Protein AF-0000000085772109 (afdb_homodimer)

InterPro domains:
  IPR016197 Chromo-like domain superfamily [SSF54160] (37-81)

Solvent-accessible surface area (backbone atoms only — not comparable to full-atom values): 26478 Å² total; per-residue (Å²): 135,77,79,69,75,69,74,73,72,74,75,65,60,74,61,60,76,52,52,80,70,73,69,66,70,70,61,71,74,66,74,72,64,87,49,91,83,57,87,65,57,75,41,78,79,47,72,46,75,78,46,100,87,37,48,31,26,34,38,35,46,67,96,54,62,74,86,68,42,44,76,39,54,32,81,79,59,31,55,64,58,63,34,49,54,70,42,55,71,58,42,36,51,51,49,51,49,40,43,58,48,46,68,62,41,53,89,64,90,56,88,68,47,68,45,79,46,78,43,79,43,38,58,62,50,48,52,52,49,52,70,75,43,72,62,39,77,43,80,52,96,89,35,65,36,31,27,59,71,40,67,66,53,50,64,66,66,50,69,86,60,44,55,50,36,25,70,36,61,82,28,37,30,21,28,60,36,63,89,52,34,36,37,31,78,40,73,47,73,56,43,79,31,24,45,95,87,32,46,78,40,32,35,53,60,41,34,26,38,38,36,35,30,34,52,44,75,45,42,44,71,54,46,57,55,58,74,73,101,134,76,78,71,75,70,76,72,73,73,76,65,56,74,60,62,74,48,50,80,70,71,66,68,70,67,58,69,74,63,74,72,60,87,49,92,83,59,90,67,57,74,40,79,78,46,74,48,76,78,48,100,88,39,48,31,25,33,37,35,46,67,95,53,62,72,85,69,42,44,77,38,55,31,81,78,60,31,55,62,58,63,33,49,54,70,42,55,70,57,43,36,50,51,48,51,49,39,44,57,49,48,69,62,41,54,91,61,91,57,88,69,47,69,43,78,47,80,42,79,44,38,60,60,49,48,51,52,52,52,70,74,43,75,61,39,78,42,79,53,96,88,36,65,36,32,28,58,74,39,67,65,51,47,65,65,67,52,68,87,60,45,54,49,37,24,71,35,61,82,27,38,29,20,29,59,37,63,89,51,33,36,38,31,79,40,74,47,73,57,44,78,32,24,45,98,86,32,46,77,40,32,34,53,61,39,36,26,38,38,36,34,31,36,52,44,75,46,41,44,71,54,47,58,56,59,73,72,102

Radius of gyration: 30.94 Å; Cα contacts (8 Å, |Δi|>4): 741; chains: 2; bounding box: 89×71×112 Å

pLDDT: mean 80.13, std 20.91, range [29.05, 97.62]

Foldseek 3Di:
DPPPPPPPPPPPCVVVVVPPPPPVPPPPPPPPPPDPPDDFDWDWDDKDDPDPPWIWTWIDGPPDDSVPIDIDTCVVPDPDDVLCPDNDQLSVQLVVVLVQQAVLFDDDPDPAQKDKDKAAHAPVSVVVLPVVAAWDWDDDPRFTKTAHPDPVRVCPSDPDSSFKDQDDPQAKMKGWDRVFKIKGKDFDFWDWDADPVGHIDTHGPHMIMMIMTGMDIDGNVVVVVVVVD/DPPPPPPPPPPPCVVVVVPPPPPVPVPPVPPPPPDPPDDFDWDWDDKDDPDPPWIWTWIDGPPDDSVPIDIDTCVVPDPDDVLCPDNDQLSVQLVVVLVQQAVLFDDDPDPAQKDKDKAAHAPVSVVVLPVVAAWDWDDDPRFTKTAHPDPVSVCPSDPDSSFKDQDDPQAKMKGWDRVFKIKGKDFDFWDWDADPVGHIDTHGPHMIIMIMTGMDIDGNVVVVVVVVD

Secondary structure (DSSP, 8-state):
------------TTTTSS-----------------TTS---EEEEEEEEEETTEEEEEEEETTS-GGG-EEEEHHHHEE--HHHHH--HHHHHHHHHHHHHHHH------S--EEEEEEE--HHHHHHHHHHS-EEEEEETTEEEEEES-HHHHHTTSSTTTTEEE-STT--EEEE-GGG-EEEEEEPPPEEEE-TTS-EEEE---EEEEEEEEEEEE-HHHHHHHHH-/------------TTTTSS-----------------TTS---EEEEEEEEEETTEEEEEEEETTS-GGG-EEEEHHHHEE--HHHHH--HHHHHHHHHHHHHHHH-----SS--EEEEEEE--HHHHHHHHHHS-EEEEEETTEEEEEES-HHHHHTTSSTTTTEEE-STT--EEEE-GGG-EEEEEEPPPEEEE-TTS-EEEE---EEEEEEEEEEEE-HHHHHHHHH-

Sequence (458 aa):
MEFRKSRCKRVDYRKLHSGVSLRELSSPKRKTTWSTSKFYKLEVKGSRNVNTNRREVLVHYTGWDKKFDEWRLENEILNTPAEAISGDALDFFEFQLICGIKENLTPGRKTNSEVTIAVQVQQDIFEDFVRSKAFDSEDKLGRPVLRFQSAAVAKSAFTLDWWYRICNSAGDFVSVNFETFQIWLSERRPLEGYNTEGIQTLFHRGFQAIVRFVKTQGNRYDLESLLQQMEFRKSRCKRVDYRKLHSGVSLRELSSPKRKTTWSTSKFYKLEVKGSRNVNTNRREVLVHYTGWDKKFDEWRLENEILNTPAEAISGDALDFFEFQLICGIKENLTPGRKTNSEVTIAVQVQQDIFEDFVRSKAFDSEDKLGRPVLRFQSAAVAKSAFTLDWWYRICNSAGDFVSVNFETFQIWLSERRPLEGYNTEGIQTLFHRGFQAIVRFVKTQGNRYDLESLLQQ

Organism: Holothuria leucospilota (NCBI:txid206669)

Nearest PDB structures (foldseek):
  7n27-assembly6_F  TM=7.707E-01  e=8.298E-02  Homo sapiens
  3tzd-assembly1_A  TM=6.901E-01  e=4.529E-01  Homo sapiens
  2d9u-assembly1_A  TM=4.779E-01  e=6.618E-02  Homo sapiens
  7pkt-assembly1_r  TM=3.756E-01  e=6.359E-01  Chlamydomonas reinhardtii
  2eac-assembly2_B  TM=2.891E-01  e=1.760E+00  Bifidobacterium bifidum

Structure (mmCIF, N/CA/C/O backbone):
data_AF-0000000085772109-model_v1
#
loop_
_entity.id
_entity.type
_entity.pdbx_description
1 polymer 'Chromo domain-containing protein'
#
loop_
_atom_site.group_PDB
_atom_site.id
_atom_site.type_symbol
_atom_site.label_atom_id
_atom_site.label_alt_id
_atom_site.label_comp_id
_atom_site.label_asym_id
_atom_site.label_entity_id
_atom_site.label_seq_id
_atom_site.pdbx_PDB_ins_code
_atom_site.Cartn_x
_atom_site.Cartn_y
_atom_site.Cartn_z
_atom_site.occupancy
_atom_site.B_iso_or_equiv
_atom_site.auth_seq_id
_atom_site.auth_comp_id
_atom_site.auth_asym_id
_atom_site.auth_atom_id
_atom_site.pdbx_PDB_model_num
ATOM 1 N N . MET A 1 1 ? 65.812 -39.344 44.375 1 30.02 1 MET A N 1
ATOM 2 C CA . MET A 1 1 ? 64.812 -40.031 43.5 1 30.02 1 MET A CA 1
ATOM 3 C C . MET A 1 1 ? 63.562 -39.188 43.344 1 30.02 1 MET A C 1
ATOM 5 O O . MET A 1 1 ? 62.719 -39.094 44.25 1 30.02 1 MET A O 1
ATOM 9 N N . GLU A 1 2 ? 63.625 -38.031 42.906 1 35 2 GLU A N 1
ATOM 10 C CA . GLU A 1 2 ? 62.719 -36.875 42.844 1 35 2 GLU A CA 1
ATOM 11 C C . GLU A 1 2 ? 61.5 -37.188 41.938 1 35 2 GLU A C 1
ATOM 13 O O . GLU A 1 2 ? 61.656 -37.656 40.812 1 35 2 GLU A O 1
ATOM 18 N N . PHE A 1 3 ? 60.469 -37.625 42.656 1 35.75 3 PHE A N 1
ATOM 19 C CA . PHE A 1 3 ? 59.188 -37.969 42.031 1 35.75 3 PHE A CA 1
ATOM 20 C C . PHE A 1 3 ? 58.719 -36.875 41.094 1 35.75 3 PHE A C 1
ATOM 22 O O . PHE A 1 3 ? 58.469 -35.75 41.531 1 35.75 3 PHE A O 1
ATOM 29 N N . ARG A 1 4 ? 59.25 -36.938 39.938 1 33 4 ARG A N 1
ATOM 30 C CA . ARG A 1 4 ? 58.844 -36 38.875 1 33 4 ARG A CA 1
ATOM 31 C C . ARG A 1 4 ? 57.344 -36 38.688 1 33 4 ARG A C 1
ATOM 33 O O . ARG A 1 4 ? 56.719 -37.031 38.469 1 33 4 ARG A O 1
ATOM 40 N N . LYS A 1 5 ? 56.719 -35.156 39.531 1 33.38 5 LYS A N 1
ATOM 41 C CA . LYS A 1 5 ? 55.281 -34.906 39.406 1 33.38 5 LYS A CA 1
ATOM 42 C C . LYS A 1 5 ? 54.875 -34.875 37.938 1 33.38 5 LYS A C 1
ATOM 44 O O . LYS A 1 5 ? 55.375 -34.031 37.156 1 33.38 5 LYS A O 1
ATOM 49 N N . SER A 1 6 ? 54.656 -36.031 37.406 1 31.64 6 SER A N 1
ATOM 50 C CA . SER A 1 6 ? 54.188 -36.125 36 1 31.64 6 SER A CA 1
ATOM 51 C C . SER A 1 6 ? 53.062 -35.156 35.719 1 31.64 6 SER A C 1
ATOM 53 O O . SER A 1 6 ? 52.094 -35.094 36.5 1 31.64 6 SER A O 1
ATOM 55 N N . ARG A 1 7 ? 53.438 -34.031 35.281 1 34.41 7 ARG A N 1
ATOM 56 C CA . ARG A 1 7 ? 52.469 -33.031 34.875 1 34.41 7 ARG A CA 1
ATOM 57 C C . ARG A 1 7 ? 51.312 -33.688 34.125 1 34.41 7 ARG A C 1
ATOM 59 O O . ARG A 1 7 ? 51.531 -34.344 33.094 1 34.41 7 ARG A O 1
ATOM 66 N N . CYS A 1 8 ? 50.344 -34.125 34.875 1 30.34 8 CYS A N 1
ATOM 67 C CA . CYS A 1 8 ? 49.125 -34.625 34.25 1 30.34 8 CYS A CA 1
ATOM 68 C C . CYS A 1 8 ? 48.688 -33.719 33.094 1 30.34 8 CYS A C 1
ATOM 70 O O . CYS A 1 8 ? 48.5 -32.531 33.281 1 30.34 8 CYS A O 1
ATOM 72 N N . LYS A 1 9 ? 49.188 -33.969 31.953 1 32.91 9 LYS A N 1
ATOM 73 C CA . LYS A 1 9 ? 48.781 -33.25 30.766 1 32.91 9 LYS A CA 1
ATOM 74 C C . LYS A 1 9 ? 47.281 -33.031 30.734 1 32.91 9 LYS A C 1
ATOM 76 O O . LYS A 1 9 ? 46.5 -34 30.891 1 32.91 9 LYS A O 1
ATOM 81 N N . ARG A 1 10 ? 46.812 -31.969 31.281 1 32.91 10 ARG A N 1
ATOM 82 C CA . ARG A 1 10 ? 45.375 -31.609 31.203 1 32.91 10 ARG A CA 1
ATOM 83 C C . ARG A 1 10 ? 44.812 -31.984 29.859 1 32.91 10 ARG A C 1
ATOM 85 O O . ARG A 1 10 ? 45.344 -31.656 28.812 1 32.91 10 ARG A O 1
ATOM 92 N N . VAL A 1 11 ? 44.125 -33.094 29.781 1 31.39 11 VAL A N 1
ATOM 93 C CA . VAL A 1 11 ? 43.406 -33.5 28.578 1 31.39 11 VAL A CA 1
ATOM 94 C C . VAL A 1 11 ? 42.531 -32.344 28.078 1 31.39 11 VAL A C 1
ATOM 96 O O . VAL A 1 11 ? 41.719 -31.797 28.844 1 31.39 11 VAL A O 1
ATOM 99 N N . ASP A 1 12 ? 43.062 -31.422 27.328 1 30.92 12 ASP A N 1
ATOM 100 C CA . ASP A 1 12 ? 42.281 -30.344 26.734 1 30.92 12 ASP A CA 1
ATOM 101 C C . ASP A 1 12 ? 40.969 -30.875 26.172 1 30.92 12 ASP A C 1
ATOM 103 O O . ASP A 1 12 ? 40.969 -31.625 25.188 1 30.92 12 ASP A O 1
ATOM 107 N N . TYR A 1 13 ? 39.938 -31.016 26.953 1 30.67 13 TYR A N 1
ATOM 108 C CA . TYR A 1 13 ? 38.625 -31.531 26.594 1 30.67 13 TYR A CA 1
ATOM 109 C C . TYR A 1 13 ? 38.094 -30.875 25.328 1 30.67 13 TYR A C 1
ATOM 111 O O . TYR A 1 13 ? 37.031 -31.234 24.828 1 30.67 13 TYR A O 1
ATOM 119 N N . ARG A 1 14 ? 38.469 -29.672 24.969 1 35.56 14 ARG A N 1
ATOM 120 C CA . ARG A 1 14 ? 38.031 -29.094 23.703 1 35.56 14 ARG A CA 1
ATOM 121 C C . ARG A 1 14 ? 38.219 -30.062 22.547 1 35.56 14 ARG A C 1
ATOM 123 O O . ARG A 1 14 ? 37.531 -29.984 21.531 1 35.56 14 ARG A O 1
ATOM 130 N N . LYS A 1 15 ? 39.25 -30.812 22.531 1 34.94 15 LYS A N 1
ATOM 131 C CA . LYS A 1 15 ? 39.531 -31.797 21.516 1 34.94 15 LYS A CA 1
ATOM 132 C C . LYS A 1 15 ? 38.531 -32.938 21.547 1 34.94 15 LYS A C 1
ATOM 134 O O . LYS A 1 15 ? 38.469 -33.75 20.625 1 34.94 15 LYS A O 1
ATOM 139 N N . LEU A 1 16 ? 38.188 -33.312 22.719 1 31.89 16 LEU A N 1
ATOM 140 C CA . LEU A 1 16 ? 37.281 -34.5 22.703 1 31.89 16 LEU A CA 1
ATOM 141 C C . LEU A 1 16 ? 36 -34.188 21.953 1 31.89 16 LEU A C 1
ATOM 143 O O . LEU A 1 16 ? 35.438 -35.062 21.312 1 31.89 16 LEU A O 1
ATOM 147 N N . HIS A 1 17 ? 35.375 -33.156 22.406 1 30.75 17 HIS A N 1
ATOM 148 C CA . HIS A 1 17 ? 34.062 -32.938 21.828 1 30.75 17 HIS A CA 1
ATOM 149 C C . HIS A 1 17 ? 34.156 -32.625 20.328 1 30.75 17 HIS A C 1
ATOM 151 O O . HIS A 1 17 ? 33.156 -32.219 19.719 1 30.75 17 HIS A O 1
ATOM 157 N N . SER A 1 18 ? 35.438 -32.344 19.828 1 31.09 18 SER A N 1
ATOM 158 C CA . SER A 1 18 ? 35.688 -32.25 18.391 1 31.09 18 SER A CA 1
ATOM 159 C C . SER A 1 18 ? 35.312 -33.531 17.672 1 31.09 18 SER A C 1
ATOM 161 O O . SER A 1 18 ? 36.125 -34.469 17.641 1 31.09 18 SER A O 1
ATOM 163 N N . GLY A 1 19 ? 34.25 -34.031 18.016 1 33.16 19 GLY A N 1
ATOM 164 C CA . GLY A 1 19 ? 33.875 -35.281 17.359 1 33.16 19 GLY A CA 1
ATOM 165 C C . GLY A 1 19 ? 34.438 -35.375 15.953 1 33.16 19 GLY A C 1
ATOM 166 O O . GLY A 1 19 ? 34.875 -34.375 15.359 1 33.16 19 GLY A O 1
ATOM 167 N N . VAL A 1 20 ? 35.094 -36.531 15.594 1 32.59 20 VAL A N 1
ATOM 168 C CA . VAL A 1 20 ? 35.531 -36.719 14.219 1 32.59 20 VAL A CA 1
ATOM 169 C C . VAL A 1 20 ? 34.656 -35.906 13.273 1 32.59 20 VAL A C 1
ATOM 171 O O . VAL A 1 20 ? 33.438 -36.031 13.297 1 32.59 20 VAL A O 1
ATOM 174 N N . SER A 1 21 ? 34.938 -34.75 13.023 1 33 21 SER A N 1
ATOM 175 C CA . SER A 1 21 ? 34.312 -34.031 11.922 1 33 21 SER A CA 1
ATOM 176 C C . SER A 1 21 ? 33.969 -34.938 10.773 1 33 21 SER A C 1
ATOM 178 O O . SER A 1 21 ? 34.844 -35.562 10.164 1 33 21 SER A O 1
ATOM 180 N N . LEU A 1 22 ? 33.031 -35.875 10.938 1 32.31 22 LEU A N 1
ATOM 181 C CA . LEU A 1 22 ? 32.594 -36.688 9.789 1 32.31 22 LEU A CA 1
ATOM 182 C C . LEU A 1 22 ? 32.812 -35.906 8.492 1 32.31 22 LEU A C 1
ATOM 184 O O . LEU A 1 22 ? 32.156 -34.875 8.258 1 32.31 22 LEU A O 1
ATOM 188 N N . ARG A 1 23 ? 34 -35.75 8.023 1 33.28 23 ARG A N 1
ATOM 189 C CA . ARG A 1 23 ? 34.219 -35.438 6.617 1 33.28 23 ARG A CA 1
ATOM 190 C C . ARG A 1 23 ? 33.062 -35.938 5.75 1 33.28 23 ARG A C 1
ATOM 192 O O . ARG A 1 23 ? 32.812 -37.125 5.668 1 33.28 23 ARG A O 1
ATOM 199 N N . GLU A 1 24 ? 31.922 -35.312 5.855 1 33.03 24 GLU A N 1
ATOM 200 C CA . GLU A 1 24 ? 30.922 -35.688 4.871 1 33.03 24 GLU A CA 1
ATOM 201 C C . GLU A 1 24 ? 31.562 -36.188 3.576 1 33.03 24 GLU A C 1
ATOM 203 O O . GLU A 1 24 ? 32.406 -35.5 3.004 1 33.03 24 GLU A O 1
ATOM 208 N N . LEU A 1 25 ? 32 -37.375 3.443 1 33.69 25 LEU A N 1
ATOM 209 C CA . LEU A 1 25 ? 32.312 -37.875 2.109 1 33.69 25 LEU A CA 1
ATOM 210 C C . LEU A 1 25 ? 31.641 -37.031 1.037 1 33.69 25 LEU A C 1
ATOM 212 O O . LEU A 1 25 ? 30.422 -36.844 1.054 1 33.69 25 LEU A O 1
ATOM 216 N N . SER A 1 26 ? 32.25 -35.969 0.649 1 34.44 26 SER A N 1
ATOM 217 C CA . SER A 1 26 ? 31.766 -35.25 -0.536 1 34.44 26 SER A CA 1
ATOM 218 C C . SER A 1 26 ? 31.125 -36.219 -1.535 1 34.44 26 SER A C 1
ATOM 220 O O . SER A 1 26 ? 31.797 -37.094 -2.078 1 34.44 26 SER A O 1
ATOM 222 N N . SER A 1 27 ? 30.062 -36.875 -1.197 1 37.78 27 SER A N 1
ATOM 223 C CA . SER A 1 27 ? 29.531 -37.562 -2.357 1 37.78 27 SER A CA 1
ATOM 224 C C . SER A 1 27 ? 30.016 -36.938 -3.66 1 37.78 27 SER A C 1
ATOM 226 O O . SER A 1 27 ? 30.172 -35.719 -3.752 1 37.78 27 SER A O 1
ATOM 228 N N . PRO A 1 28 ? 30.812 -37.625 -4.418 1 37.38 28 PRO A N 1
ATOM 229 C CA . PRO A 1 28 ? 31.188 -37 -5.676 1 37.38 28 PRO A CA 1
ATOM 230 C C . PRO A 1 28 ? 30.125 -36 -6.16 1 37.38 28 PRO A C 1
ATOM 232 O O . PRO A 1 28 ? 28.922 -36.25 -5.984 1 37.38 28 PRO A O 1
ATOM 235 N N . LYS A 1 29 ? 30.359 -34.75 -5.984 1 40.94 29 LYS A N 1
ATOM 236 C CA . LYS A 1 29 ? 29.453 -33.844 -6.684 1 40.94 29 LYS A CA 1
ATOM 237 C C . LYS A 1 29 ? 28.859 -34.5 -7.926 1 40.94 29 LYS A C 1
ATOM 239 O O . LYS A 1 29 ? 29.578 -34.844 -8.875 1 40.94 29 LYS A O 1
ATOM 244 N N . ARG A 1 30 ? 28 -35.469 -7.707 1 39.47 30 ARG A N 1
ATOM 245 C CA . ARG A 1 30 ? 27.375 -35.938 -8.945 1 39.47 30 ARG A CA 1
ATOM 246 C C . ARG A 1 30 ? 27.359 -34.812 -9.984 1 39.47 30 ARG A C 1
ATOM 248 O O . ARG A 1 30 ? 26.953 -33.688 -9.688 1 39.47 30 ARG A O 1
ATOM 255 N N . LYS A 1 31 ? 28.219 -34.812 -10.836 1 41.34 31 LYS A N 1
ATOM 256 C CA . LYS A 1 31 ? 28.094 -33.938 -12 1 41.34 31 LYS A CA 1
ATOM 257 C C . LYS A 1 31 ? 26.641 -33.781 -12.406 1 41.34 31 LYS A C 1
ATOM 259 O O . LYS A 1 31 ? 26 -34.688 -12.914 1 41.34 31 LYS A O 1
ATOM 264 N N . THR A 1 32 ? 25.828 -33.25 -11.555 1 45.19 32 THR A N 1
ATOM 265 C CA . THR A 1 32 ? 24.5 -33 -12.07 1 45.19 32 THR A CA 1
ATOM 266 C C . THR A 1 32 ? 24.562 -32.469 -13.5 1 45.19 32 THR A C 1
ATOM 268 O O . THR A 1 32 ? 25.094 -31.391 -13.75 1 45.19 32 THR A O 1
ATOM 271 N N . THR A 1 33 ? 24.781 -33.281 -14.367 1 49.56 33 THR A N 1
ATOM 272 C CA . THR A 1 33 ? 24.672 -32.938 -15.781 1 49.56 33 THR A CA 1
ATOM 273 C C . THR A 1 33 ? 23.391 -32.156 -16.031 1 49.56 33 THR A C 1
ATOM 275 O O . THR A 1 33 ? 22.344 -32.438 -15.438 1 49.56 33 THR A O 1
ATOM 278 N N . TRP A 1 34 ? 23.609 -30.984 -16.531 1 51.31 34 TRP A N 1
ATOM 279 C CA . TRP A 1 34 ? 22.516 -30.172 -17.047 1 51.31 34 TRP A CA 1
ATOM 280 C C . TRP A 1 34 ? 21.516 -31.016 -17.828 1 51.31 34 TRP A C 1
ATOM 282 O O . TRP A 1 34 ? 21.906 -31.828 -18.656 1 51.31 34 TRP A O 1
ATOM 292 N N . SER A 1 35 ? 20.625 -31.562 -17.188 1 51.84 35 SER A N 1
ATOM 293 C CA . SER A 1 35 ? 19.594 -32.188 -18 1 51.84 35 SER A CA 1
ATOM 294 C C . SER A 1 35 ? 18.438 -31.219 -18.266 1 51.84 35 SER A C 1
ATOM 296 O O . SER A 1 35 ? 17.953 -30.547 -17.359 1 51.84 35 SER A O 1
ATOM 298 N N . THR A 1 36 ? 18.234 -30.938 -19.453 1 50.69 36 THR A N 1
ATOM 299 C CA . THR A 1 36 ? 17.109 -30.125 -19.922 1 50.69 36 THR A CA 1
ATOM 300 C C . THR A 1 36 ? 15.789 -30.703 -19.438 1 50.69 36 THR A C 1
ATOM 302 O O . THR A 1 36 ? 14.742 -30.062 -19.531 1 50.69 36 THR A O 1
ATOM 305 N N . SER A 1 37 ? 15.859 -31.984 -19 1 52.25 37 SER A N 1
ATOM 306 C CA . SER A 1 37 ? 14.586 -32.656 -18.703 1 52.25 37 SER A CA 1
ATOM 307 C C . SER A 1 37 ? 14.188 -32.438 -17.234 1 52.25 37 SER A C 1
ATOM 309 O O . SER A 1 37 ? 13.086 -32.781 -16.828 1 52.25 37 SER A O 1
ATOM 311 N N . LYS A 1 38 ? 15.109 -31.859 -16.438 1 55.09 38 LYS A N 1
ATOM 312 C CA . LYS A 1 38 ? 14.789 -31.75 -15.016 1 55.09 38 LYS A CA 1
ATOM 313 C C . LYS A 1 38 ? 14.273 -30.344 -14.672 1 55.09 38 LYS A C 1
ATOM 315 O O . LYS A 1 38 ? 14.75 -29.359 -15.227 1 55.09 38 LYS A O 1
ATOM 320 N N . PHE A 1 39 ? 13.188 -30.359 -14.023 1 65.69 39 PHE A N 1
ATOM 321 C CA . PHE A 1 39 ? 12.633 -29.094 -13.555 1 65.69 39 PHE A CA 1
ATOM 322 C C . PHE A 1 39 ? 13.461 -28.531 -12.398 1 65.69 39 PHE A C 1
ATOM 324 O O . PHE A 1 39 ? 13.625 -29.188 -11.367 1 65.69 39 PHE A O 1
ATOM 331 N N . TYR A 1 40 ? 14.273 -27.547 -12.703 1 74.31 40 TYR A N 1
ATOM 332 C CA . TYR A 1 40 ? 15.016 -26.875 -11.641 1 74.31 40 TYR A CA 1
ATOM 333 C C . TYR A 1 40 ? 14.203 -25.719 -11.062 1 74.31 40 TYR A C 1
ATOM 335 O O . TYR A 1 40 ? 13.43 -25.078 -11.773 1 74.31 40 TYR A O 1
ATOM 343 N N . LYS A 1 41 ? 14.422 -25.688 -9.742 1 85.88 41 LYS A N 1
ATOM 344 C CA . LYS A 1 41 ? 13.836 -24.516 -9.109 1 85.88 41 LYS A CA 1
ATOM 345 C C . LYS A 1 41 ? 14.508 -23.234 -9.594 1 85.88 41 LYS A C 1
ATOM 347 O O . LYS A 1 41 ? 15.734 -23.172 -9.695 1 85.88 41 LYS A O 1
ATOM 352 N N . LEU A 1 42 ? 13.664 -22.344 -9.93 1 90.06 42 LEU A N 1
ATOM 353 C CA . LEU A 1 42 ? 14.141 -21.094 -10.516 1 90.06 42 LEU A CA 1
ATOM 354 C C . LEU A 1 42 ? 14.023 -19.938 -9.516 1 90.06 42 LEU A C 1
ATOM 356 O O . LEU A 1 42 ? 13.078 -19.891 -8.734 1 90.06 42 LEU A O 1
ATOM 360 N N . GLU A 1 43 ? 15.023 -19.094 -9.523 1 90.94 43 GLU A N 1
ATOM 361 C CA . GLU A 1 43 ? 14.992 -17.828 -8.82 1 90.94 43 GLU A CA 1
ATOM 362 C C . GLU A 1 43 ? 15.25 -16.656 -9.766 1 90.94 43 GLU A C 1
ATOM 364 O O . GLU A 1 43 ? 16.141 -16.734 -10.617 1 90.94 43 GLU A O 1
ATOM 369 N N . VAL A 1 44 ? 14.453 -15.656 -9.562 1 91.38 44 VAL A N 1
ATOM 370 C CA . VAL A 1 44 ? 14.672 -14.453 -10.367 1 91.38 44 VAL A CA 1
ATOM 371 C C . VAL A 1 44 ? 15.586 -13.492 -9.617 1 91.38 44 VAL A C 1
ATOM 373 O O . VAL A 1 44 ? 15.289 -13.102 -8.484 1 91.38 44 VAL A O 1
ATOM 376 N N . LYS A 1 45 ? 16.625 -13.086 -10.219 1 87.44 45 LYS A N 1
ATOM 377 C CA . LYS A 1 45 ? 17.641 -12.281 -9.531 1 87.44 45 LYS A CA 1
ATOM 378 C C . LYS A 1 45 ? 17.625 -10.836 -10.016 1 87.44 45 LYS A C 1
ATOM 380 O O . LYS A 1 45 ? 18.281 -9.977 -9.445 1 87.44 45 LYS A O 1
ATOM 385 N N . GLY A 1 46 ? 16.938 -10.609 -11.094 1 84.25 46 GLY A N 1
ATOM 386 C CA . GLY A 1 46 ? 16.875 -9.266 -11.656 1 84.25 46 GLY A CA 1
ATOM 387 C C . GLY A 1 46 ? 16.016 -9.188 -12.906 1 84.25 46 GLY A C 1
ATOM 388 O O . GLY A 1 46 ? 15.492 -10.195 -13.375 1 84.25 46 GLY A O 1
ATOM 389 N N . SER A 1 47 ? 15.82 -7.945 -13.289 1 84.75 47 SER A N 1
ATOM 390 C CA . SER A 1 47 ? 15.07 -7.707 -14.516 1 84.75 47 SER A CA 1
ATOM 391 C C . SER A 1 47 ? 15.695 -6.578 -15.328 1 84.75 47 SER A C 1
ATOM 393 O O . SER A 1 47 ? 16.438 -5.754 -14.797 1 84.75 47 SER A O 1
ATOM 395 N N . ARG A 1 48 ? 15.477 -6.703 -16.656 1 81.75 48 ARG A N 1
ATOM 396 C CA . ARG A 1 48 ? 15.938 -5.625 -17.531 1 81.75 48 ARG A CA 1
ATOM 397 C C . ARG A 1 48 ? 14.961 -5.406 -18.688 1 81.75 48 ARG A C 1
ATOM 399 O O . ARG A 1 48 ? 14.305 -6.344 -19.141 1 81.75 48 ARG A O 1
ATOM 406 N N . ASN A 1 49 ? 14.93 -4.176 -19.062 1 78.06 49 ASN A N 1
ATOM 407 C CA . ASN A 1 49 ? 14.156 -3.861 -20.266 1 78.06 49 ASN A CA 1
ATOM 408 C C . ASN A 1 49 ? 15.016 -3.957 -21.516 1 78.06 49 ASN A C 1
ATOM 410 O O . ASN A 1 49 ? 16.047 -3.293 -21.625 1 78.06 49 ASN A O 1
ATOM 414 N N . VAL A 1 50 ? 14.625 -4.848 -22.438 1 78.62 50 VAL A N 1
ATOM 415 C CA . VAL A 1 50 ? 15.336 -4.969 -23.703 1 78.62 50 VAL A CA 1
ATOM 416 C C . VAL A 1 50 ? 14.797 -3.947 -24.703 1 78.62 50 VAL A C 1
ATOM 418 O O . VAL A 1 50 ? 15.562 -3.293 -25.406 1 78.62 50 VAL A O 1
ATOM 421 N N . ASN A 1 51 ? 13.508 -3.85 -24.75 1 74.06 51 ASN A N 1
ATOM 422 C CA . ASN A 1 51 ? 12.805 -2.814 -25.516 1 74.06 51 ASN A CA 1
ATOM 423 C C . ASN A 1 51 ? 11.469 -2.463 -24.875 1 74.06 51 ASN A C 1
ATOM 425 O O . ASN A 1 51 ? 11.156 -2.934 -23.766 1 74.06 51 ASN A O 1
ATOM 429 N N . THR A 1 52 ? 10.75 -1.58 -25.484 1 68.31 52 THR A N 1
ATOM 430 C CA . THR A 1 52 ? 9.516 -1.036 -24.922 1 68.31 52 THR A CA 1
ATOM 431 C C . THR A 1 52 ? 8.516 -2.152 -24.641 1 68.31 52 THR A C 1
ATOM 433 O O . THR A 1 52 ? 7.711 -2.051 -23.703 1 68.31 52 THR A O 1
ATOM 436 N N . ASN A 1 53 ? 8.68 -3.262 -25.297 1 69.19 53 ASN A N 1
ATOM 437 C CA . ASN A 1 53 ? 7.645 -4.277 -25.172 1 69.19 53 ASN A CA 1
ATOM 438 C C . ASN A 1 53 ? 8.219 -5.617 -24.719 1 69.19 53 ASN A C 1
ATOM 440 O O . ASN A 1 53 ? 7.523 -6.637 -24.734 1 69.19 53 ASN A O 1
ATOM 444 N N . ARG A 1 54 ? 9.539 -5.516 -24.531 1 78.5 54 ARG A N 1
ATOM 445 C CA . ARG A 1 54 ? 10.18 -6.781 -24.172 1 78.5 54 ARG A CA 1
ATOM 446 C C . ARG A 1 54 ? 11.023 -6.641 -22.906 1 78.5 54 ARG A C 1
ATOM 448 O O . ARG A 1 54 ? 11.938 -5.812 -22.859 1 78.5 54 ARG A O 1
ATOM 455 N N . ARG A 1 55 ? 10.633 -7.512 -21.969 1 83.56 55 ARG A N 1
ATOM 456 C CA . ARG A 1 55 ? 11.367 -7.555 -20.703 1 83.56 55 ARG A CA 1
ATOM 457 C C . ARG A 1 55 ? 11.969 -8.93 -20.469 1 83.56 55 ARG A C 1
ATOM 459 O O . ARG A 1 55 ? 11.383 -9.945 -20.859 1 83.56 55 ARG A O 1
ATOM 466 N N . GLU A 1 56 ? 13.164 -8.875 -19.922 1 89.5 56 GLU A N 1
ATOM 467 C CA . GLU A 1 56 ? 13.836 -10.125 -19.578 1 89.5 56 GLU A CA 1
ATOM 468 C C . GLU A 1 56 ? 14.156 -10.188 -18.094 1 89.5 56 GLU A C 1
ATOM 470 O O . GLU A 1 56 ? 14.25 -9.148 -17.422 1 89.5 56 GLU A O 1
ATOM 475 N N . VAL A 1 57 ? 14.203 -11.383 -17.641 1 90.31 57 VAL A N 1
ATOM 476 C CA . VAL A 1 57 ? 14.578 -11.602 -16.25 1 90.31 57 VAL A CA 1
ATOM 477 C C . VAL A 1 57 ? 15.805 -12.5 -16.172 1 90.31 57 VAL A C 1
ATOM 479 O O . VAL A 1 57 ? 15.992 -13.383 -17.016 1 90.31 57 VAL A O 1
ATOM 482 N N . LEU A 1 58 ? 16.594 -12.234 -15.172 1 91.94 58 LEU A N 1
ATOM 483 C CA . LEU A 1 58 ? 17.766 -13.086 -14.922 1 91.94 58 LEU A CA 1
ATOM 484 C C . LEU A 1 58 ? 17.391 -14.273 -14.047 1 91.94 58 LEU A C 1
ATOM 486 O O . LEU A 1 58 ? 17.031 -14.102 -12.875 1 91.94 58 LEU A O 1
ATOM 490 N N . VAL A 1 59 ? 17.484 -15.43 -14.648 1 92.44 59 VAL A N 1
ATOM 491 C CA . VAL A 1 59 ? 17.047 -16.656 -13.984 1 92.44 59 VAL A CA 1
ATOM 492 C C . VAL A 1 59 ? 18.266 -17.375 -13.391 1 92.44 59 VAL A C 1
ATOM 494 O O . VAL A 1 59 ? 19.266 -17.594 -14.078 1 92.44 59 VAL A O 1
ATOM 497 N N . HIS A 1 60 ? 18.125 -17.641 -12.164 1 92.69 60 HIS A N 1
ATOM 498 C CA . HIS A 1 60 ? 19.094 -18.484 -11.469 1 92.69 60 HIS A CA 1
ATOM 499 C C . HIS A 1 60 ? 18.5 -19.859 -11.133 1 92.69 60 HIS A C 1
ATOM 501 O O . HIS A 1 60 ? 17.375 -19.938 -10.625 1 92.69 60 HIS A O 1
ATOM 507 N N . TYR A 1 61 ? 19.281 -20.875 -11.469 1 87.56 61 TYR A N 1
ATOM 508 C CA . TYR A 1 61 ? 18.875 -22.234 -11.125 1 87.56 61 TYR A CA 1
ATOM 509 C C . TYR A 1 61 ? 19.422 -22.641 -9.766 1 87.56 61 TYR A C 1
ATOM 511 O O . TYR A 1 61 ? 20.641 -22.766 -9.594 1 87.56 61 TYR A O 1
ATOM 519 N N . THR A 1 62 ? 18.5 -22.828 -8.945 1 87 62 THR A N 1
ATOM 520 C CA . THR A 1 62 ? 18.922 -23.109 -7.574 1 87 62 THR A CA 1
ATOM 521 C C . THR A 1 62 ? 19.797 -24.359 -7.516 1 87 62 THR A C 1
ATOM 523 O O . THR A 1 62 ? 19.438 -25.406 -8.062 1 87 62 THR A O 1
ATOM 526 N N . GLY A 1 63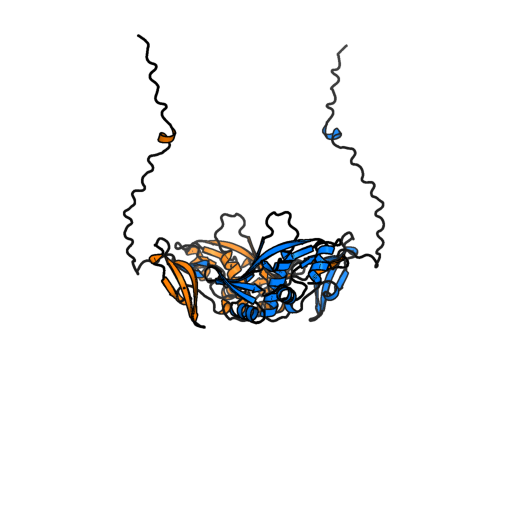 ? 20.859 -24.25 -6.777 1 81.56 63 GLY A N 1
ATOM 527 C CA . GLY A 1 63 ? 21.781 -25.375 -6.648 1 81.56 63 GLY A CA 1
ATOM 528 C C . GLY A 1 63 ? 22.906 -25.344 -7.676 1 81.56 63 GLY A C 1
ATOM 529 O O . GLY A 1 63 ? 23.812 -26.172 -7.621 1 81.56 63 GLY A O 1
ATOM 530 N N . TRP A 1 64 ? 22.766 -24.422 -8.617 1 84.38 64 TRP A N 1
ATOM 531 C CA . TRP A 1 64 ? 23.781 -24.344 -9.664 1 84.38 64 TRP A CA 1
ATOM 532 C C . TRP A 1 64 ? 24.594 -23.062 -9.531 1 84.38 64 TRP A C 1
ATOM 534 O O . TRP A 1 64 ? 24.172 -22.109 -8.859 1 84.38 64 TRP A O 1
ATOM 544 N N . ASP A 1 65 ? 25.688 -23.141 -10.062 1 87.69 65 ASP A N 1
ATOM 545 C CA . ASP A 1 65 ? 26.578 -21.984 -10.055 1 87.69 65 ASP A CA 1
ATOM 546 C C . ASP A 1 65 ? 25.969 -20.812 -10.844 1 87.69 65 ASP A C 1
ATOM 548 O O . ASP A 1 65 ? 25.219 -21.031 -11.797 1 87.69 65 ASP A O 1
ATOM 552 N N . LYS A 1 66 ? 26.391 -19.672 -10.531 1 89.62 66 LYS A N 1
ATOM 553 C CA . LYS A 1 66 ? 25.875 -18.453 -11.156 1 89.62 66 LYS A CA 1
ATOM 554 C C . LYS A 1 66 ? 26.234 -18.406 -12.641 1 89.62 66 LYS A C 1
ATOM 556 O O . LYS A 1 66 ? 25.609 -17.672 -13.414 1 89.62 66 LYS A O 1
ATOM 561 N N . LYS A 1 67 ? 27.25 -19.094 -13.008 1 90 67 LYS A N 1
ATOM 562 C CA . LYS A 1 67 ? 27.672 -19.094 -14.414 1 90 67 LYS A CA 1
ATOM 563 C C . LYS A 1 67 ? 26.547 -19.609 -15.312 1 90 67 LYS A C 1
ATOM 565 O O . LYS A 1 67 ? 26.578 -19.391 -16.531 1 90 67 LYS A O 1
ATOM 570 N N . PHE A 1 68 ? 25.625 -20.328 -14.703 1 88.44 68 PHE A N 1
ATOM 571 C CA . PHE A 1 68 ? 24.531 -20.906 -15.477 1 88.44 68 PHE A CA 1
ATOM 572 C C . PHE A 1 68 ? 23.312 -19.969 -15.477 1 88.44 68 PHE A C 1
ATOM 574 O O . PHE A 1 68 ? 22.281 -20.297 -16.047 1 88.44 68 PHE A O 1
ATOM 581 N N . ASP A 1 69 ? 23.5 -18.844 -14.836 1 91.56 69 ASP A N 1
ATOM 582 C CA . ASP A 1 69 ? 22.422 -17.859 -14.906 1 91.56 69 ASP A CA 1
ATOM 583 C C . ASP A 1 69 ? 22.188 -17.406 -16.344 1 91.56 69 ASP A C 1
ATOM 585 O O . ASP A 1 69 ? 23.141 -17.312 -17.141 1 91.56 69 ASP A O 1
ATOM 589 N N . GLU A 1 70 ? 20.938 -17.219 -16.719 1 93.19 70 GLU A N 1
ATOM 590 C CA . GLU A 1 70 ? 20.641 -16.812 -18.078 1 93.19 70 GLU A CA 1
ATOM 591 C C . GLU A 1 70 ? 19.484 -15.82 -18.109 1 93.19 70 GLU A C 1
ATOM 593 O O . GLU A 1 70 ? 18.625 -15.82 -17.219 1 93.19 70 GLU A O 1
ATOM 598 N N . TRP A 1 71 ? 19.453 -15.016 -19.078 1 92.06 71 TRP A N 1
ATOM 599 C CA . TRP A 1 71 ? 18.359 -14.086 -19.328 1 92.06 71 TRP A CA 1
ATOM 600 C C . TRP A 1 71 ? 17.266 -14.766 -20.141 1 92.06 71 TRP A C 1
ATOM 602 O O . TRP A 1 71 ? 17.531 -15.375 -21.172 1 92.06 71 TRP A O 1
ATOM 612 N N . ARG A 1 72 ? 16.094 -14.719 -19.641 1 91.75 72 ARG A N 1
ATOM 613 C CA . ARG A 1 72 ? 14.93 -15.281 -20.312 1 91.75 72 ARG A CA 1
ATOM 614 C C . ARG A 1 72 ? 13.805 -14.258 -20.422 1 91.75 72 ARG A C 1
ATOM 616 O O . ARG A 1 72 ? 13.75 -13.312 -19.625 1 91.75 72 ARG A O 1
ATOM 623 N N . LEU A 1 73 ? 12.992 -14.508 -21.406 1 89.75 73 LEU A N 1
ATOM 624 C CA . LEU A 1 73 ? 11.836 -13.625 -21.516 1 89.75 73 LEU A CA 1
ATOM 625 C C . LEU A 1 73 ? 10.961 -13.727 -20.266 1 89.75 73 LEU A C 1
ATOM 627 O O . LEU A 1 73 ? 10.688 -14.828 -19.781 1 89.75 73 LEU A O 1
ATOM 631 N N . GLU A 1 74 ? 10.586 -12.578 -19.781 1 87.44 74 GLU A N 1
ATOM 632 C CA . GLU A 1 74 ? 9.812 -12.492 -18.547 1 87.44 74 GLU A CA 1
ATOM 633 C C . GLU A 1 74 ? 8.539 -13.328 -18.625 1 87.44 74 GLU A C 1
ATOM 635 O O . GLU A 1 74 ? 8.188 -14.031 -17.688 1 87.44 74 GLU A O 1
ATOM 640 N N . ASN A 1 75 ? 7.84 -13.258 -19.734 1 85.12 75 ASN A N 1
ATOM 641 C CA . ASN A 1 75 ? 6.551 -13.93 -19.891 1 85.12 75 ASN A CA 1
ATOM 642 C C . ASN A 1 75 ? 6.703 -15.445 -19.906 1 85.12 75 ASN A C 1
ATOM 644 O O . ASN A 1 75 ? 5.719 -16.172 -19.766 1 85.12 75 ASN A O 1
ATOM 648 N N . GLU A 1 76 ? 7.922 -15.93 -20.016 1 86.75 76 GLU A N 1
ATOM 649 C CA . GLU A 1 76 ? 8.18 -17.375 -19.969 1 86.75 76 GLU A CA 1
ATOM 650 C 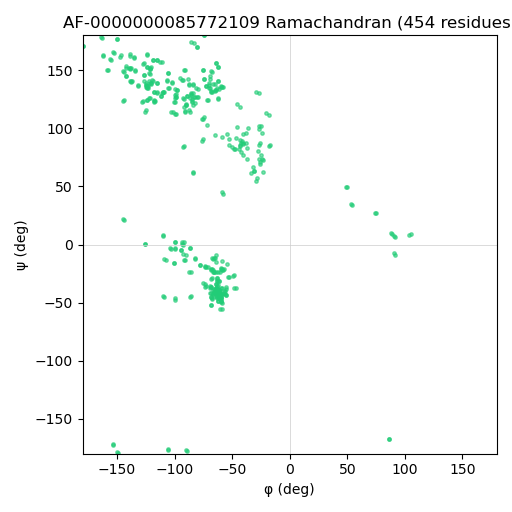C . GLU A 1 76 ? 8.367 -17.859 -18.531 1 86.75 76 GLU A C 1
ATOM 652 O O . GLU A 1 76 ? 8.227 -19.047 -18.25 1 86.75 76 GLU A O 1
ATOM 657 N N . ILE A 1 77 ? 8.742 -16.938 -17.734 1 88.44 77 ILE A N 1
ATOM 658 C CA . ILE A 1 77 ? 9.172 -17.312 -16.391 1 88.44 77 ILE A CA 1
ATOM 659 C C . ILE A 1 77 ? 8.125 -16.859 -15.375 1 88.44 77 ILE A C 1
ATOM 661 O O . ILE A 1 77 ? 7.797 -17.609 -14.453 1 88.44 77 ILE A O 1
ATOM 665 N N . LEU A 1 78 ? 7.691 -15.664 -15.555 1 87.75 78 LEU A N 1
ATOM 666 C CA . LEU A 1 78 ? 6.793 -15.062 -14.578 1 87.75 78 LEU A CA 1
ATOM 667 C C . LEU A 1 78 ? 5.363 -15.016 -15.109 1 87.75 78 LEU A C 1
ATOM 669 O O . LEU A 1 78 ? 5.145 -14.703 -16.281 1 87.75 78 LEU A O 1
ATOM 673 N N . ASN A 1 79 ? 4.477 -15.414 -14.203 1 83.31 79 ASN A N 1
ATOM 674 C CA . ASN A 1 79 ? 3.078 -15.102 -14.492 1 83.31 79 ASN A CA 1
ATOM 675 C C . ASN A 1 79 ? 2.764 -13.633 -14.227 1 83.31 79 ASN A C 1
ATOM 677 O O . ASN A 1 79 ? 2.502 -13.242 -13.086 1 83.31 79 ASN A O 1
ATOM 681 N N . THR A 1 80 ? 2.963 -12.812 -15.25 1 74.94 80 THR A N 1
ATOM 682 C CA . THR A 1 80 ? 2.799 -11.367 -15.117 1 74.94 80 THR A CA 1
ATOM 683 C C . THR A 1 80 ? 1.434 -10.93 -15.641 1 74.94 80 THR A C 1
ATOM 685 O O . THR A 1 80 ? 1.16 -11.023 -16.844 1 74.94 80 THR A O 1
ATOM 688 N N . PRO A 1 81 ? 0.698 -10.516 -14.742 1 72.81 81 PRO A N 1
ATOM 689 C CA . PRO A 1 81 ? -0.55 -9.961 -15.273 1 72.81 81 PRO A CA 1
ATOM 690 C C . PRO A 1 81 ? -0.352 -8.609 -15.953 1 72.81 81 PRO A C 1
ATOM 692 O O . PRO A 1 81 ? 0.412 -7.77 -15.469 1 72.81 81 PRO A O 1
ATOM 695 N N . ALA A 1 82 ? -0.944 -8.375 -17.078 1 71.62 82 ALA A N 1
ATOM 696 C CA . ALA A 1 82 ? -0.892 -7.113 -17.812 1 71.62 82 ALA A CA 1
ATOM 697 C C . ALA A 1 82 ? -1.296 -5.945 -16.906 1 71.62 82 ALA A C 1
ATOM 699 O O . ALA A 1 82 ? -0.787 -4.832 -17.062 1 71.62 82 ALA A O 1
ATOM 700 N N . GLU A 1 83 ? -2.07 -6.254 -15.984 1 67.56 83 GLU A N 1
ATOM 701 C CA . GLU A 1 83 ? -2.611 -5.246 -15.078 1 67.56 83 GLU A CA 1
ATOM 702 C C . GLU A 1 83 ? -1.503 -4.59 -14.258 1 67.56 83 GLU A C 1
ATOM 704 O O . GLU A 1 83 ? -1.604 -3.418 -13.891 1 67.56 83 GLU A O 1
ATOM 709 N N . ALA A 1 84 ? -0.488 -5.461 -13.953 1 70.06 84 ALA A N 1
ATOM 710 C CA . ALA A 1 84 ? 0.62 -4.93 -13.164 1 70.06 84 ALA A CA 1
ATOM 711 C C . ALA A 1 84 ? 1.407 -3.887 -13.945 1 70.06 84 ALA A C 1
ATOM 713 O O . ALA A 1 84 ? 2.02 -2.99 -13.359 1 70.06 84 ALA A O 1
ATOM 714 N N . ILE A 1 85 ? 1.247 -4.062 -15.125 1 67 85 ILE A N 1
ATOM 715 C CA . ILE A 1 85 ? 2.111 -3.24 -15.969 1 67 85 ILE A CA 1
ATOM 716 C C . ILE A 1 85 ? 1.331 -2.035 -16.484 1 67 85 ILE A C 1
ATOM 718 O O . ILE A 1 85 ? 1.823 -0.905 -16.453 1 67 85 ILE A O 1
ATOM 722 N N . SER A 1 86 ? 0.098 -2.307 -17 1 71.19 86 SER A N 1
ATOM 723 C CA . SER A 1 86 ? -0.474 -1.181 -17.734 1 71.19 86 SER A CA 1
ATOM 724 C C . SER A 1 86 ? -1.987 -1.119 -17.562 1 71.19 86 SER A C 1
ATOM 726 O O . SER A 1 86 ? -2.682 -0.466 -18.344 1 71.19 86 SER A O 1
ATOM 728 N N . GLY A 1 87 ? -2.459 -1.674 -16.594 1 79.69 87 GLY A N 1
ATOM 729 C CA . GLY A 1 87 ? -3.904 -1.606 -16.438 1 79.69 87 GLY A CA 1
ATOM 730 C C . GLY A 1 87 ? -4.379 -0.296 -15.836 1 79.69 87 GLY A C 1
ATOM 731 O O . GLY A 1 87 ? -3.57 0.576 -15.516 1 79.69 87 GLY A O 1
ATOM 732 N N . ASP A 1 88 ? -5.719 -0.119 -15.875 1 89.12 88 ASP A N 1
ATOM 733 C CA . ASP A 1 88 ? -6.293 1.081 -15.273 1 89.12 88 ASP A CA 1
ATOM 734 C C . ASP A 1 88 ? -6.285 0.991 -13.75 1 89.12 88 ASP A C 1
ATOM 736 O O . ASP A 1 88 ? -5.695 0.071 -13.18 1 89.12 88 ASP A O 1
ATOM 740 N N . ALA A 1 89 ? -6.766 1.993 -13.117 1 90.44 89 ALA A N 1
ATOM 741 C CA . ALA A 1 89 ? -6.703 2.088 -11.656 1 90.44 89 ALA A CA 1
ATOM 742 C C . ALA A 1 89 ? -7.43 0.917 -11 1 90.44 89 ALA A C 1
ATOM 744 O O . ALA A 1 89 ? -7 0.415 -9.961 1 90.44 89 ALA A O 1
ATOM 745 N N . LEU A 1 90 ? -8.523 0.518 -11.609 1 92.31 90 LEU A N 1
ATOM 746 C CA . LEU A 1 90 ? -9.281 -0.609 -11.078 1 92.31 90 LEU A CA 1
ATOM 747 C C . LEU A 1 90 ? -8.492 -1.905 -11.203 1 92.31 90 LEU A C 1
ATOM 749 O O . LEU A 1 90 ? -8.422 -2.688 -10.25 1 92.31 90 LEU A O 1
ATOM 753 N N . ASP A 1 91 ? -7.906 -2.115 -12.359 1 92.06 91 ASP A N 1
ATOM 754 C CA . ASP A 1 91 ? -7.078 -3.297 -12.578 1 92.06 91 ASP A CA 1
ATOM 755 C C . ASP A 1 91 ? -5.914 -3.344 -11.602 1 92.06 91 ASP A C 1
ATOM 757 O O . ASP A 1 91 ? -5.609 -4.398 -11.031 1 92.06 91 ASP A O 1
ATOM 761 N N . PHE A 1 92 ? -5.316 -2.211 -11.414 1 93.44 92 PHE A N 1
ATOM 762 C CA . PHE A 1 92 ? -4.184 -2.129 -10.508 1 93.44 92 PHE A CA 1
ATOM 763 C C . PHE A 1 92 ? -4.605 -2.461 -9.078 1 93.44 92 PHE A C 1
ATOM 765 O O . PHE A 1 92 ? -3.902 -3.182 -8.367 1 93.44 92 PHE A O 1
ATOM 772 N N . PHE A 1 93 ? -5.734 -1.928 -8.656 1 94.06 93 PHE A N 1
ATOM 773 C CA . PHE A 1 93 ? -6.242 -2.209 -7.316 1 94.06 93 PHE A CA 1
ATOM 774 C C . PHE A 1 93 ? -6.492 -3.701 -7.137 1 94.06 93 PHE A C 1
ATOM 776 O O . PHE A 1 93 ? -6.059 -4.293 -6.145 1 94.06 93 PHE A O 1
ATOM 783 N N . GLU A 1 94 ? -7.137 -4.324 -8.094 1 94.12 94 GLU A N 1
ATOM 784 C CA . GLU A 1 94 ? -7.418 -5.758 -8.023 1 94.12 94 GLU A CA 1
ATOM 785 C C . GLU A 1 94 ? -6.125 -6.566 -7.953 1 94.12 94 GLU A C 1
ATOM 787 O O . GLU A 1 94 ? -6.027 -7.527 -7.184 1 94.12 94 GLU A O 1
ATOM 792 N N . PHE A 1 95 ? -5.203 -6.133 -8.758 1 94.12 95 PHE A N 1
ATOM 793 C CA . PHE A 1 95 ? -3.904 -6.797 -8.742 1 94.12 95 PHE A CA 1
ATOM 794 C C . PHE A 1 95 ? -3.264 -6.715 -7.367 1 94.12 95 PHE A C 1
ATOM 796 O O . PHE A 1 95 ? -2.721 -7.703 -6.867 1 94.12 95 PHE A O 1
ATOM 803 N N . GLN A 1 96 ? -3.314 -5.562 -6.734 1 94.88 96 GLN A N 1
ATOM 804 C CA . GLN A 1 96 ? -2.758 -5.402 -5.395 1 94.88 96 GLN A CA 1
ATOM 805 C C . GLN A 1 96 ? -3.471 -6.309 -4.395 1 94.88 96 GLN A C 1
ATOM 807 O O . GLN A 1 96 ? -2.838 -6.863 -3.492 1 94.88 96 GLN A O 1
ATOM 812 N N . LEU A 1 97 ? -4.738 -6.414 -4.562 1 95.75 97 LEU A N 1
ATOM 813 C CA . LEU A 1 97 ? -5.508 -7.297 -3.693 1 95.75 97 LEU A CA 1
ATOM 814 C C . LEU A 1 97 ? -5.047 -8.742 -3.846 1 95.75 97 LEU A C 1
ATOM 816 O O . LEU A 1 97 ? -4.785 -9.422 -2.854 1 95.75 97 LEU A O 1
ATOM 820 N N . ILE A 1 98 ? -4.953 -9.125 -5.07 1 94.94 98 ILE A N 1
ATOM 821 C CA . ILE A 1 98 ? -4.547 -10.492 -5.363 1 94.94 98 ILE A CA 1
ATOM 822 C C . ILE A 1 98 ? -3.16 -10.758 -4.777 1 94.94 98 ILE A C 1
ATOM 824 O O . ILE A 1 98 ? -2.938 -11.773 -4.125 1 94.94 98 ILE A O 1
ATOM 828 N N . CYS A 1 99 ? -2.24 -9.812 -4.969 1 94.75 99 CYS A N 1
ATOM 829 C CA . CYS A 1 99 ? -0.899 -9.945 -4.414 1 94.75 99 CYS A CA 1
ATOM 830 C C . CYS A 1 99 ? -0.948 -10.078 -2.895 1 94.75 99 CYS A C 1
ATOM 832 O O . CYS A 1 99 ? -0.331 -10.977 -2.322 1 94.75 99 CYS A O 1
ATOM 834 N N . GLY A 1 100 ? -1.667 -9.164 -2.291 1 95.12 100 GLY A N 1
ATOM 835 C CA . GLY A 1 100 ? -1.788 -9.203 -0.843 1 95.12 100 GLY A CA 1
ATOM 836 C C . GLY A 1 100 ? -2.324 -10.523 -0.322 1 95.12 100 GLY A C 1
ATOM 837 O O . GLY A 1 100 ? -1.835 -11.039 0.683 1 95.12 100 GLY A O 1
ATOM 838 N N . ILE A 1 101 ? -3.299 -11.039 -0.975 1 96.19 101 ILE A N 1
ATOM 839 C CA . ILE A 1 101 ? -3.912 -12.297 -0.551 1 96.19 101 ILE A CA 1
ATOM 840 C C . ILE A 1 101 ? -2.924 -13.445 -0.743 1 96.19 101 ILE A C 1
ATOM 842 O O . ILE A 1 101 ? -2.635 -14.188 0.199 1 96.19 101 ILE A O 1
ATOM 846 N N . LYS A 1 102 ? -2.373 -13.562 -1.895 1 94.75 102 LYS A N 1
ATOM 847 C CA . LYS A 1 102 ? -1.487 -14.68 -2.217 1 94.75 102 LYS A CA 1
ATOM 848 C C . LYS A 1 102 ? -0.245 -14.664 -1.329 1 94.75 102 LYS A C 1
ATOM 850 O O . LYS A 1 102 ? 0.247 -15.727 -0.93 1 94.75 102 LYS A O 1
ATOM 855 N N . GLU A 1 103 ? 0.217 -13.523 -1.014 1 94.69 103 GLU A N 1
ATOM 856 C CA . GLU A 1 103 ? 1.381 -13.398 -0.142 1 94.69 103 GLU A CA 1
ATOM 857 C C . GLU A 1 103 ? 1.094 -13.961 1.246 1 94.69 103 GLU A C 1
ATOM 859 O O . GLU A 1 103 ? 2.008 -14.414 1.941 1 94.69 103 GLU A O 1
ATOM 864 N N . ASN A 1 104 ? -0.109 -13.883 1.585 1 94.38 104 ASN A N 1
ATOM 865 C CA . ASN A 1 104 ? -0.471 -14.32 2.928 1 94.38 104 ASN A CA 1
ATOM 866 C C . ASN A 1 104 ? -0.931 -15.781 2.938 1 94.38 104 ASN A C 1
ATOM 868 O O . ASN A 1 104 ? -1.235 -16.328 3.996 1 94.38 104 ASN A O 1
ATOM 872 N N . LEU A 1 105 ? -1.013 -16.359 1.782 1 94.25 105 LEU A N 1
ATOM 873 C CA . LEU A 1 105 ? -1.345 -17.766 1.707 1 94.25 105 LEU A CA 1
ATOM 874 C C . LEU A 1 105 ? -0.098 -18.625 1.892 1 94.25 105 LEU A C 1
ATOM 876 O O . LEU A 1 105 ? 0.303 -19.359 0.978 1 94.25 105 LEU A O 1
ATOM 880 N N . THR A 1 106 ? 0.477 -18.484 3.031 1 89.38 106 THR A N 1
ATOM 881 C CA . THR A 1 106 ? 1.646 -19.25 3.455 1 89.38 106 THR A CA 1
ATOM 882 C C . THR A 1 106 ? 1.312 -20.141 4.648 1 89.38 106 THR A C 1
ATOM 884 O O . THR A 1 106 ? 0.545 -19.734 5.531 1 89.38 106 THR A O 1
ATOM 887 N N . PRO A 1 107 ? 1.914 -21.312 4.461 1 81.31 107 PRO A N 1
ATOM 888 C CA . PRO A 1 107 ? 1.646 -22.188 5.602 1 81.31 107 PRO A CA 1
ATOM 889 C C . PRO A 1 107 ? 2.197 -21.641 6.914 1 81.31 107 PRO A C 1
ATOM 891 O O . PRO A 1 107 ? 3.203 -20.922 6.91 1 81.31 107 PRO A O 1
ATOM 894 N N . GLY A 1 108 ? 1.513 -21.5 7.906 1 68.81 108 GLY A N 1
ATOM 895 C CA . GLY A 1 108 ? 2.01 -21.031 9.188 1 68.81 108 GLY A CA 1
ATOM 896 C C . GLY A 1 108 ? 1.729 -21.984 10.328 1 68.81 108 GLY A C 1
ATOM 897 O O . GLY A 1 108 ? 0.81 -22.812 10.242 1 68.81 108 GLY A O 1
ATOM 898 N N . ARG A 1 109 ? 2.77 -22.172 11.109 1 60.81 109 ARG A N 1
ATOM 899 C CA . ARG A 1 109 ? 2.57 -22.938 12.336 1 60.81 109 ARG A CA 1
ATOM 900 C C . ARG A 1 109 ? 1.628 -22.219 13.289 1 60.81 109 ARG A C 1
ATOM 902 O O . ARG A 1 109 ? 1.278 -22.734 14.344 1 60.81 109 ARG A O 1
ATOM 909 N N . LYS A 1 110 ? 1.431 -21.062 12.828 1 56.44 110 LYS A N 1
ATOM 910 C CA . LYS A 1 110 ? 0.751 -20.25 13.836 1 56.44 110 LYS A CA 1
ATOM 911 C C . LYS A 1 110 ? -0.685 -20.734 14.047 1 56.44 110 LYS A C 1
ATOM 913 O O . LYS A 1 110 ? -1.307 -21.266 13.125 1 56.44 110 LYS A O 1
ATOM 918 N N . THR A 1 111 ? -1.036 -20.656 15.266 1 58.41 111 THR A N 1
ATOM 919 C CA . THR A 1 111 ? -2.377 -20.953 15.758 1 58.41 111 THR A CA 1
ATOM 920 C C . THR A 1 111 ? -3.41 -20.031 15.117 1 58.41 111 THR A C 1
ATOM 922 O O . THR A 1 111 ? -4.559 -20.438 14.914 1 58.41 111 THR A O 1
ATOM 925 N N . ASN A 1 112 ? -2.857 -18.875 14.672 1 66.81 112 ASN A N 1
ATOM 926 C CA . ASN A 1 112 ? -3.883 -17.984 14.164 1 66.81 112 ASN A CA 1
ATOM 927 C C . ASN A 1 112 ? -3.91 -17.969 12.641 1 66.81 112 ASN A C 1
ATOM 929 O O . ASN A 1 112 ? -2.951 -17.531 12 1 66.81 112 ASN A O 1
ATOM 933 N N . SER A 1 113 ? -4.953 -18.438 12.07 1 87.62 113 SER A N 1
ATOM 934 C CA . SER A 1 113 ? -5.176 -18.625 10.641 1 87.62 113 SER A CA 1
ATOM 935 C C . SER A 1 113 ? -5.867 -17.406 10.031 1 87.62 113 SER A C 1
ATOM 937 O O . SER A 1 113 ? -6.098 -17.359 8.82 1 87.62 113 SER A O 1
ATOM 939 N N . GLU A 1 114 ? -6.121 -16.453 10.906 1 93.38 114 GLU A N 1
ATOM 940 C CA . GLU A 1 114 ? -6.777 -15.25 10.398 1 93.38 114 GLU A CA 1
ATOM 941 C C . GLU A 1 114 ? -5.777 -14.32 9.711 1 93.38 114 GLU A C 1
ATOM 943 O O . GLU A 1 114 ? -4.676 -14.102 10.227 1 93.38 114 GLU A O 1
ATOM 948 N N . VAL A 1 115 ? -6.191 -13.875 8.578 1 94.81 115 VAL A N 1
ATOM 949 C CA . VAL A 1 115 ? -5.375 -12.961 7.789 1 94.81 115 VAL A CA 1
ATOM 950 C C . VAL A 1 115 ? -6.102 -11.625 7.629 1 94.81 115 VAL A C 1
ATOM 952 O O . VAL A 1 115 ? -7.301 -11.602 7.34 1 94.81 115 VAL A O 1
ATOM 955 N N . THR A 1 116 ? -5.465 -10.516 7.875 1 97 116 THR A N 1
ATOM 956 C CA . THR A 1 116 ? -5.969 -9.172 7.594 1 97 116 THR A CA 1
ATOM 957 C C . THR A 1 116 ? -4.992 -8.398 6.707 1 97 116 THR A C 1
ATOM 959 O O . THR A 1 116 ? -3.807 -8.297 7.027 1 97 116 THR A O 1
ATOM 962 N N . ILE A 1 117 ? -5.469 -7.91 5.605 1 97.19 117 ILE A N 1
ATOM 963 C CA . ILE A 1 117 ? -4.684 -7.16 4.633 1 97.19 117 ILE A CA 1
ATOM 964 C C . ILE A 1 117 ? -5.277 -5.766 4.453 1 97.19 117 ILE A C 1
ATOM 966 O O . ILE A 1 117 ? -6.496 -5.605 4.406 1 97.19 117 ILE A O 1
ATOM 970 N N . ALA A 1 118 ? -4.477 -4.793 4.367 1 97.56 118 ALA A N 1
ATOM 971 C CA . ALA A 1 118 ? -4.895 -3.428 4.051 1 97.56 118 ALA A CA 1
ATOM 972 C C . ALA A 1 118 ? -4.254 -2.945 2.752 1 97.56 118 ALA A C 1
ATOM 974 O O . ALA A 1 118 ? -3.033 -3.02 2.59 1 97.56 118 ALA A O 1
ATOM 975 N N . VAL A 1 119 ? -5.07 -2.52 1.821 1 97.12 119 VAL A N 1
ATOM 976 C CA . VAL A 1 119 ? -4.602 -1.997 0.542 1 97.12 119 VAL A CA 1
ATOM 977 C C . VAL A 1 119 ? -5.125 -0.577 0.342 1 97.12 119 VAL A C 1
ATOM 979 O O . VAL A 1 119 ? -6.336 -0.344 0.369 1 97.12 119 VAL A O 1
ATOM 982 N N . GLN A 1 120 ? -4.262 0.325 0.079 1 94.25 120 GLN A N 1
ATOM 983 C CA . GLN A 1 120 ? -4.691 1.699 -0.155 1 94.25 120 GLN A CA 1
ATOM 984 C C . GLN A 1 120 ? -5.441 1.824 -1.479 1 94.25 120 GLN A C 1
ATOM 986 O O . GLN A 1 120 ? -5.051 1.22 -2.479 1 94.25 120 GLN A O 1
ATOM 991 N N . VAL A 1 121 ? -6.543 2.621 -1.444 1 94.88 121 VAL A N 1
ATOM 992 C CA . VAL A 1 121 ? -7.379 2.746 -2.633 1 94.88 121 VAL A CA 1
ATOM 993 C C . VAL A 1 121 ? -8.203 4.027 -2.553 1 94.88 121 VAL A C 1
ATOM 995 O O . VAL A 1 121 ? -8.555 4.48 -1.459 1 94.88 121 VAL A O 1
ATOM 998 N N . GLN A 1 122 ? -8.484 4.555 -3.707 1 92.12 122 GLN A N 1
ATOM 999 C CA . GLN A 1 122 ? -9.438 5.66 -3.775 1 92.12 122 GLN A CA 1
ATOM 1000 C C . GLN A 1 122 ? -10.867 5.164 -3.605 1 92.12 122 GLN A C 1
ATOM 1002 O O . GLN A 1 122 ? -11.203 4.055 -4.027 1 92.12 122 GLN A O 1
ATOM 1007 N N . GLN A 1 123 ? -11.648 6.031 -3.059 1 89.19 123 GLN A N 1
ATOM 1008 C CA . GLN A 1 123 ? -13.023 5.648 -2.76 1 89.19 123 GLN A CA 1
ATOM 1009 C C . GLN A 1 123 ? -13.781 5.273 -4.031 1 89.19 123 GLN A C 1
ATOM 1011 O O . GLN A 1 123 ? -14.492 4.266 -4.062 1 89.19 123 GLN A O 1
ATOM 1016 N N . ASP A 1 124 ? -13.656 6.098 -5.094 1 89.69 124 ASP A N 1
ATOM 1017 C CA . ASP A 1 124 ? -14.391 5.855 -6.328 1 89.69 124 ASP A CA 1
ATOM 1018 C C . ASP A 1 124 ? -13.953 4.547 -6.984 1 89.69 124 ASP A C 1
ATOM 1020 O O . ASP A 1 124 ? -14.773 3.822 -7.551 1 89.69 124 ASP A O 1
ATOM 1024 N N . ILE A 1 125 ? -12.688 4.27 -6.902 1 93.44 125 ILE A N 1
ATOM 1025 C CA . ILE A 1 125 ? -12.164 3.031 -7.465 1 93.44 125 ILE A CA 1
ATOM 1026 C C . ILE A 1 125 ? -12.727 1.838 -6.699 1 93.44 125 ILE A C 1
ATOM 1028 O O . ILE A 1 125 ? -13.078 0.817 -7.297 1 93.44 125 ILE A O 1
ATOM 1032 N N . PHE A 1 126 ? -12.852 1.966 -5.422 1 94.44 126 PHE A N 1
ATOM 1033 C CA . PHE A 1 126 ? -13.414 0.888 -4.617 1 94.44 126 PHE A CA 1
ATOM 1034 C C . PHE A 1 126 ? -14.883 0.677 -4.949 1 94.44 126 PHE A C 1
ATOM 1036 O O . PHE A 1 126 ? -15.352 -0.461 -5.035 1 94.44 126 PHE A O 1
ATOM 1043 N N . GLU A 1 127 ? -15.523 1.703 -5.082 1 92.06 127 GLU A N 1
ATOM 1044 C CA . GLU A 1 127 ? -16.938 1.602 -5.422 1 92.06 127 GLU A CA 1
ATOM 1045 C C . GLU A 1 127 ? -17.141 0.933 -6.781 1 92.06 127 GLU A C 1
ATOM 1047 O O . GLU A 1 127 ? -18.031 0.104 -6.949 1 92.06 127 GLU A O 1
ATOM 1052 N N . ASP A 1 128 ? -16.328 1.29 -7.723 1 93.31 128 ASP A N 1
ATOM 1053 C CA . ASP A 1 128 ? -16.359 0.633 -9.023 1 93.31 128 ASP A CA 1
ATOM 1054 C C . ASP A 1 128 ? -16.062 -0.859 -8.898 1 93.31 128 ASP A C 1
ATOM 1056 O O . ASP A 1 128 ? -16.703 -1.685 -9.547 1 93.31 128 ASP A O 1
ATOM 1060 N N . PHE A 1 129 ? -15.125 -1.114 -8.039 1 95.25 129 PHE A N 1
ATOM 1061 C CA . PHE A 1 129 ? -14.758 -2.496 -7.758 1 95.25 129 PHE A CA 1
ATOM 1062 C C . PHE A 1 129 ? -15.953 -3.279 -7.227 1 95.25 129 PHE A C 1
ATOM 1064 O O . PHE A 1 129 ? -16.25 -4.379 -7.707 1 95.25 129 PHE A O 1
ATOM 1071 N N . VAL A 1 130 ? -16.609 -2.748 -6.309 1 93.88 130 VAL A N 1
ATOM 1072 C CA . VAL A 1 130 ? -17.734 -3.404 -5.668 1 93.88 130 VAL A CA 1
ATOM 1073 C C . VAL A 1 130 ? -18.859 -3.615 -6.688 1 93.88 130 VAL A C 1
ATOM 1075 O O . VAL A 1 130 ? -19.484 -4.676 -6.715 1 93.88 130 VAL A O 1
ATOM 1078 N N . ARG A 1 131 ? -19.031 -2.658 -7.512 1 93.19 131 ARG A N 1
ATOM 1079 C CA . ARG A 1 131 ? -20.078 -2.746 -8.523 1 93.19 131 ARG A CA 1
ATOM 1080 C C . ARG A 1 131 ? -19.75 -3.828 -9.547 1 93.19 131 ARG A C 1
ATOM 1082 O O . ARG A 1 131 ? -20.656 -4.438 -10.117 1 93.19 131 ARG A O 1
ATOM 1089 N N . SER A 1 132 ? -18.516 -4.051 -9.74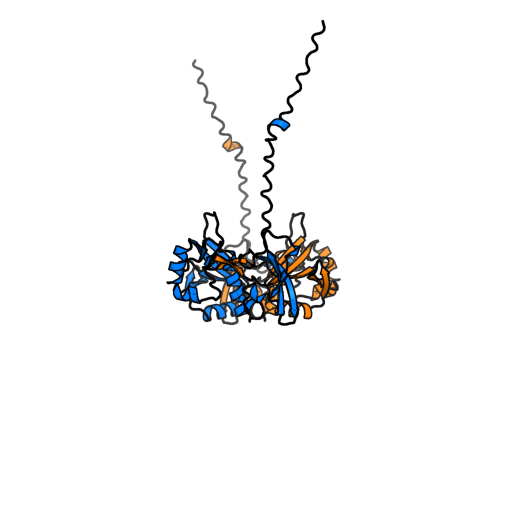2 1 91.81 132 SER A N 1
ATOM 1090 C CA . SER A 1 132 ? -18.094 -4.98 -10.789 1 91.81 132 SER A CA 1
ATOM 1091 C C . SER A 1 132 ? -18.156 -6.426 -10.297 1 91.81 132 SER A C 1
ATOM 1093 O O . SER A 1 132 ? -18.031 -7.359 -11.086 1 91.81 132 SER A O 1
ATOM 1095 N N . LYS A 1 133 ? -18.328 -6.547 -9.023 1 90.19 133 LYS A N 1
ATOM 1096 C CA . LYS A 1 133 ? -18.328 -7.887 -8.438 1 90.19 133 LYS A CA 1
ATOM 1097 C C . LYS A 1 133 ? -19.672 -8.188 -7.777 1 90.19 133 LYS A C 1
ATOM 1099 O O . LYS A 1 133 ? -20.422 -7.266 -7.449 1 90.19 133 LYS A O 1
ATOM 1104 N N . ALA A 1 134 ? -19.938 -9.406 -7.617 1 87.06 134 ALA A N 1
ATOM 1105 C CA . ALA A 1 134 ? -21.172 -9.836 -6.977 1 87.06 134 ALA A CA 1
ATOM 1106 C C . ALA A 1 134 ? -20.984 -10.031 -5.477 1 87.06 134 ALA A C 1
ATOM 1108 O O . ALA A 1 134 ? -20.734 -11.148 -5.02 1 87.06 134 ALA A O 1
ATOM 1109 N N . PHE A 1 135 ? -21.094 -8.914 -4.793 1 92.62 135 PHE A N 1
ATOM 1110 C CA . PHE A 1 135 ? -20.969 -8.969 -3.342 1 92.62 135 PHE A CA 1
ATOM 1111 C C . PHE A 1 135 ? -22.312 -8.812 -2.664 1 92.62 135 PHE A C 1
ATOM 1113 O O . PHE A 1 135 ? -23.203 -8.117 -3.178 1 92.62 135 PHE A O 1
ATOM 1120 N N . ASP A 1 136 ? -22.406 -9.477 -1.556 1 92.06 136 ASP A N 1
ATOM 1121 C CA . ASP A 1 136 ? -23.453 -9.141 -0.586 1 92.06 136 ASP A CA 1
ATOM 1122 C C . ASP A 1 136 ? -22.922 -8.156 0.459 1 92.06 136 ASP A C 1
ATOM 1124 O O . ASP A 1 136 ? -21.75 -8.203 0.832 1 92.06 136 ASP A O 1
ATOM 1128 N N . SER A 1 137 ? -23.828 -7.277 0.774 1 91.12 137 SER A N 1
ATOM 1129 C CA . SER A 1 137 ? -23.438 -6.27 1.756 1 91.12 137 SER A CA 1
ATOM 1130 C C . SER A 1 137 ? -24.172 -6.477 3.078 1 91.12 137 SER A C 1
ATOM 1132 O O . SER A 1 137 ? -25.375 -6.742 3.094 1 91.12 137 SER A O 1
ATOM 1134 N N . GLU A 1 138 ? -23.391 -6.469 4.133 1 88.69 138 GLU A N 1
ATOM 1135 C CA . GLU A 1 138 ? -23.922 -6.523 5.484 1 88.69 138 GLU A CA 1
ATOM 1136 C C . GLU A 1 138 ? -23.422 -5.363 6.332 1 88.69 138 GLU A C 1
ATOM 1138 O O . GLU A 1 138 ? -22.234 -5.02 6.277 1 88.69 138 GLU A O 1
ATOM 1143 N N . ASP A 1 139 ? -24.266 -4.789 7.043 1 84.38 139 ASP A N 1
ATOM 1144 C CA . ASP A 1 139 ? -23.859 -3.703 7.926 1 84.38 139 ASP A CA 1
ATOM 1145 C C . ASP A 1 139 ? -23.297 -4.246 9.234 1 84.38 139 ASP A C 1
ATOM 1147 O O . ASP A 1 139 ? -23.953 -5.012 9.938 1 84.38 139 ASP A O 1
ATOM 1151 N N . LYS A 1 140 ? -22.125 -3.885 9.461 1 79.94 140 LYS A N 1
ATOM 1152 C CA . LYS A 1 140 ? -21.484 -4.23 10.734 1 79.94 140 LYS A CA 1
ATOM 1153 C C . LYS A 1 140 ? -20.953 -2.99 11.438 1 79.94 140 LYS A C 1
ATOM 1155 O O . LYS A 1 140 ? -19.969 -2.398 10.992 1 79.94 140 LYS A O 1
ATOM 1160 N N . LEU A 1 141 ? -21.469 -2.6 12.57 1 71.94 141 LEU A N 1
ATOM 1161 C CA . LEU A 1 141 ? -21.062 -1.466 13.391 1 71.94 141 LEU A CA 1
ATOM 1162 C C . LEU A 1 141 ? -21.031 -0.183 12.57 1 71.94 141 LEU A C 1
ATOM 1164 O O . LEU A 1 141 ? -20.062 0.58 12.633 1 71.94 141 LEU A O 1
ATOM 1168 N N . GLY A 1 142 ? -21.922 -0.113 11.68 1 69.94 142 GLY A N 1
ATOM 1169 C CA . GLY A 1 142 ? -22.094 1.132 10.945 1 69.94 142 GLY A CA 1
ATOM 1170 C C . GLY A 1 142 ? -21.266 1.187 9.68 1 69.94 142 GLY A C 1
ATOM 1171 O O . GLY A 1 142 ? -21.141 2.242 9.055 1 69.94 142 GLY A O 1
ATOM 1172 N N . ARG A 1 143 ? -20.625 0.079 9.352 1 78.06 143 ARG A N 1
ATOM 1173 C CA . ARG A 1 143 ? -19.859 0.05 8.109 1 78.06 143 ARG A CA 1
ATOM 1174 C C . ARG A 1 143 ? -20.297 -1.115 7.227 1 78.06 143 ARG A C 1
ATOM 1176 O O . ARG A 1 143 ? -20.547 -2.219 7.719 1 78.06 143 ARG A O 1
ATOM 1183 N N . PRO A 1 144 ? -20.375 -0.838 6.023 1 87.62 144 PRO A N 1
ATOM 1184 C CA . PRO A 1 144 ? -20.703 -1.94 5.113 1 87.62 144 PRO A CA 1
ATOM 1185 C C . PRO A 1 144 ? -19.562 -2.939 4.961 1 87.62 144 PRO A C 1
ATOM 1187 O O . PRO A 1 144 ? -18.438 -2.547 4.676 1 87.62 144 PRO A O 1
ATOM 1190 N N . VAL A 1 145 ? -19.891 -4.156 5.234 1 94.69 145 VAL A N 1
ATOM 1191 C CA . VAL A 1 145 ? -18.953 -5.254 5.035 1 94.69 145 VAL A CA 1
ATOM 1192 C C . VAL A 1 145 ? -19.438 -6.141 3.883 1 94.69 145 VAL A C 1
ATOM 1194 O O . VAL A 1 145 ? -20.594 -6.562 3.857 1 94.69 145 VAL A O 1
ATOM 1197 N N . LEU A 1 146 ? -18.547 -6.348 2.979 1 96.5 146 LEU A N 1
ATOM 1198 C CA . LEU A 1 146 ? -18.906 -7.086 1.773 1 96.5 146 LEU A CA 1
ATOM 1199 C C . LEU A 1 146 ? -18.406 -8.523 1.847 1 96.5 146 LEU A C 1
ATOM 1201 O O . LEU A 1 146 ? -17.297 -8.773 2.316 1 96.5 146 LEU A O 1
ATOM 1205 N N . ARG A 1 147 ? -19.25 -9.43 1.377 1 95.88 147 ARG A N 1
ATOM 1206 C CA . ARG A 1 147 ? -18.938 -10.852 1.273 1 95.88 147 ARG A CA 1
ATOM 1207 C C . ARG A 1 147 ? -19.359 -11.406 -0.081 1 95.88 147 ARG A C 1
ATOM 1209 O O . ARG A 1 147 ? -20.312 -10.906 -0.69 1 95.88 147 ARG A O 1
ATOM 1216 N N . PHE A 1 148 ? -18.625 -12.344 -0.438 1 94.19 148 PHE A N 1
ATOM 1217 C CA . PHE A 1 148 ? -19.062 -12.977 -1.674 1 94.19 148 PHE A CA 1
ATOM 1218 C C . PHE A 1 148 ? -20.391 -13.711 -1.465 1 94.19 148 PHE A C 1
ATOM 1220 O O . PHE A 1 148 ? -20.609 -14.32 -0.416 1 94.19 148 PHE A O 1
ATOM 1227 N N . GLN A 1 149 ? -21.172 -13.75 -2.498 1 91.12 149 GLN A N 1
ATOM 1228 C CA . GLN A 1 149 ? -22.5 -14.352 -2.424 1 91.12 149 GLN A CA 1
ATOM 1229 C C . GLN A 1 149 ? -22.422 -15.867 -2.35 1 91.12 149 GLN A C 1
ATOM 1231 O O . GLN A 1 149 ? -23.281 -16.516 -1.764 1 91.12 149 GLN A O 1
ATOM 1236 N N . SER A 1 150 ? -21.453 -16.391 -3.057 1 90.12 150 SER A N 1
ATOM 1237 C CA . SER A 1 150 ? -21.25 -17.828 -3.094 1 90.12 150 SER A CA 1
ATOM 1238 C C . SER A 1 150 ? -19.797 -18.172 -3.383 1 90.12 150 SER A C 1
ATOM 1240 O O . SER A 1 150 ? -19.016 -17.312 -3.787 1 90.12 150 SER A O 1
ATOM 1242 N N . ALA A 1 151 ? -19.531 -19.438 -3.129 1 88.56 151 ALA A N 1
ATOM 1243 C CA . ALA A 1 151 ? -18.172 -19.922 -3.43 1 88.56 151 ALA A CA 1
ATOM 1244 C C . ALA A 1 151 ? -17.875 -19.812 -4.922 1 88.56 151 ALA A C 1
ATOM 1246 O O . ALA A 1 151 ? -16.75 -19.5 -5.312 1 88.56 151 ALA A O 1
ATOM 1247 N N . ALA A 1 152 ? -18.859 -20.094 -5.715 1 88.81 152 ALA A N 1
ATOM 1248 C CA . ALA A 1 152 ? -18.688 -20.031 -7.164 1 88.81 152 ALA A CA 1
ATOM 1249 C C . ALA A 1 152 ? -18.359 -18.594 -7.613 1 88.81 152 ALA A C 1
ATOM 1251 O O . ALA A 1 152 ? -17.469 -18.391 -8.438 1 88.81 152 ALA A O 1
ATOM 1252 N N . VAL A 1 153 ? -19.047 -17.703 -7.02 1 90.88 153 VAL A N 1
ATOM 1253 C CA . VAL A 1 153 ? -18.812 -16.297 -7.32 1 90.88 153 VAL A CA 1
ATOM 1254 C C . VAL A 1 153 ? -17.406 -15.891 -6.863 1 90.88 153 VAL A C 1
ATOM 1256 O O . VAL A 1 153 ? -16.688 -15.195 -7.586 1 90.88 153 VAL A O 1
ATOM 1259 N N . ALA A 1 154 ? -17.062 -16.359 -5.719 1 93.44 154 ALA A N 1
ATOM 1260 C CA . ALA A 1 154 ? -15.75 -16.031 -5.172 1 93.44 154 ALA A CA 1
ATOM 1261 C C . ALA A 1 154 ? -14.633 -16.547 -6.078 1 93.44 154 ALA A C 1
ATOM 1263 O O . ALA A 1 154 ? -13.688 -15.82 -6.379 1 93.44 154 ALA A O 1
ATOM 1264 N N . LYS A 1 155 ? -14.727 -17.719 -6.527 1 90.81 155 LYS A N 1
ATOM 1265 C CA . LYS A 1 155 ? -13.695 -18.359 -7.348 1 90.81 155 LYS A CA 1
ATOM 1266 C C . LYS A 1 155 ? -13.492 -17.594 -8.656 1 90.81 155 LYS A C 1
ATOM 1268 O O . LYS A 1 155 ? -12.375 -17.484 -9.148 1 90.81 155 LYS A O 1
ATOM 1273 N N . SER A 1 156 ? -14.539 -17.016 -9.117 1 90 156 SER A N 1
ATOM 1274 C CA . SER A 1 156 ? -14.477 -16.375 -10.422 1 90 156 SER A CA 1
ATOM 1275 C C . SER A 1 156 ? -14.289 -14.859 -10.273 1 90 156 SER A C 1
ATOM 1277 O O . SER A 1 156 ? -14.258 -14.141 -11.273 1 90 156 SER A O 1
ATOM 1279 N N . ALA A 1 157 ? -14.18 -14.43 -9.07 1 90.56 157 ALA A N 1
ATOM 1280 C CA . ALA A 1 157 ? -14.18 -12.992 -8.812 1 90.56 157 ALA A CA 1
ATOM 1281 C C . ALA A 1 157 ? -12.914 -12.336 -9.352 1 90.56 157 ALA A C 1
ATOM 1283 O O . ALA A 1 157 ? -12.93 -11.164 -9.75 1 90.56 157 ALA A O 1
ATOM 1284 N N . PHE A 1 158 ? -11.82 -13.031 -9.133 1 88.56 158 PHE A N 1
ATOM 1285 C CA . PHE A 1 158 ? -10.547 -12.531 -9.625 1 88.56 158 PHE A CA 1
ATOM 1286 C C . PHE A 1 158 ? -9.867 -13.555 -10.531 1 88.56 158 PHE A C 1
ATOM 1288 O O . PHE A 1 158 ? -10.25 -14.727 -10.539 1 88.56 158 PHE A O 1
ATOM 1295 N N . THR A 1 159 ? -8.922 -13.047 -11.234 1 84.31 159 THR A N 1
ATOM 1296 C CA . THR A 1 159 ? -8.117 -13.922 -12.078 1 84.31 159 THR A CA 1
ATOM 1297 C C . THR A 1 159 ? -6.969 -14.539 -11.281 1 84.31 159 THR A C 1
ATOM 1299 O O . THR A 1 159 ? -6.926 -14.43 -10.055 1 84.31 159 THR A O 1
ATOM 1302 N N . LEU A 1 160 ? -6.211 -15.484 -11.922 1 80.69 160 LEU A N 1
ATOM 1303 C CA . LEU A 1 160 ? -4.93 -15.992 -11.445 1 80.69 160 LEU A CA 1
ATOM 1304 C C . LEU A 1 160 ? -5.125 -16.938 -10.266 1 80.69 160 LEU A C 1
ATOM 1306 O O . LEU A 1 160 ? -4.301 -16.969 -9.344 1 80.69 160 LEU A O 1
ATOM 1310 N N . ASP A 1 161 ? -6.297 -17.625 -10.156 1 89.19 161 ASP A N 1
ATOM 1311 C CA . ASP A 1 161 ? -6.504 -18.547 -9.039 1 89.19 161 ASP A CA 1
ATOM 1312 C C . ASP A 1 161 ? -6.16 -17.859 -7.711 1 89.19 161 ASP A C 1
ATOM 1314 O O . ASP A 1 161 ? -5.43 -18.422 -6.895 1 89.19 161 ASP A O 1
ATOM 1318 N N . TRP A 1 162 ? -6.668 -16.766 -7.531 1 93.56 162 TRP A N 1
ATOM 1319 C CA . TRP A 1 162 ? -6.297 -15.828 -6.473 1 93.56 162 TRP A CA 1
ATOM 1320 C C . TRP A 1 162 ? -6.492 -16.453 -5.098 1 93.56 162 TRP A C 1
ATOM 1322 O O . TRP A 1 162 ? -5.844 -16.062 -4.129 1 93.56 162 TRP A O 1
ATOM 1332 N N . TRP A 1 163 ? -7.301 -17.484 -4.973 1 95.62 163 TRP A N 1
ATOM 1333 C CA . TRP A 1 163 ? -7.828 -17.891 -3.68 1 95.62 163 TRP A CA 1
ATOM 1334 C C . TRP A 1 163 ? -7.035 -19.078 -3.119 1 95.62 163 TRP A C 1
ATOM 1336 O O . TRP A 1 163 ? -7.289 -19.531 -2.002 1 95.62 163 TRP A O 1
ATOM 1346 N N . TYR A 1 164 ? -6.078 -19.578 -3.875 1 95.75 164 TYR A N 1
ATOM 1347 C CA . TYR A 1 164 ? -5.227 -20.609 -3.303 1 95.75 164 TYR A CA 1
ATOM 1348 C C . TYR A 1 164 ? -3.809 -20.516 -3.854 1 95.75 164 TYR A C 1
ATOM 1350 O O . TYR A 1 164 ? -3.568 -19.844 -4.859 1 95.75 164 TYR A O 1
ATOM 1358 N N . ARG A 1 165 ? -2.877 -21.156 -3.164 1 95 165 ARG A N 1
ATOM 1359 C CA . ARG A 1 165 ? -1.475 -21.266 -3.553 1 95 165 ARG A CA 1
ATOM 1360 C C . ARG A 1 165 ? -0.895 -22.609 -3.15 1 95 165 ARG A C 1
ATOM 1362 O O . ARG A 1 165 ? -0.963 -23 -1.982 1 95 165 ARG A O 1
ATOM 1369 N N . ILE A 1 166 ? -0.401 -23.25 -4.137 1 95.06 166 ILE A N 1
ATOM 1370 C CA . ILE A 1 166 ? 0.324 -24.484 -3.85 1 95.06 166 ILE A CA 1
ATOM 1371 C C . ILE A 1 166 ? 1.759 -24.156 -3.441 1 95.06 166 ILE A C 1
ATOM 1373 O O . ILE A 1 166 ? 2.51 -23.547 -4.211 1 95.06 166 ILE A O 1
ATOM 1377 N N . CYS A 1 167 ? 2.197 -24.656 -2.326 1 92.94 167 CYS A N 1
ATOM 1378 C CA . CYS A 1 167 ? 3.4 -24.125 -1.693 1 92.94 167 CYS A CA 1
ATOM 1379 C C . CYS A 1 167 ? 4.602 -25.016 -1.976 1 92.94 167 CYS A C 1
ATOM 1381 O O . CYS A 1 167 ? 5.746 -24.609 -1.771 1 92.94 167 CYS A O 1
ATOM 1383 N N . ASN A 1 168 ? 4.312 -26.203 -2.418 1 90.88 168 ASN A N 1
ATOM 1384 C CA . ASN A 1 168 ? 5.422 -27.109 -2.697 1 90.88 168 ASN A CA 1
ATOM 1385 C C . ASN A 1 168 ? 5.078 -28.078 -3.822 1 90.88 168 ASN A C 1
ATOM 1387 O O . ASN A 1 168 ? 3.945 -28.109 -4.305 1 90.88 168 ASN A O 1
ATOM 1391 N N . SER A 1 169 ? 6.094 -28.938 -4.203 1 90.81 169 SER A N 1
ATOM 1392 C CA . SER A 1 169 ? 5.938 -29.859 -5.328 1 90.81 169 SER A CA 1
ATOM 1393 C C . SER A 1 169 ? 5.023 -31.031 -4.969 1 90.81 169 SER A C 1
ATOM 1395 O O . SER A 1 169 ? 4.492 -31.703 -5.855 1 90.81 169 SER A O 1
ATOM 1397 N N . ALA A 1 170 ? 4.848 -31.25 -3.67 1 91.19 170 ALA A N 1
ATOM 1398 C CA . ALA A 1 170 ? 3.996 -32.344 -3.221 1 91.19 170 ALA A CA 1
ATOM 1399 C C . ALA A 1 170 ? 2.52 -31.984 -3.328 1 91.19 170 ALA A C 1
ATOM 1401 O O . ALA A 1 170 ? 1.648 -32.844 -3.256 1 91.19 170 ALA A O 1
ATOM 1402 N N . GLY A 1 171 ? 2.295 -30.688 -3.443 1 92.44 171 GLY A N 1
ATOM 1403 C CA . GLY A 1 171 ? 0.924 -30.266 -3.676 1 92.44 171 GLY A CA 1
ATOM 1404 C C . GLY A 1 171 ? 0.26 -29.688 -2.439 1 92.44 171 GLY A C 1
ATOM 1405 O O . GLY A 1 171 ? -0.952 -29.469 -2.428 1 92.44 171 GLY A O 1
ATOM 1406 N N . ASP A 1 172 ? 1.025 -29.484 -1.404 1 92.31 172 ASP A N 1
ATOM 1407 C CA . ASP A 1 172 ? 0.458 -28.812 -0.24 1 92.31 172 ASP A CA 1
ATOM 1408 C C . ASP A 1 172 ? 0.049 -27.375 -0.579 1 92.31 172 ASP A C 1
ATOM 1410 O O . ASP A 1 172 ? 0.808 -26.641 -1.217 1 92.31 172 ASP A O 1
ATOM 1414 N N . PHE A 1 173 ? -1.166 -27.062 -0.136 1 94.19 173 PHE A N 1
ATOM 1415 C CA . PHE A 1 173 ? -1.642 -25.734 -0.537 1 94.19 173 PHE A CA 1
ATOM 1416 C C . PHE A 1 173 ? -2.289 -25.016 0.639 1 94.19 173 PHE A C 1
ATOM 1418 O O . PHE A 1 173 ? -2.562 -25.625 1.675 1 94.19 173 PHE A O 1
ATOM 1425 N N . VAL A 1 174 ? -2.404 -23.797 0.53 1 94.44 174 VAL A N 1
ATOM 1426 C CA . VAL A 1 174 ? -3.16 -22.922 1.414 1 94.44 174 VAL A CA 1
ATOM 1427 C C . VAL A 1 174 ? -4.215 -22.156 0.609 1 94.44 174 VAL A C 1
ATOM 1429 O O . VAL A 1 174 ? -3.961 -21.75 -0.526 1 94.44 174 VAL A O 1
ATOM 1432 N N . SER A 1 175 ? -5.355 -22.016 1.2 1 95 175 SER A N 1
ATOM 1433 C CA . SER A 1 175 ? -6.441 -21.391 0.466 1 95 175 SER A CA 1
ATOM 1434 C C . SER A 1 175 ? -7.23 -20.438 1.36 1 95 175 SER A C 1
ATOM 1436 O O . SER A 1 175 ? -7.113 -20.484 2.586 1 95 175 SER A O 1
ATOM 1438 N N . VAL A 1 176 ? -7.965 -19.594 0.732 1 95.88 176 VAL A N 1
ATOM 1439 C CA . VAL A 1 176 ? -8.906 -18.703 1.406 1 95.88 176 VAL A CA 1
ATOM 1440 C C . VAL A 1 176 ? -10.188 -19.469 1.742 1 95.88 176 VAL A C 1
ATOM 1442 O O . VAL A 1 176 ? -10.758 -20.141 0.88 1 95.88 176 VAL A O 1
ATOM 1445 N N . ASN A 1 177 ? -10.586 -19.422 2.973 1 94.38 177 ASN A N 1
ATOM 1446 C CA . ASN A 1 177 ? -11.938 -19.859 3.293 1 94.38 177 ASN A CA 1
ATOM 1447 C C . ASN A 1 177 ? -12.977 -18.812 2.883 1 94.38 177 ASN A C 1
ATOM 1449 O O . ASN A 1 177 ? -13.164 -17.812 3.58 1 94.38 177 ASN A O 1
ATOM 1453 N N . PHE A 1 178 ? -13.703 -19.078 1.875 1 93.56 178 PHE A N 1
ATOM 1454 C CA . PHE A 1 178 ? -14.57 -18.094 1.235 1 93.56 178 PHE A CA 1
ATOM 1455 C C . PHE A 1 178 ? -15.664 -17.625 2.191 1 93.56 178 PHE A C 1
ATOM 1457 O O . PHE A 1 178 ? -16.125 -16.484 2.119 1 93.56 178 PHE A O 1
ATOM 1464 N N . GLU A 1 179 ? -16.062 -18.5 3.041 1 92.44 179 GLU A N 1
ATOM 1465 C CA . GLU A 1 179 ? -17.156 -18.172 3.953 1 92.44 179 GLU A CA 1
ATOM 1466 C C . GLU A 1 179 ? -16.75 -17.094 4.941 1 92.44 179 GLU A C 1
ATOM 1468 O O . GLU A 1 179 ? -17.594 -16.391 5.484 1 92.44 179 GLU A O 1
ATOM 1473 N N . THR A 1 180 ? -15.523 -17.016 5.078 1 94.88 180 THR A N 1
ATOM 1474 C CA . THR A 1 180 ? -15.031 -16.078 6.086 1 94.88 180 THR A CA 1
ATOM 1475 C C . THR A 1 180 ? -14.508 -14.805 5.434 1 94.88 180 THR A C 1
ATOM 1477 O O . THR A 1 180 ? -14.102 -13.867 6.125 1 94.88 180 THR A O 1
ATOM 1480 N N . PHE A 1 181 ? -14.508 -14.773 4.172 1 96.31 181 PHE A N 1
ATOM 1481 C CA . PHE A 1 181 ? -13.93 -13.633 3.459 1 96.31 181 PHE A CA 1
ATOM 1482 C C . PHE A 1 181 ? -14.773 -12.383 3.664 1 96.31 181 PHE A C 1
ATOM 1484 O O . PHE A 1 181 ? -15.992 -12.414 3.484 1 96.31 181 PHE A O 1
ATOM 1491 N N . GLN A 1 182 ? -14.148 -11.297 4.008 1 96.69 182 GLN A N 1
ATOM 1492 C CA . GLN A 1 182 ? -14.766 -9.984 4.156 1 96.69 182 GLN A CA 1
ATOM 1493 C C . GLN A 1 182 ? -13.898 -8.891 3.545 1 96.69 182 GLN A C 1
ATOM 1495 O O . GLN A 1 182 ? -12.672 -8.922 3.668 1 96.69 182 GLN A O 1
ATOM 1500 N N . ILE A 1 183 ? -14.523 -7.98 2.93 1 97.06 183 ILE A N 1
ATOM 1501 C CA . ILE A 1 183 ? -13.812 -6.809 2.434 1 97.06 183 ILE A CA 1
ATOM 1502 C C . ILE A 1 183 ? -14.641 -5.551 2.691 1 97.06 183 ILE A C 1
ATOM 1504 O O . ILE A 1 183 ? -15.867 -5.582 2.596 1 97.06 183 ILE A O 1
ATOM 1508 N N . TRP A 1 184 ? -14.023 -4.453 3.064 1 96.69 184 TRP A N 1
ATOM 1509 C CA . TRP A 1 184 ? -14.719 -3.186 3.244 1 96.69 184 TRP A CA 1
ATOM 1510 C C . TRP A 1 184 ? -13.766 -2.01 3.094 1 96.69 184 TRP A C 1
ATOM 1512 O O . TRP A 1 184 ? -12.547 -2.184 3.164 1 96.69 184 TRP A O 1
ATOM 1522 N N . LEU A 1 185 ? -14.32 -0.899 2.824 1 94.12 185 LEU A N 1
ATOM 1523 C CA . LEU A 1 185 ? -13.562 0.344 2.742 1 94.12 185 LEU A CA 1
ATOM 1524 C C . LEU A 1 185 ? -13.414 0.982 4.117 1 94.12 185 LEU A C 1
ATOM 1526 O O . LEU A 1 185 ? -14.383 1.086 4.867 1 94.12 185 LEU A O 1
ATOM 1530 N N . SER A 1 186 ? -12.227 1.317 4.434 1 92.5 186 SER A N 1
ATOM 1531 C CA . SER A 1 186 ? -11.953 1.986 5.699 1 92.5 186 SER A CA 1
ATOM 1532 C C . SER A 1 186 ? -11.211 3.303 5.477 1 92.5 186 SER A C 1
ATOM 1534 O O . SER A 1 186 ? -10.312 3.385 4.633 1 92.5 186 SER A O 1
ATOM 1536 N N . GLU A 1 187 ? -11.625 4.258 6.184 1 90 187 GLU A N 1
ATOM 1537 C CA . GLU A 1 187 ? -10.898 5.523 6.207 1 90 187 GLU A CA 1
ATOM 1538 C C . GLU A 1 187 ? -9.773 5.496 7.238 1 90 187 GLU A C 1
ATOM 1540 O O . GLU A 1 187 ? -9.992 5.117 8.391 1 90 187 GLU A O 1
ATOM 1545 N N . ARG A 1 188 ? -8.625 5.871 6.816 1 91.19 188 ARG A N 1
ATOM 1546 C CA . ARG A 1 188 ? -7.5 5.895 7.746 1 91.19 188 ARG A CA 1
ATOM 1547 C C . ARG A 1 188 ? -7.609 7.07 8.711 1 91.19 188 ARG A C 1
ATOM 1549 O O . ARG A 1 188 ? -8.008 8.172 8.312 1 91.19 188 ARG A O 1
ATOM 1556 N N . ARG A 1 189 ? -7.223 6.832 9.906 1 90.44 189 ARG A N 1
ATOM 1557 C CA . ARG A 1 189 ? -7.219 7.906 10.898 1 90.44 189 ARG A CA 1
ATOM 1558 C C . ARG A 1 189 ? -6.32 9.055 10.453 1 90.44 189 ARG A C 1
ATOM 1560 O O . ARG A 1 189 ? -5.199 8.828 9.984 1 90.44 189 ARG A O 1
ATOM 1567 N N . PRO A 1 190 ? -6.82 10.211 10.633 1 92.69 190 PRO A N 1
ATOM 1568 C CA . PRO A 1 190 ? -6.004 11.359 10.219 1 92.69 190 PRO A CA 1
ATOM 1569 C C . PRO A 1 190 ? -4.695 11.461 11 1 92.69 190 PRO A C 1
ATOM 1571 O O . PRO A 1 190 ? -4.605 10.984 12.133 1 92.69 190 PRO A O 1
ATOM 1574 N N . LEU A 1 191 ? -3.787 12.016 10.383 1 93.06 191 LEU A N 1
ATOM 1575 C CA . LEU A 1 191 ? -2.496 12.273 11.008 1 93.06 191 LEU A CA 1
ATOM 1576 C C . LEU A 1 191 ? -2.494 13.625 11.711 1 93.06 191 LEU A C 1
ATOM 1578 O O . LEU A 1 191 ? -2.77 14.656 11.086 1 93.06 191 LEU A O 1
ATOM 1582 N N . GLU A 1 192 ? -2.119 13.586 12.891 1 93.56 192 GLU A N 1
ATOM 1583 C CA . GLU A 1 192 ? -2.082 14.812 13.68 1 93.56 192 GLU A CA 1
ATOM 1584 C C . GLU A 1 192 ? -0.784 15.578 13.453 1 93.56 192 GLU A C 1
ATOM 1586 O O . GLU A 1 192 ? 0.295 14.984 13.406 1 93.56 192 GLU A O 1
ATOM 1591 N N . GLY A 1 193 ? -0.988 16.906 13.328 1 93.31 193 GLY A N 1
ATOM 1592 C CA . GLY A 1 193 ? 0.099 17.875 13.281 1 93.31 193 GLY A CA 1
ATOM 1593 C C . GLY A 1 193 ? -0.304 19.25 13.773 1 93.31 193 GLY A C 1
ATOM 1594 O O . GLY A 1 193 ? -1.365 19.406 14.383 1 93.31 193 GLY A O 1
ATOM 1595 N N . TYR A 1 194 ? 0.668 20.172 13.562 1 92.75 194 TYR A N 1
ATOM 1596 C CA . TYR A 1 194 ? 0.425 21.562 13.945 1 92.75 194 TYR A CA 1
ATOM 1597 C C . TYR A 1 194 ? 0.938 22.516 12.883 1 92.75 194 TYR A C 1
ATOM 1599 O O . TYR A 1 194 ? 1.827 22.172 12.102 1 92.75 194 TYR A O 1
ATOM 1607 N N . ASN A 1 195 ? 0.305 23.641 12.836 1 91.5 195 ASN A N 1
ATOM 1608 C CA . ASN A 1 195 ? 0.854 24.688 11.977 1 91.5 195 ASN A CA 1
ATOM 1609 C C . ASN A 1 195 ? 1.837 25.562 12.734 1 91.5 195 ASN A C 1
ATOM 1611 O O . ASN A 1 195 ? 2.148 25.312 13.898 1 91.5 195 ASN A O 1
ATOM 1615 N N . THR A 1 196 ? 2.35 26.578 12.086 1 90.56 196 THR A N 1
ATOM 1616 C CA . THR A 1 196 ? 3.389 27.438 12.641 1 90.56 196 THR A CA 1
ATOM 1617 C C . THR A 1 196 ? 2.84 28.266 13.797 1 90.56 196 THR A C 1
ATOM 1619 O O . THR A 1 196 ? 3.602 28.781 14.617 1 90.56 196 THR A O 1
ATOM 1622 N N . GLU A 1 197 ? 1.495 28.469 13.859 1 89.44 197 GLU A N 1
ATOM 1623 C CA . GLU A 1 197 ? 0.855 29.234 14.922 1 89.44 197 GLU A CA 1
ATOM 1624 C C . GLU A 1 197 ? 0.542 28.359 16.125 1 89.44 197 GLU A C 1
ATOM 1626 O O . GLU A 1 197 ? -0.013 28.844 17.125 1 89.44 197 GLU A O 1
ATOM 1631 N N . GLY A 1 198 ? 0.829 27.094 16.016 1 89.81 198 GLY A N 1
ATOM 1632 C CA . GLY A 1 198 ? 0.615 26.172 17.125 1 89.81 198 GLY A CA 1
ATOM 1633 C C . GLY A 1 198 ? -0.775 25.578 17.141 1 89.81 198 GLY A C 1
ATOM 1634 O O . GLY A 1 198 ? -1.19 24.984 18.141 1 89.81 198 GLY A O 1
ATOM 1635 N N . ILE A 1 199 ? -1.46 25.797 16.109 1 90.75 199 ILE A N 1
ATOM 1636 C CA . ILE A 1 199 ? -2.814 25.266 16 1 90.75 199 ILE A CA 1
ATOM 1637 C C . ILE A 1 199 ? -2.775 23.844 15.422 1 90.75 199 ILE A C 1
ATOM 1639 O O . ILE A 1 199 ? -2.066 23.594 14.445 1 90.75 199 ILE A O 1
ATOM 1643 N N . GLN A 1 200 ? -3.545 22.984 15.953 1 92.69 200 GLN A N 1
ATOM 1644 C CA . GLN A 1 200 ? -3.602 21.609 15.5 1 92.69 200 GLN A CA 1
ATOM 1645 C C . GLN A 1 200 ? -4.164 21.5 14.086 1 92.69 200 GLN A C 1
ATOM 1647 O O . GLN A 1 200 ? -5.133 22.188 13.75 1 92.69 200 GLN A O 1
ATOM 1652 N N . THR A 1 201 ? -3.533 20.672 13.383 1 91.69 201 THR A N 1
ATOM 1653 C CA . THR A 1 201 ? -4.016 20.312 12.055 1 91.69 201 THR A CA 1
ATOM 1654 C C . THR A 1 201 ? -4.156 18.797 11.914 1 91.69 201 THR A C 1
ATOM 1656 O O . THR A 1 201 ? -3.408 18.047 12.539 1 91.69 201 THR A O 1
ATOM 1659 N N . LEU A 1 202 ? -5.141 18.391 11.172 1 92.75 202 LEU A N 1
ATOM 1660 C CA . LEU A 1 202 ? -5.363 16.984 10.891 1 92.75 202 LEU A CA 1
ATOM 1661 C C . LEU A 1 202 ? -5.246 16.688 9.398 1 92.75 202 LEU A C 1
ATOM 1663 O O . LEU A 1 202 ? -5.961 17.297 8.594 1 92.75 202 LEU A O 1
ATOM 1667 N N . PHE A 1 203 ? -4.359 15.805 9.109 1 91.12 203 PHE A N 1
ATOM 1668 C CA . PHE A 1 203 ? -4.09 15.445 7.723 1 91.12 203 PHE A CA 1
ATOM 1669 C C . PHE A 1 203 ? -4.793 14.148 7.348 1 91.12 203 PHE A C 1
ATOM 1671 O O . PHE A 1 203 ? -4.586 13.117 7.988 1 91.12 203 PHE A O 1
ATOM 1678 N N . HIS A 1 204 ? -5.605 14.281 6.309 1 91.69 204 HIS A N 1
ATOM 1679 C CA . HIS A 1 204 ? -6.309 13.102 5.816 1 91.69 204 HIS A CA 1
ATOM 1680 C C . HIS A 1 204 ? -5.34 12.125 5.156 1 91.69 204 HIS A C 1
ATOM 1682 O O . HIS A 1 204 ? -4.527 12.516 4.32 1 91.69 204 HIS A O 1
ATOM 1688 N N . ARG A 1 205 ? -5.473 10.82 5.48 1 91.81 205 ARG A N 1
ATOM 1689 C CA . ARG A 1 205 ? -4.484 9.852 5.016 1 91.81 205 ARG A CA 1
ATOM 1690 C C . ARG A 1 205 ? -5.078 8.93 3.953 1 91.81 205 ARG A C 1
ATOM 1692 O O . ARG A 1 205 ? -4.477 7.918 3.6 1 91.81 205 ARG A O 1
ATOM 1699 N N . GLY A 1 206 ? -6.281 9.289 3.559 1 90.44 206 GLY A N 1
ATOM 1700 C CA . GLY A 1 206 ? -6.906 8.523 2.49 1 90.44 206 GLY A CA 1
ATOM 1701 C C . GLY A 1 206 ? -7.652 7.301 2.988 1 90.44 206 GLY A C 1
ATOM 1702 O O . GLY A 1 206 ? -7.992 7.211 4.172 1 90.44 206 GLY A O 1
ATOM 1703 N N . PHE A 1 207 ? -8 6.449 2.035 1 91.75 207 PHE A N 1
ATOM 1704 C CA . PHE A 1 207 ? -8.805 5.262 2.297 1 91.75 207 PHE A CA 1
ATOM 1705 C C . PHE A 1 207 ? -8.016 3.992 2.021 1 91.75 207 PHE A C 1
ATOM 1707 O O . PHE A 1 207 ? -6.969 4.039 1.364 1 91.75 207 PHE A O 1
ATOM 1714 N N . GLN A 1 208 ? -8.484 2.953 2.629 1 95.12 208 GLN A N 1
ATOM 1715 C CA . GLN A 1 208 ? -7.918 1.635 2.367 1 95.12 208 GLN A CA 1
ATOM 1716 C C . GLN A 1 208 ? -9 0.562 2.35 1 95.12 208 GLN A C 1
ATOM 1718 O O . GLN A 1 208 ? -10 0.667 3.068 1 95.12 208 GLN A O 1
ATOM 1723 N N . ALA A 1 209 ? -8.82 -0.383 1.517 1 97.31 209 ALA A N 1
ATOM 1724 C CA . ALA A 1 209 ? -9.633 -1.596 1.554 1 97.31 209 ALA A CA 1
ATOM 1725 C C . ALA A 1 209 ? -9.062 -2.607 2.545 1 97.31 209 ALA A C 1
ATOM 1727 O O . ALA A 1 209 ? -7.883 -2.965 2.469 1 97.31 209 ALA A O 1
ATOM 1728 N N . ILE A 1 210 ? -9.852 -2.99 3.457 1 97.56 210 ILE A N 1
ATOM 1729 C CA . ILE A 1 210 ? -9.461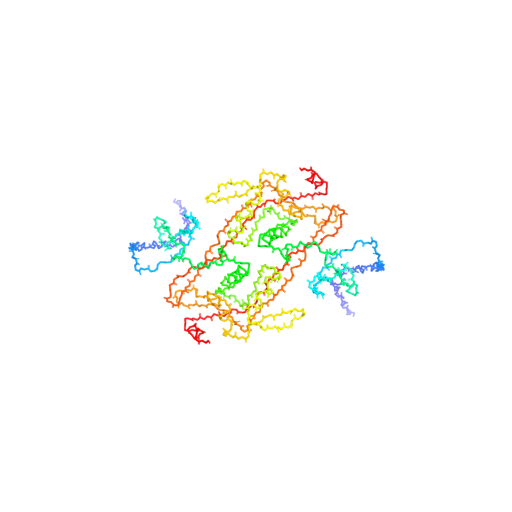 -4.027 4.402 1 97.56 210 ILE A CA 1
ATOM 1730 C C . ILE A 1 210 ? -10.055 -5.367 3.98 1 97.56 210 ILE A C 1
ATOM 1732 O O . ILE A 1 210 ? -11.258 -5.469 3.74 1 97.56 210 ILE A O 1
ATOM 1736 N N . VAL A 1 211 ? -9.234 -6.359 3.854 1 97.62 211 VAL A N 1
ATOM 1737 C CA . VAL A 1 211 ? -9.648 -7.723 3.533 1 97.62 211 VAL A CA 1
ATOM 1738 C C . VAL A 1 211 ? -9.336 -8.648 4.711 1 97.62 211 VAL A C 1
ATOM 1740 O O . VAL A 1 211 ? -8.227 -8.641 5.242 1 97.62 211 VAL A O 1
ATOM 1743 N N . ARG A 1 212 ? -10.289 -9.375 5.062 1 97.19 212 ARG A N 1
ATOM 1744 C CA . ARG A 1 212 ? -10.117 -10.328 6.156 1 97.19 212 ARG A CA 1
ATOM 1745 C C . ARG A 1 212 ? -10.641 -11.703 5.766 1 97.19 212 ARG A C 1
ATOM 1747 O O . ARG A 1 212 ? -11.711 -11.82 5.156 1 97.19 212 ARG A O 1
ATOM 1754 N N . PHE A 1 213 ? -9.906 -12.719 6.105 1 96.19 213 PHE A N 1
ATOM 1755 C CA . PHE A 1 213 ? -10.344 -14.094 5.875 1 96.19 213 PHE A CA 1
ATOM 1756 C C . PHE A 1 213 ? -9.539 -15.07 6.727 1 96.19 213 PHE A C 1
ATOM 1758 O O . PHE A 1 213 ? -8.539 -14.688 7.34 1 96.19 213 PHE A O 1
ATOM 1765 N N . VAL A 1 214 ? -10.055 -16.219 6.852 1 94.94 214 VAL A N 1
ATOM 1766 C CA . VAL A 1 214 ? -9.328 -17.328 7.461 1 94.94 214 VAL A CA 1
ATOM 1767 C C . VAL A 1 214 ? -8.719 -18.203 6.371 1 94.94 214 VAL A C 1
ATOM 1769 O O . VAL A 1 214 ? -9.367 -18.5 5.363 1 94.94 214 VAL A O 1
ATOM 1772 N N . LYS A 1 215 ? -7.484 -18.516 6.566 1 94.69 215 LYS A N 1
ATOM 1773 C CA . LYS A 1 215 ? -6.863 -19.406 5.586 1 94.69 215 LYS A CA 1
ATOM 1774 C C . LYS A 1 215 ? -6.996 -20.859 6.004 1 94.69 215 LYS A C 1
ATOM 1776 O O . LYS A 1 215 ? -6.996 -21.172 7.195 1 94.69 215 LYS A O 1
ATOM 1781 N N . THR A 1 216 ? -7.055 -21.75 5.129 1 91.69 216 THR A N 1
ATOM 1782 C CA . THR A 1 216 ? -7.109 -23.188 5.324 1 91.69 216 THR A CA 1
ATOM 1783 C C . THR A 1 216 ? -5.969 -23.875 4.578 1 91.69 216 THR A C 1
ATOM 1785 O O . THR A 1 216 ? -5.41 -23.312 3.631 1 91.69 216 THR A O 1
ATOM 1788 N N . GLN A 1 217 ? -5.617 -24.984 5.117 1 91.94 217 GLN A N 1
ATOM 1789 C CA . GLN A 1 217 ? -4.531 -25.75 4.516 1 91.94 217 GLN A CA 1
ATOM 1790 C C . GLN A 1 217 ? -4.996 -27.156 4.125 1 91.94 217 GLN A C 1
ATOM 1792 O O . GLN A 1 217 ? -5.957 -27.672 4.691 1 91.94 217 GLN A O 1
ATOM 1797 N N . GLY A 1 218 ? -4.359 -27.688 3.098 1 91.31 218 GLY A N 1
ATOM 1798 C CA . GLY A 1 218 ? -4.68 -29.016 2.629 1 91.31 218 GLY A CA 1
ATOM 1799 C C . GLY A 1 218 ? -3.607 -29.609 1.728 1 91.31 218 GLY A C 1
ATOM 1800 O O . GLY A 1 218 ? -2.561 -29 1.518 1 91.31 218 GLY A O 1
ATOM 1801 N N . ASN A 1 219 ? -3.918 -30.812 1.366 1 91.88 219 ASN A N 1
ATOM 1802 C CA . ASN A 1 219 ? -2.996 -31.484 0.459 1 91.88 219 ASN A CA 1
ATOM 1803 C C . ASN A 1 219 ? -3.553 -31.547 -0.96 1 91.88 219 ASN A C 1
ATOM 1805 O O . ASN A 1 219 ? -4.609 -30.969 -1.244 1 91.88 219 ASN A O 1
ATOM 1809 N N . ARG A 1 220 ? -2.816 -32.188 -1.835 1 91.12 220 ARG A N 1
ATOM 1810 C CA . ARG A 1 220 ? -3.141 -32.25 -3.256 1 91.12 220 ARG A CA 1
ATOM 1811 C C . ARG A 1 220 ? -4.543 -32.812 -3.473 1 91.12 220 ARG A C 1
ATOM 1813 O O . ARG A 1 220 ? -5.297 -32.312 -4.309 1 91.12 220 ARG A O 1
ATOM 1820 N N . TYR A 1 221 ? -4.926 -33.812 -2.721 1 88.69 221 TYR A N 1
ATOM 1821 C CA . TYR A 1 221 ? -6.227 -34.438 -2.896 1 88.69 221 TYR A CA 1
ATOM 1822 C C . TYR A 1 221 ? -7.352 -33.5 -2.477 1 88.69 221 TYR A C 1
ATOM 1824 O O . TYR A 1 221 ? -8.391 -33.438 -3.139 1 88.69 221 TYR A O 1
ATOM 1832 N N . ASP A 1 222 ? -7.102 -32.781 -1.469 1 89.75 222 ASP A N 1
ATOM 1833 C CA . ASP A 1 222 ? -8.07 -31.797 -1.007 1 89.75 222 ASP A CA 1
ATOM 1834 C C . ASP A 1 222 ? -8.305 -30.719 -2.064 1 89.75 222 ASP A C 1
ATOM 1836 O O . ASP A 1 222 ? -9.438 -30.281 -2.275 1 89.75 222 ASP A O 1
ATOM 1840 N N . LEU A 1 223 ? -7.262 -30.359 -2.689 1 90.12 223 LEU A N 1
ATOM 1841 C CA . LEU A 1 223 ? -7.34 -29.281 -3.666 1 90.12 223 LEU A CA 1
ATOM 1842 C C . LEU A 1 223 ? -8.156 -29.703 -4.883 1 90.12 223 LEU A C 1
ATOM 1844 O O . LEU A 1 223 ? -8.969 -28.922 -5.395 1 90.12 223 LEU A O 1
ATOM 1848 N N . GLU A 1 224 ? -7.906 -30.859 -5.363 1 88.62 224 GLU A N 1
ATOM 1849 C CA . GLU A 1 224 ? -8.656 -31.375 -6.508 1 88.62 224 GLU A CA 1
ATOM 1850 C C . GLU A 1 224 ? -10.156 -31.359 -6.234 1 88.62 224 GLU A C 1
ATOM 1852 O O . GLU A 1 224 ? -10.945 -30.984 -7.105 1 88.62 224 GLU A O 1
ATOM 1857 N N . SER A 1 225 ? -10.469 -31.656 -5.066 1 87.12 225 SER A N 1
ATOM 1858 C CA . SER A 1 225 ? -11.875 -31.625 -4.672 1 87.12 225 SER A CA 1
ATOM 1859 C C . SER A 1 225 ? -12.422 -30.203 -4.656 1 87.12 225 SER A C 1
ATOM 1861 O O . SER A 1 225 ? -13.555 -29.969 -5.07 1 87.12 225 SER A O 1
ATOM 1863 N N . LEU A 1 226 ? -11.609 -29.312 -4.254 1 85.5 226 LEU A N 1
ATOM 1864 C CA . LEU A 1 226 ? -12.023 -27.922 -4.141 1 85.5 226 LEU A CA 1
ATOM 1865 C C . LEU A 1 226 ? -12.148 -27.281 -5.516 1 85.5 226 LEU A C 1
ATOM 1867 O O . LEU A 1 226 ? -13.008 -26.422 -5.727 1 85.5 226 LEU A O 1
ATOM 1871 N N . LEU A 1 227 ? -11.336 -27.672 -6.383 1 87.06 227 LEU A N 1
ATOM 1872 C CA . LEU A 1 227 ? -11.344 -27.109 -7.727 1 87.06 227 LEU A CA 1
ATOM 1873 C C . LEU A 1 227 ? -12.57 -27.578 -8.508 1 87.06 227 LEU A C 1
ATOM 1875 O O . LEU A 1 227 ? -13.016 -26.906 -9.438 1 87.06 227 LEU A O 1
ATOM 1879 N N . GLN A 1 228 ? -13.195 -28.625 -8.102 1 81.69 228 GLN A N 1
ATOM 1880 C CA . GLN A 1 228 ? -14.344 -29.203 -8.797 1 81.69 228 GLN A CA 1
ATOM 1881 C C . GLN A 1 228 ? -15.648 -28.641 -8.273 1 81.69 228 GLN A C 1
ATOM 1883 O O . GLN A 1 228 ? -16.703 -28.781 -8.898 1 81.69 228 GLN A O 1
ATOM 1888 N N . GLN A 1 229 ? -15.594 -28 -7.211 1 76.81 229 GLN A N 1
ATOM 1889 C CA . GLN A 1 229 ? -16.797 -27.359 -6.652 1 76.81 229 GLN A CA 1
ATOM 1890 C C . GLN A 1 229 ? -17.031 -26 -7.277 1 76.81 229 GLN A C 1
ATOM 1892 O O . GLN A 1 229 ? -18.188 -25.609 -7.5 1 76.81 229 GLN A O 1
ATOM 1897 N N . MET B 1 1 ? 0.391 -15.172 87.062 1 30.31 1 MET B N 1
ATOM 1898 C CA . MET B 1 1 ? 0.897 -13.961 86.438 1 30.31 1 MET B CA 1
ATOM 1899 C C . MET B 1 1 ? 1.268 -14.234 85 1 30.31 1 MET B C 1
ATOM 1901 O O . MET B 1 1 ? 2.42 -14.547 84.688 1 30.31 1 MET B O 1
ATOM 1905 N N . GLU B 1 2 ? 0.653 -14.953 84.312 1 34.81 2 GLU B N 1
ATOM 1906 C CA . GLU B 1 2 ? 0.816 -15.453 82.938 1 34.81 2 GLU B CA 1
ATOM 1907 C C . GLU B 1 2 ? 0.851 -14.312 81.938 1 34.81 2 GLU B C 1
ATOM 1909 O O . GLU B 1 2 ? -0.05 -13.469 81.938 1 34.81 2 GLU B O 1
ATOM 1914 N N . PHE B 1 3 ? 2.096 -13.906 81.688 1 33.19 3 PHE B N 1
ATOM 1915 C CA . PHE B 1 3 ? 2.283 -12.766 80.812 1 33.19 3 PHE B CA 1
ATOM 1916 C C . PHE B 1 3 ? 1.58 -12.992 79.5 1 33.19 3 PHE B C 1
ATOM 1918 O O . PHE B 1 3 ? 1.847 -13.977 78.812 1 33.19 3 PHE B O 1
ATOM 1925 N N . ARG B 1 4 ? 0.418 -12.523 79.375 1 29.36 4 ARG B N 1
ATOM 1926 C CA . ARG B 1 4 ? -0.376 -12.539 78.125 1 29.36 4 ARG B CA 1
ATOM 1927 C C . ARG B 1 4 ? 0.406 -11.938 76.938 1 29.36 4 ARG B C 1
ATOM 1929 O O . ARG B 1 4 ? 0.882 -10.805 77.062 1 29.36 4 ARG B O 1
ATOM 1936 N N . LYS B 1 5 ? 1.098 -12.805 76.25 1 31.56 5 LYS B N 1
ATOM 1937 C CA . LYS B 1 5 ? 1.822 -12.43 75.062 1 31.56 5 LYS B CA 1
ATOM 1938 C C . LYS B 1 5 ? 0.983 -11.516 74.188 1 31.56 5 LYS B C 1
ATOM 1940 O O . LYS B 1 5 ? -0.128 -11.867 73.812 1 31.56 5 LYS B O 1
ATOM 1945 N N . SER B 1 6 ? 1.054 -10.273 74.5 1 29.05 6 SER B N 1
ATOM 1946 C CA . SER B 1 6 ? 0.317 -9.289 73.688 1 29.05 6 SER B CA 1
ATOM 1947 C C . SER B 1 6 ? 0.505 -9.523 72.188 1 29.05 6 SER B C 1
ATOM 1949 O O . SER B 1 6 ? 1.616 -9.797 71.75 1 29.05 6 SER B O 1
ATOM 1951 N N . ARG B 1 7 ? -0.452 -10.109 71.625 1 33.31 7 ARG B N 1
ATOM 1952 C CA . ARG B 1 7 ? -0.5 -10.305 70.188 1 33.31 7 ARG B CA 1
ATOM 1953 C C . ARG B 1 7 ? -0.041 -9.047 69.438 1 33.31 7 ARG B C 1
ATOM 1955 O O . ARG B 1 7 ? -0.655 -7.988 69.562 1 33.31 7 ARG B O 1
ATOM 1962 N N . CYS B 1 8 ? 1.204 -8.883 69.375 1 29.61 8 CYS B N 1
ATOM 1963 C CA . CYS B 1 8 ? 1.705 -7.773 68.562 1 29.61 8 CYS B CA 1
ATOM 1964 C C . CYS B 1 8 ? 0.964 -7.684 67.25 1 29.61 8 CYS B C 1
ATOM 1966 O O . CYS B 1 8 ? 0.901 -8.664 66.5 1 29.61 8 CYS B O 1
ATOM 1968 N N . LYS B 1 9 ? -0.093 -6.941 67.25 1 33.31 9 LYS B N 1
ATOM 1969 C CA . LYS B 1 9 ? -0.834 -6.664 66 1 33.31 9 LYS B CA 1
ATOM 1970 C C . LYS B 1 9 ? 0.112 -6.477 64.812 1 33.31 9 LYS B C 1
ATOM 1972 O O . LYS B 1 9 ? 1.072 -5.707 64.875 1 33.31 9 LYS B O 1
ATOM 1977 N N . ARG B 1 10 ? 0.335 -7.484 64.062 1 33.28 10 ARG B N 1
ATOM 1978 C CA . ARG B 1 10 ? 1.118 -7.449 62.844 1 33.28 10 ARG B CA 1
ATOM 1979 C C . ARG B 1 10 ? 0.82 -6.188 62.031 1 33.28 10 ARG B C 1
ATOM 1981 O O . ARG B 1 10 ? -0.342 -5.883 61.75 1 33.28 10 ARG B O 1
ATOM 1988 N N . VAL B 1 11 ? 1.618 -5.207 62.219 1 31.62 11 VAL B N 1
ATOM 1989 C CA . VAL B 1 11 ? 1.508 -4 61.406 1 31.62 11 VAL B CA 1
ATOM 1990 C C . VAL B 1 11 ? 1.41 -4.375 59.938 1 31.62 11 VAL B C 1
ATOM 1992 O O . VAL B 1 11 ? 2.275 -5.078 59.406 1 31.62 11 VAL B O 1
ATOM 1995 N N . ASP B 1 12 ? 0.226 -4.734 59.438 1 31.28 12 ASP B N 1
ATOM 1996 C CA . ASP B 1 12 ? 0.018 -5 58.031 1 31.28 12 ASP B CA 1
ATOM 1997 C C . ASP B 1 12 ? 0.7 -3.941 57.156 1 31.28 12 ASP B C 1
ATOM 1999 O O . ASP B 1 12 ? 0.284 -2.781 57.156 1 31.28 12 ASP B O 1
ATOM 2003 N N . TYR B 1 13 ? 1.952 -4.07 56.906 1 30.59 13 TYR B N 1
ATOM 2004 C CA . TYR B 1 13 ? 2.775 -3.135 56.125 1 30.59 13 TYR B CA 1
ATOM 2005 C C . TYR B 1 13 ? 2.117 -2.779 54.812 1 30.59 13 TYR B C 1
ATOM 2007 O O . TYR B 1 13 ? 2.615 -1.931 54.062 1 30.59 13 TYR B O 1
ATOM 2015 N N . ARG B 1 14 ? 1.309 -3.521 54.188 1 36.75 14 ARG B N 1
ATOM 2016 C CA . ARG B 1 14 ? 0.592 -3.105 53 1 36.75 14 ARG B CA 1
ATOM 2017 C C . ARG B 1 14 ? -0.031 -1.726 53.188 1 36.75 14 ARG B C 1
ATOM 2019 O O . ARG B 1 14 ? -0.281 -1.016 52.188 1 36.75 14 ARG B O 1
ATOM 2026 N N . LYS B 1 15 ? -0.503 -1.423 54.312 1 36.41 15 LYS B N 1
ATOM 2027 C CA . LYS B 1 15 ? -1.071 -0.113 54.625 1 36.41 15 LYS B CA 1
ATOM 2028 C C . LYS B 1 15 ? -0.01 0.98 54.531 1 36.41 15 LYS B C 1
ATOM 2030 O O . LYS B 1 15 ? -0.339 2.168 54.469 1 36.41 15 LYS B O 1
ATOM 2035 N N . LEU B 1 16 ? 1.119 0.68 55.094 1 32.47 16 LEU B N 1
ATOM 2036 C CA . LEU B 1 16 ? 2.088 1.771 55.094 1 32.47 16 LEU B CA 1
ATOM 2037 C C . LEU B 1 16 ? 2.412 2.225 53.688 1 32.47 16 LEU B C 1
ATOM 2039 O O . LEU B 1 16 ? 2.723 3.396 53.438 1 32.47 16 LEU B O 1
ATOM 2043 N N . HIS B 1 17 ? 2.83 1.282 52.938 1 30.78 17 HIS B N 1
ATOM 2044 C CA . HIS B 1 17 ? 3.266 1.688 51.594 1 30.78 17 HIS B CA 1
ATOM 2045 C C . HIS B 1 17 ? 2.105 2.262 50.781 1 30.78 17 HIS B C 1
ATOM 2047 O O . HIS B 1 17 ? 2.242 2.506 49.594 1 30.78 17 HIS B O 1
ATOM 2053 N N . SER B 1 18 ? 0.86 2.006 51.281 1 30.86 18 SER B N 1
ATOM 2054 C CA . SER B 1 18 ? -0.3 2.707 50.75 1 30.86 18 SER B CA 1
ATOM 2055 C C . SER B 1 18 ? -0.154 4.219 50.906 1 30.86 18 SER B C 1
ATOM 2057 O O . SER B 1 18 ? -0.388 4.762 52 1 30.86 18 SER B O 1
ATOM 2059 N N . GLY B 1 19 ? 0.99 4.633 50.562 1 31.95 19 GLY B N 1
ATOM 2060 C CA . GLY B 1 19 ? 1.157 6.07 50.719 1 31.95 19 GLY B CA 1
ATOM 2061 C C . GLY B 1 19 ? -0.151 6.832 50.625 1 31.95 19 GLY B C 1
ATOM 2062 O O . GLY B 1 19 ? -1.162 6.301 50.156 1 31.95 19 GLY B O 1
ATOM 2063 N N . VAL B 1 20 ? -0.417 7.746 51.625 1 32.44 20 VAL B N 1
ATOM 2064 C CA . VAL B 1 20 ? -1.624 8.555 51.469 1 32.44 20 VAL B CA 1
ATOM 2065 C C . VAL B 1 20 ? -1.978 8.703 50 1 32.44 20 VAL B C 1
ATOM 2067 O O . VAL B 1 20 ? -1.147 9.133 49.188 1 32.44 20 VAL B O 1
ATOM 2070 N N . SER B 1 21 ? -2.648 7.836 49.438 1 32.72 21 SER B N 1
ATOM 2071 C CA . SER B 1 21 ? -3.234 8.102 48.125 1 32.72 21 SER B CA 1
ATOM 2072 C C . SER B 1 21 ? -3.568 9.586 47.969 1 32.72 21 SER B C 1
ATOM 2074 O O . SER B 1 21 ? -4.422 10.117 48.688 1 32.72 21 SER B O 1
ATOM 2076 N N . LEU B 1 22 ? -2.562 10.477 48 1 31.75 22 LEU B N 1
ATOM 2077 C CA . LEU B 1 22 ? -2.914 11.859 47.656 1 31.75 22 LEU B CA 1
ATOM 2078 C C . LEU B 1 22 ? -4.176 11.906 46.812 1 31.75 22 LEU B C 1
ATOM 2080 O O . LEU B 1 22 ? -4.176 11.461 45.656 1 31.75 22 LEU B O 1
ATOM 2084 N N . ARG B 1 23 ? -5.281 11.68 47.344 1 32.97 23 ARG B N 1
ATOM 2085 C CA . ARG B 1 23 ? -6.512 12.148 46.75 1 32.97 23 ARG B CA 1
ATOM 2086 C C . ARG B 1 23 ? -6.25 13.359 45.844 1 32.97 23 ARG B C 1
ATOM 2088 O O . ARG B 1 23 ? -5.773 14.391 46.312 1 32.97 23 ARG B O 1
ATOM 2095 N N . GLU B 1 24 ? -5.676 13.125 44.719 1 32.84 24 GLU B N 1
ATOM 2096 C CA . GLU B 1 24 ? -5.594 14.258 43.812 1 32.84 24 GLU B CA 1
ATOM 2097 C C . GLU B 1 24 ? -6.691 15.281 44.094 1 32.84 24 GLU B C 1
ATOM 2099 O O . GLU B 1 24 ? -7.875 14.93 44.156 1 32.84 24 GLU B O 1
ATOM 2104 N N . LEU B 1 25 ? -6.605 16.094 45.094 1 32.75 25 LEU B N 1
ATOM 2105 C CA . LEU B 1 25 ? -7.547 17.203 45.125 1 32.75 25 LEU B CA 1
ATOM 2106 C C . LEU B 1 25 ? -8.172 17.422 43.75 1 32.75 25 LEU B C 1
ATOM 2108 O O . LEU B 1 25 ? -7.461 17.609 42.75 1 32.75 25 LEU B O 1
ATOM 2112 N N . SER B 1 26 ? -9.203 16.703 43.469 1 33.03 26 SER B N 1
ATOM 2113 C CA . SER B 1 26 ? -10.016 17.031 42.312 1 33.03 26 SER B CA 1
ATOM 2114 C C . SER B 1 26 ? -9.953 18.531 42 1 33.03 26 SER B C 1
ATOM 2116 O O . SER B 1 26 ? -10.438 19.344 42.781 1 33.03 26 SER B O 1
ATOM 2118 N N . SER B 1 27 ? -8.789 19.078 41.781 1 37.28 27 SER B N 1
ATOM 2119 C CA . SER B 1 27 ? -9.016 20.453 41.344 1 37.28 27 SER B CA 1
ATOM 2120 C C . SER B 1 27 ? -10.445 20.656 40.875 1 37.28 27 SER B C 1
ATOM 2122 O O . SER B 1 27 ? -11.031 19.766 40.25 1 37.28 27 SER B O 1
ATOM 2124 N N . PRO B 1 28 ? -11.242 21.406 41.594 1 36.47 28 PRO B N 1
ATOM 2125 C CA . PRO B 1 28 ? -12.578 21.547 41 1 36.47 28 PRO B CA 1
ATOM 2126 C C . PRO B 1 28 ? -12.578 21.344 39.5 1 36.47 28 PRO B C 1
ATOM 2128 O O . PRO B 1 28 ? -11.609 21.688 38.812 1 36.47 28 PRO B O 1
ATOM 2131 N N . LYS B 1 29 ? -12.992 20.219 39.062 1 40.69 29 LYS B N 1
ATOM 2132 C CA . LYS B 1 29 ? -13.25 20.203 37.656 1 40.69 29 LYS B CA 1
ATOM 2133 C C . LYS B 1 29 ? -13.516 21.609 37.125 1 40.69 29 LYS B C 1
ATOM 2135 O O . LYS B 1 29 ? -14.539 22.219 37.438 1 40.69 29 LYS B O 1
ATOM 2140 N N . ARG B 1 30 ? -12.508 22.469 37.25 1 38.88 30 ARG B N 1
ATOM 2141 C CA . ARG B 1 30 ? -12.82 23.734 36.594 1 38.88 30 ARG B CA 1
ATOM 2142 C C . ARG B 1 30 ? -13.859 23.531 35.5 1 38.88 30 ARG B C 1
ATOM 2144 O O . ARG B 1 30 ? -13.719 22.641 34.656 1 38.88 30 ARG B O 1
ATOM 2151 N N . LYS B 1 31 ? -15.016 23.734 35.781 1 41.84 31 LYS B N 1
ATOM 2152 C CA . LYS B 1 31 ? -16.016 23.828 34.719 1 41.84 31 LYS B CA 1
ATOM 2153 C C . LYS B 1 31 ? -15.383 24.359 33.438 1 41.84 31 LYS B C 1
ATOM 2155 O O . LYS B 1 31 ? -15.055 25.547 33.344 1 41.84 31 LYS B O 1
ATOM 2160 N N . THR B 1 32 ? -14.375 23.734 33 1 44.97 32 THR B N 1
ATOM 2161 C CA . THR B 1 32 ? -13.922 24.234 31.703 1 44.97 32 THR B CA 1
ATOM 2162 C C . THR B 1 32 ? -15.109 24.641 30.828 1 44.97 32 THR B C 1
ATOM 2164 O O . THR B 1 32 ? -15.922 23.797 30.453 1 44.97 32 THR B O 1
ATOM 2167 N N . THR B 1 33 ? -15.641 25.641 31.141 1 49.19 33 THR B N 1
ATOM 2168 C CA . THR B 1 33 ? -16.656 26.25 30.281 1 49.19 33 THR B CA 1
ATOM 2169 C C . THR B 1 33 ? -16.203 26.219 28.828 1 49.19 33 THR B C 1
ATOM 2171 O O . THR B 1 33 ? -15.016 26.391 28.531 1 49.19 33 THR B O 1
ATOM 2174 N N . TRP B 1 34 ? -17 25.531 28.078 1 51.34 34 TRP B N 1
ATOM 2175 C CA . TRP B 1 34 ? -16.859 25.594 26.641 1 51.34 34 TRP B CA 1
ATOM 2176 C C . TRP B 1 34 ? -16.5 27.016 26.188 1 51.34 34 TRP B C 1
ATOM 2178 O O . TRP B 1 34 ? -17.094 27.984 26.656 1 51.34 34 TRP B O 1
ATOM 2188 N N . SER B 1 35 ? -15.32 27.297 26.172 1 52.44 35 SER B N 1
ATOM 2189 C CA . SER B 1 35 ? -15.008 28.578 25.562 1 52.44 35 SER B CA 1
ATOM 2190 C C . SER B 1 35 ? -14.75 28.438 24.062 1 52.44 35 SER B C 1
ATOM 2192 O O . SER B 1 35 ? -14.039 27.531 23.641 1 52.44 35 SER B O 1
ATOM 2194 N N . THR B 1 36 ? -15.461 29.078 23.328 1 51.88 36 THR B N 1
ATOM 2195 C CA . THR B 1 36 ? -15.297 29.141 21.875 1 51.88 36 THR B CA 1
ATOM 2196 C C . THR B 1 36 ? -13.914 29.688 21.516 1 51.88 36 THR B C 1
ATOM 2198 O O . THR B 1 36 ? -13.5 29.641 20.359 1 51.88 36 THR B O 1
ATOM 2201 N N . SER B 1 37 ? -13.25 30.281 22.562 1 53.53 37 SER B N 1
ATOM 2202 C CA . SER B 1 37 ? -12.008 30.953 22.219 1 53.53 37 SER B CA 1
ATOM 2203 C C . SER B 1 37 ? -10.805 30.031 22.375 1 53.53 37 SER B C 1
ATOM 2205 O O . SER B 1 37 ? -9.688 30.406 22.016 1 53.53 37 SER B O 1
ATOM 2207 N N . LYS B 1 38 ? -11.047 28.812 22.969 1 56.34 38 LYS B N 1
ATOM 2208 C CA . LYS B 1 38 ? -9.891 27.969 23.25 1 56.34 38 LYS B CA 1
ATOM 2209 C C . LYS B 1 38 ? -9.719 26.891 22.172 1 56.34 38 LYS B C 1
ATOM 2211 O O . LYS B 1 38 ? -10.711 26.406 21.609 1 56.34 38 LYS B O 1
ATOM 2216 N N . PHE B 1 39 ? -8.516 26.797 21.766 1 65.94 39 PHE B N 1
ATOM 2217 C CA . PHE B 1 39 ? -8.195 25.75 20.797 1 65.94 39 PHE B CA 1
ATOM 2218 C C . PHE B 1 39 ? -8.156 24.391 21.484 1 65.94 39 PHE B C 1
ATOM 2220 O O . PHE B 1 39 ? -7.461 24.203 22.5 1 65.94 39 PHE B O 1
ATOM 2227 N N . TYR B 1 40 ? -9.148 23.578 21.172 1 73.88 40 TYR B N 1
ATOM 2228 C CA . TYR B 1 40 ? -9.148 22.219 21.688 1 73.88 40 TYR B CA 1
ATOM 2229 C C . TYR B 1 40 ? -8.547 21.25 20.672 1 73.88 40 TYR B C 1
ATOM 2231 O O . TYR B 1 40 ? -8.695 21.438 19.453 1 73.88 40 TYR B O 1
ATOM 2239 N N . LYS B 1 41 ? -7.832 20.312 21.312 1 85.44 41 LYS B N 1
ATOM 2240 C CA . LYS B 1 41 ? -7.363 19.234 20.453 1 85.44 41 LYS B CA 1
ATOM 2241 C C . LYS B 1 41 ? -8.531 18.391 19.938 1 85.44 41 LYS B C 1
ATOM 2243 O O . LYS B 1 41 ? -9.438 18.047 20.703 1 85.44 41 LYS B O 1
ATOM 2248 N N . LEU B 1 42 ? -8.477 18.203 18.688 1 89.81 42 LEU B N 1
ATOM 2249 C CA . LEU B 1 42 ? -9.57 17.5 18.031 1 89.81 42 LEU B CA 1
ATOM 2250 C C . LEU B 1 42 ? -9.148 16.094 17.641 1 89.81 42 LEU B C 1
ATOM 2252 O O . LEU B 1 42 ? -7.992 15.852 17.297 1 89.81 42 LEU B O 1
ATOM 2256 N N . GLU B 1 43 ? -10.086 15.172 17.797 1 90.5 43 GLU B N 1
ATOM 2257 C CA . GLU B 1 43 ? -9.961 13.812 17.266 1 90.5 43 GLU B CA 1
ATOM 2258 C C . GLU B 1 43 ? -11.133 13.461 16.359 1 90.5 43 GLU B C 1
ATOM 2260 O O . GLU B 1 43 ? -12.281 13.773 16.672 1 90.5 43 GLU B O 1
ATOM 2265 N N . VAL B 1 44 ? -10.758 12.867 15.281 1 91.12 44 VAL B N 1
ATOM 2266 C CA . VAL B 1 44 ? -11.812 12.414 14.383 1 91.12 44 VAL B CA 1
ATOM 2267 C C . VAL B 1 44 ? -12.188 10.969 14.719 1 91.12 44 VAL B C 1
ATOM 2269 O O . VAL B 1 44 ? -11.336 10.078 14.719 1 91.12 44 VAL B O 1
ATOM 2272 N N . LYS B 1 45 ? -13.414 10.734 14.961 1 87.19 45 LYS B N 1
ATOM 2273 C CA . LYS B 1 45 ? -13.852 9.422 15.438 1 87.19 45 LYS B CA 1
ATOM 2274 C C . LYS B 1 45 ? -14.594 8.664 14.352 1 87.19 45 LYS B C 1
ATOM 2276 O O . LYS B 1 45 ? -14.898 7.477 14.508 1 87.19 45 LYS B O 1
ATOM 2281 N N . GLY B 1 46 ? -14.953 9.352 13.312 1 84.19 46 GLY B N 1
ATOM 2282 C CA . GLY B 1 46 ? -15.688 8.727 12.227 1 84.19 46 GLY B CA 1
ATOM 2283 C C . GLY B 1 46 ? -16.016 9.68 11.094 1 84.19 46 GLY B C 1
ATOM 2284 O O . GLY B 1 46 ? -15.688 10.867 11.164 1 84.19 46 GLY B O 1
ATOM 2285 N N . SER B 1 47 ? -16.5 9.055 10.062 1 84.88 47 SER B N 1
ATOM 2286 C CA . SER B 1 47 ? -16.922 9.852 8.906 1 84.88 47 SER B CA 1
ATOM 2287 C C . SER B 1 47 ? -18.234 9.328 8.32 1 84.88 47 SER B C 1
ATOM 2289 O O . SER B 1 47 ? -18.594 8.172 8.555 1 84.88 47 SER B O 1
ATOM 2291 N N . ARG B 1 48 ? -18.938 10.297 7.711 1 81.56 48 ARG B N 1
ATOM 2292 C CA . ARG B 1 48 ? -20.156 9.891 7.016 1 81.56 48 ARG B CA 1
ATOM 2293 C C . ARG B 1 48 ? -20.375 10.719 5.758 1 81.56 48 ARG B C 1
ATOM 2295 O O . ARG B 1 48 ? -19.953 11.883 5.695 1 81.56 48 ARG B O 1
ATOM 2302 N N . ASN B 1 49 ? -20.984 10.047 4.84 1 78.31 49 ASN B N 1
ATOM 2303 C CA . ASN B 1 49 ? -21.391 10.773 3.641 1 78.31 49 ASN B CA 1
ATOM 2304 C C . ASN B 1 49 ? -22.797 11.344 3.779 1 78.31 49 ASN B C 1
ATOM 2306 O O . ASN B 1 49 ? -23.75 10.602 4.027 1 78.31 49 ASN B O 1
ATOM 2310 N N . VAL B 1 50 ? -22.922 12.672 3.678 1 78.81 50 VAL B N 1
ATOM 2311 C CA . VAL B 1 50 ? -24.234 13.312 3.736 1 78.81 50 VAL B CA 1
ATOM 2312 C C . VAL B 1 50 ? -24.859 13.344 2.34 1 78.81 50 VAL B C 1
ATOM 2314 O O . VAL B 1 50 ? -26.047 13.062 2.178 1 78.81 50 VAL B O 1
ATOM 2317 N N . ASN B 1 51 ? -24.047 13.719 1.379 1 74.06 51 ASN B N 1
ATOM 2318 C CA . ASN B 1 51 ? -24.406 13.633 -0.035 1 74.06 51 ASN B CA 1
ATOM 2319 C C . ASN B 1 51 ? -23.172 13.391 -0.905 1 74.06 51 ASN B C 1
ATOM 2321 O O . ASN B 1 51 ? -22.078 13.156 -0.388 1 74.06 51 ASN B O 1
ATOM 2325 N N . THR B 1 52 ? -23.375 13.312 -2.162 1 68.12 52 THR B N 1
ATOM 2326 C CA . THR B 1 52 ? -22.328 12.953 -3.115 1 68.12 52 THR B CA 1
ATOM 2327 C C . THR B 1 52 ? -21.141 13.906 -3.004 1 68.12 52 THR B C 1
ATOM 2329 O O . THR B 1 52 ? -20 13.508 -3.238 1 68.12 52 THR B O 1
ATOM 2332 N N . ASN B 1 53 ? -21.375 15.07 -2.455 1 69.69 53 ASN B N 1
ATOM 2333 C CA . ASN B 1 53 ? -20.312 16.062 -2.498 1 69.69 53 ASN B CA 1
ATOM 2334 C C . ASN B 1 53 ? -19.984 16.594 -1.105 1 69.69 53 ASN B C 1
ATOM 2336 O O . ASN B 1 53 ? -19.234 17.562 -0.967 1 69.69 53 ASN B O 1
ATOM 2340 N N . ARG B 1 54 ? -20.766 15.984 -0.17 1 78.94 54 ARG B N 1
ATOM 2341 C CA . ARG B 1 54 ? -20.578 16.516 1.178 1 78.94 54 ARG B CA 1
ATOM 2342 C C . ARG B 1 54 ? -20.312 15.391 2.174 1 78.94 54 ARG B C 1
ATOM 2344 O O . ARG B 1 54 ? -21.125 14.477 2.326 1 78.94 54 ARG B O 1
ATOM 2351 N N . ARG B 1 55 ? -19.141 15.57 2.805 1 83.44 55 ARG B N 1
ATOM 2352 C CA . ARG B 1 55 ? -18.734 14.617 3.832 1 83.44 55 ARG B CA 1
ATOM 2353 C C . ARG B 1 55 ? -18.578 15.297 5.184 1 83.44 55 ARG B C 1
ATOM 2355 O O . ARG B 1 55 ? -18.141 16.453 5.258 1 83.44 55 ARG B O 1
ATOM 2362 N N . GLU B 1 56 ? -19.016 14.562 6.156 1 89.19 56 GLU B N 1
ATOM 2363 C CA . GLU B 1 56 ? -18.859 15.062 7.516 1 89.19 56 GLU B CA 1
ATOM 2364 C C . GLU B 1 56 ? -18.031 14.109 8.367 1 89.19 56 GLU B C 1
ATOM 2366 O O . GLU B 1 56 ? -17.938 12.922 8.062 1 89.19 56 GLU B O 1
ATOM 2371 N N . VAL B 1 57 ? -17.406 14.711 9.32 1 90.5 57 VAL B N 1
ATOM 2372 C CA . VAL B 1 57 ? -16.641 13.914 10.266 1 90.5 57 VAL B CA 1
ATOM 2373 C C . VAL B 1 57 ? -17.141 14.172 11.688 1 90.5 57 VAL B C 1
ATOM 2375 O O . VAL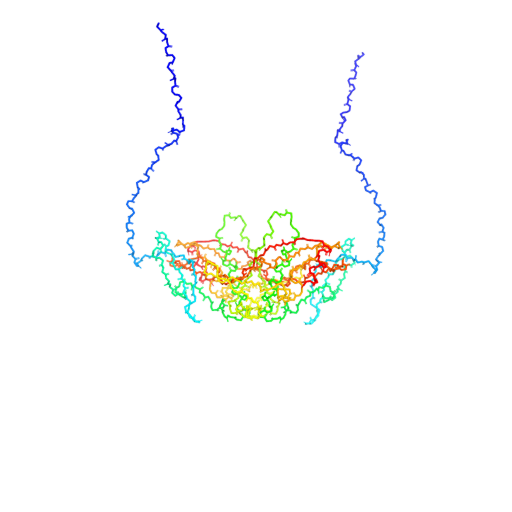 B 1 57 ? -17.578 15.273 12.008 1 90.5 57 VAL B O 1
ATOM 2378 N N . LEU B 1 58 ? -17.047 13.125 12.461 1 92 58 LEU B N 1
ATOM 2379 C CA . LEU B 1 58 ? -17.391 13.258 13.867 1 92 58 LEU B CA 1
ATOM 2380 C C . LEU B 1 58 ? -16.188 13.703 14.688 1 92 58 LEU B C 1
ATOM 2382 O O . LEU B 1 58 ? -15.203 12.969 14.805 1 92 58 LEU B O 1
ATOM 2386 N N . VAL B 1 59 ? -16.328 14.867 15.227 1 92.5 59 VAL B N 1
ATOM 2387 C CA . VAL B 1 59 ? -15.219 15.492 15.938 1 92.5 59 VAL B CA 1
ATOM 2388 C C . VAL B 1 59 ? -15.398 15.297 17.438 1 92.5 59 VAL B C 1
ATOM 2390 O O . VAL B 1 59 ? -16.469 15.578 17.984 1 92.5 59 VAL B O 1
ATOM 2393 N N . HIS B 1 60 ? -14.375 14.812 18 1 92.62 60 HIS B N 1
ATOM 2394 C CA . HIS B 1 60 ? -14.289 14.711 19.453 1 92.62 60 HIS B CA 1
ATOM 2395 C C . HIS B 1 60 ? -13.258 15.688 20.016 1 92.62 60 HIS B C 1
ATOM 2397 O O . HIS B 1 60 ? -12.141 15.781 19.5 1 92.62 60 HIS B O 1
ATOM 2403 N N . TYR B 1 61 ? -13.711 16.406 21.031 1 87.56 61 TYR B N 1
ATOM 2404 C CA . TYR B 1 61 ? -12.797 17.312 21.719 1 87.56 61 TYR B CA 1
ATOM 2405 C C . TYR B 1 61 ? -12.109 16.625 22.891 1 87.56 61 TYR B C 1
ATOM 2407 O O . TYR B 1 61 ? -12.766 16.266 23.875 1 87.56 61 TYR B O 1
ATOM 2415 N N . THR B 1 62 ? -10.875 16.516 22.703 1 86.31 62 THR B N 1
ATOM 2416 C CA . THR B 1 62 ? -10.125 15.766 23.703 1 86.31 62 THR B CA 1
ATOM 2417 C C . THR B 1 62 ? -10.297 16.375 25.078 1 86.31 62 THR B C 1
ATOM 2419 O O . THR B 1 62 ? -10.117 17.594 25.266 1 86.31 62 THR B O 1
ATOM 2422 N N . GLY B 1 63 ? -10.523 15.531 26.062 1 80.56 63 GLY B N 1
ATOM 2423 C CA . GLY B 1 63 ? -10.711 16 27.422 1 80.56 63 GLY B CA 1
ATOM 2424 C C . GLY B 1 63 ? -12.156 16.281 27.766 1 80.56 63 GLY B C 1
ATOM 2425 O O . GLY B 1 63 ? -12.484 16.562 28.922 1 80.56 63 GLY B O 1
ATOM 2426 N N . TRP B 1 64 ? -13 16.203 26.734 1 83.75 64 TRP B N 1
ATOM 2427 C CA . TRP B 1 64 ? -14.414 16.484 26.969 1 83.75 64 TRP B CA 1
ATOM 2428 C C . TRP B 1 64 ? -15.25 15.227 26.781 1 83.75 64 TRP B C 1
ATOM 2430 O O . TRP B 1 64 ? -14.805 14.266 26.156 1 83.75 64 TRP B O 1
ATOM 2440 N N . ASP B 1 65 ? -16.328 15.281 27.375 1 87.19 65 ASP B N 1
ATOM 2441 C CA . ASP B 1 65 ? -17.266 14.164 27.266 1 87.19 65 ASP B CA 1
ATOM 2442 C C . ASP B 1 65 ? -17.766 13.992 25.828 1 87.19 65 ASP B C 1
ATOM 2444 O O . ASP B 1 65 ? -17.828 14.961 25.078 1 87.19 65 ASP B O 1
ATOM 2448 N N . LYS B 1 66 ? -18.172 12.844 25.531 1 89.75 66 LYS B N 1
ATOM 2449 C CA . LYS B 1 66 ? -18.641 12.492 24.203 1 89.75 66 LYS B CA 1
ATOM 2450 C C . LYS B 1 66 ? -19.891 13.273 23.828 1 89.75 66 LYS B C 1
ATOM 2452 O O . LYS B 1 66 ? -20.234 13.398 22.656 1 89.75 66 LYS B O 1
ATOM 2457 N N . LYS B 1 67 ? -20.594 13.711 24.797 1 89.5 67 LYS B N 1
ATOM 2458 C CA . LYS B 1 67 ? -21.812 14.477 24.531 1 89.5 67 LYS B CA 1
ATOM 2459 C C . LYS B 1 67 ? -21.516 15.727 23.703 1 89.5 67 LYS B C 1
ATOM 2461 O O . LYS B 1 67 ? -22.422 16.312 23.125 1 89.5 67 LYS B O 1
ATOM 2466 N N . PHE B 1 68 ? -20.281 16.125 23.781 1 88 68 PHE B N 1
ATOM 2467 C CA . PHE B 1 68 ? -19.891 17.344 23.062 1 88 68 PHE B CA 1
ATOM 2468 C C . PHE B 1 68 ? -19.375 17.016 21.672 1 88 68 PHE B C 1
ATOM 2470 O O . PHE B 1 68 ? -18.984 17.922 20.922 1 88 68 PHE B O 1
ATOM 2477 N N . ASP B 1 69 ? -19.406 15.75 21.344 1 91.31 69 ASP B N 1
ATOM 2478 C CA . ASP B 1 69 ? -19.047 15.375 19.984 1 91.31 69 ASP B CA 1
ATOM 2479 C C . ASP B 1 69 ? -20.016 16 18.984 1 91.31 69 ASP B C 1
ATOM 2481 O O . ASP B 1 69 ? -21.219 16.125 19.25 1 91.31 69 ASP B O 1
ATOM 2485 N N . GLU B 1 70 ? -19.5 16.469 17.844 1 92.81 70 GLU B N 1
ATOM 2486 C CA . GLU B 1 70 ? -20.359 17.094 16.844 1 92.81 70 GLU B CA 1
ATOM 2487 C C . GLU B 1 70 ? -19.906 16.719 15.43 1 92.81 70 GLU B C 1
ATOM 2489 O O . GLU B 1 70 ? -18.734 16.438 15.195 1 92.81 70 GLU B O 1
ATOM 2494 N N . TRP B 1 71 ? -20.812 16.703 14.547 1 92.19 71 TRP B N 1
ATOM 2495 C CA . TRP B 1 71 ? -20.531 16.5 13.133 1 92.19 71 TRP B CA 1
ATOM 2496 C C . TRP B 1 71 ? -20.156 17.828 12.461 1 92.19 71 TRP B C 1
ATOM 2498 O O . TRP B 1 71 ? -20.859 18.828 12.609 1 92.19 71 TRP B O 1
ATOM 2508 N N . ARG B 1 72 ? -19.047 17.828 11.852 1 91.69 72 ARG B N 1
ATOM 2509 C CA . ARG B 1 72 ? -18.562 19 11.125 1 91.69 72 ARG B CA 1
ATOM 2510 C C . ARG B 1 72 ? -18.203 18.641 9.688 1 91.69 72 ARG B C 1
ATOM 2512 O O . ARG B 1 72 ? -17.906 17.469 9.398 1 91.69 72 ARG B O 1
ATOM 2519 N N . LEU B 1 73 ? -18.25 19.672 8.891 1 89.56 73 LEU B N 1
ATOM 2520 C CA . LEU B 1 73 ? -17.812 19.422 7.52 1 89.56 73 LEU B CA 1
ATOM 2521 C C . LEU B 1 73 ? -16.344 19.016 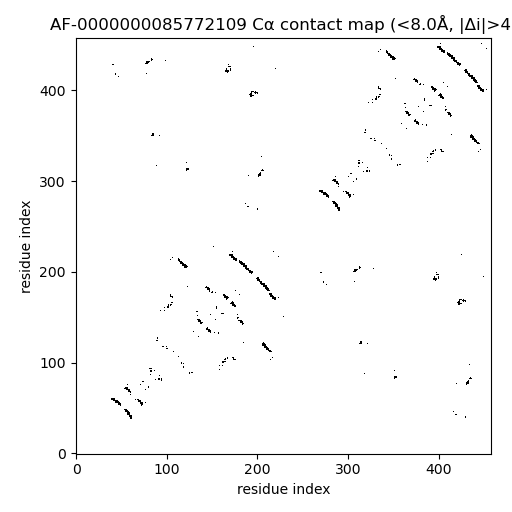7.48 1 89.56 73 LEU B C 1
ATOM 2523 O O . LEU B 1 73 ? -15.508 19.609 8.156 1 89.56 73 LEU B O 1
ATOM 2527 N N . GLU B 1 74 ? -16.094 17.984 6.711 1 87.44 74 GLU B N 1
ATOM 2528 C CA . GLU B 1 74 ? -14.766 17.406 6.629 1 87.44 74 GLU B CA 1
ATOM 2529 C C . GLU B 1 74 ? -13.727 18.453 6.234 1 87.44 74 GLU B C 1
ATOM 2531 O O . GLU B 1 74 ? -12.641 18.5 6.805 1 87.44 74 GLU B O 1
ATOM 2536 N N . ASN B 1 75 ? -14.055 19.266 5.27 1 85.12 75 ASN B N 1
ATOM 2537 C CA . ASN B 1 75 ? -13.109 20.25 4.734 1 85.12 75 ASN B CA 1
ATOM 2538 C C . ASN B 1 75 ? -12.773 21.312 5.766 1 85.12 75 ASN B C 1
ATOM 2540 O O . ASN B 1 75 ? -11.805 22.062 5.594 1 85.12 75 ASN B O 1
ATOM 2544 N N . GLU B 1 76 ? -13.516 21.391 6.855 1 86.75 76 GLU B N 1
ATOM 2545 C CA . GLU B 1 76 ? -13.234 22.328 7.93 1 86.75 76 GLU B CA 1
ATOM 2546 C C . GLU B 1 76 ? -12.227 21.75 8.922 1 86.75 76 GLU B C 1
ATOM 2548 O O . GLU B 1 76 ? -11.594 22.5 9.672 1 86.75 76 GLU B O 1
ATOM 2553 N N . ILE B 1 77 ? -12.219 20.484 8.906 1 88.56 77 ILE B N 1
ATOM 2554 C CA . ILE B 1 77 ? -11.469 19.828 9.961 1 88.56 77 ILE B CA 1
ATOM 2555 C C . ILE B 1 77 ? -10.211 19.172 9.383 1 88.56 77 ILE B C 1
ATOM 2557 O O . ILE B 1 77 ? -9.133 19.266 9.969 1 88.56 77 ILE B O 1
ATOM 2561 N N . LEU B 1 78 ? -10.406 18.516 8.281 1 87.81 78 LEU B N 1
ATOM 2562 C CA . LEU B 1 78 ? -9.312 17.75 7.684 1 87.81 78 LEU B CA 1
ATOM 2563 C C . LEU B 1 78 ? -8.75 18.484 6.465 1 87.81 78 LEU B C 1
ATOM 2565 O O . LEU B 1 78 ? -9.508 19.031 5.664 1 87.81 78 LEU B O 1
ATOM 2569 N N . ASN B 1 79 ? -7.422 18.5 6.477 1 83.31 79 ASN B N 1
ATOM 2570 C CA . ASN B 1 79 ? -6.785 18.859 5.219 1 83.31 79 ASN B CA 1
ATOM 2571 C C . ASN B 1 79 ? -6.828 17.719 4.211 1 83.31 79 ASN B C 1
ATOM 2573 O O . ASN B 1 79 ? -6.008 16.797 4.273 1 83.31 79 ASN B O 1
ATOM 2577 N N . THR B 1 80 ? -7.879 17.703 3.414 1 75.19 80 THR B N 1
ATOM 2578 C CA . THR B 1 80 ? -8.102 16.625 2.463 1 75.19 80 THR B CA 1
ATOM 2579 C C . THR B 1 80 ? -7.672 17.031 1.06 1 75.19 80 THR B C 1
ATOM 2581 O O . THR B 1 80 ? -8.273 17.922 0.457 1 75.19 80 THR B O 1
ATOM 2584 N N . PRO B 1 81 ? -6.688 16.406 0.669 1 72.69 81 PRO B N 1
ATOM 2585 C CA . PRO B 1 81 ? -6.367 16.719 -0.729 1 72.69 81 PRO B CA 1
ATOM 2586 C C . PRO B 1 81 ? -7.367 16.094 -1.706 1 72.69 81 PRO B C 1
ATOM 2588 O O . PRO B 1 81 ? -7.812 14.961 -1.512 1 72.69 81 PRO B O 1
ATOM 2591 N N . ALA B 1 82 ? -7.789 16.812 -2.676 1 70.88 82 ALA B N 1
ATOM 2592 C CA . ALA B 1 82 ? -8.703 16.328 -3.711 1 70.88 82 ALA B CA 1
ATOM 2593 C C . ALA B 1 82 ? -8.172 15.055 -4.359 1 70.88 82 ALA B C 1
ATOM 2595 O O . ALA B 1 82 ? -8.945 14.188 -4.762 1 70.88 82 ALA B O 1
ATOM 2596 N N . GLU B 1 83 ? -6.938 14.945 -4.348 1 66.75 83 GLU B N 1
ATOM 2597 C CA . GLU B 1 83 ? -6.27 13.812 -4.984 1 66.75 83 GLU B CA 1
ATOM 2598 C C . GLU B 1 83 ? -6.629 12.5 -4.297 1 66.75 83 GLU B C 1
ATOM 2600 O O . GLU B 1 83 ? -6.656 11.445 -4.938 1 66.75 83 GLU B O 1
ATOM 2605 N N . ALA B 1 84 ? -6.816 12.648 -2.947 1 68.94 84 ALA B N 1
ATOM 2606 C CA . ALA B 1 84 ? -7.16 11.445 -2.199 1 68.94 84 ALA B CA 1
ATOM 2607 C C . ALA B 1 84 ? -8.531 10.914 -2.611 1 68.94 84 ALA B C 1
ATOM 2609 O O . ALA B 1 84 ? -8.797 9.711 -2.514 1 68.94 84 ALA B O 1
ATOM 2610 N N . ILE B 1 85 ? -9.195 11.805 -3.072 1 66.94 85 ILE B N 1
ATOM 2611 C CA . ILE B 1 85 ? -10.586 11.453 -3.309 1 66.94 85 ILE B CA 1
ATOM 2612 C C . ILE B 1 85 ? -10.797 11.125 -4.785 1 66.94 85 ILE B C 1
ATOM 2614 O O . ILE B 1 85 ? -11.438 10.125 -5.125 1 66.94 85 ILE B O 1
ATOM 2618 N N . SER B 1 86 ? -10.242 12.008 -5.668 1 70.38 86 SER B N 1
ATOM 2619 C CA . SER B 1 86 ? -10.711 11.812 -7.035 1 70.38 86 SER B CA 1
ATOM 2620 C C . SER B 1 86 ? -9.602 12.078 -8.047 1 70.38 86 SER B C 1
ATOM 2622 O O . SER B 1 86 ? -9.867 12.273 -9.234 1 70.38 86 SER B O 1
ATOM 2624 N N . GLY B 1 87 ? -8.453 12.023 -7.656 1 79.62 87 GLY B N 1
ATOM 2625 C CA . GLY B 1 87 ? -7.41 12.281 -8.633 1 79.62 87 GLY B CA 1
ATOM 2626 C C . GLY B 1 87 ? -7.094 11.086 -9.508 1 79.62 87 GLY B C 1
ATOM 2627 O O . GLY B 1 87 ? -7.691 10.016 -9.344 1 79.62 87 GLY B O 1
ATOM 2628 N N . ASP B 1 88 ? -6.281 11.367 -10.555 1 89.12 88 ASP B N 1
ATOM 2629 C CA . ASP B 1 88 ? -5.859 10.281 -11.43 1 89.12 88 ASP B CA 1
ATOM 2630 C C . ASP B 1 88 ? -4.801 9.406 -10.758 1 89.12 88 ASP B C 1
ATOM 2632 O O . ASP B 1 88 ? -4.527 9.562 -9.562 1 89.12 88 ASP B O 1
ATOM 2636 N N . ALA B 1 89 ? -4.355 8.414 -11.438 1 90.38 89 ALA B N 1
ATOM 2637 C CA . ALA B 1 89 ? -3.432 7.438 -10.875 1 90.38 89 ALA B CA 1
ATOM 2638 C C . ALA B 1 89 ? -2.15 8.117 -10.391 1 90.38 89 ALA B C 1
ATOM 2640 O O . ALA B 1 89 ? -1.579 7.719 -9.367 1 90.38 89 ALA B O 1
ATOM 2641 N N . LEU B 1 90 ? -1.717 9.117 -11.133 1 92.31 90 LEU B N 1
ATOM 2642 C CA . LEU B 1 90 ? -0.513 9.852 -10.75 1 92.31 90 LEU B CA 1
ATOM 2643 C C . LEU B 1 90 ? -0.742 10.633 -9.469 1 92.31 90 LEU B C 1
ATOM 2645 O O . LEU B 1 90 ? 0.096 10.617 -8.562 1 92.31 90 LEU B O 1
ATOM 2649 N N . ASP B 1 91 ? -1.858 11.328 -9.414 1 92.12 91 ASP B N 1
ATOM 2650 C CA . ASP B 1 91 ? -2.209 12.078 -8.211 1 92.12 91 ASP B CA 1
ATOM 2651 C C . ASP B 1 91 ? -2.301 11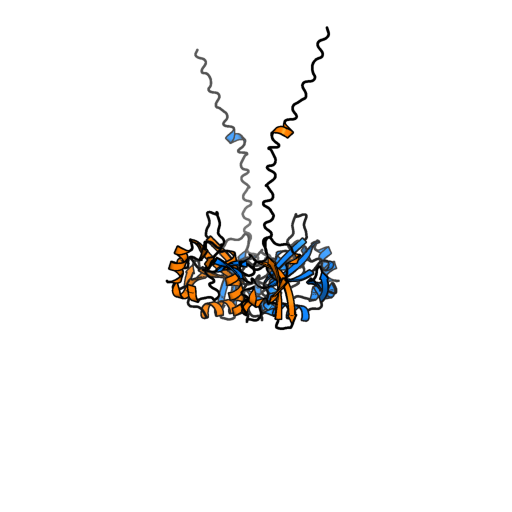.164 -6.996 1 92.12 91 ASP B C 1
ATOM 2653 O O . ASP B 1 91 ? -1.806 11.5 -5.918 1 92.12 91 ASP B O 1
ATOM 2657 N N . PHE B 1 92 ? -2.902 10.047 -7.207 1 93.31 92 PHE B N 1
ATOM 2658 C CA . PHE B 1 92 ? -3.061 9.086 -6.117 1 93.31 92 PHE B CA 1
ATOM 2659 C C . PHE B 1 92 ? -1.704 8.586 -5.641 1 93.31 92 PHE B C 1
ATOM 2661 O O . PHE B 1 92 ? -1.471 8.461 -4.434 1 93.31 92 PHE B O 1
ATOM 2668 N N . PHE B 1 93 ? -0.822 8.266 -6.574 1 94.12 93 PHE B N 1
ATOM 2669 C CA . PHE B 1 93 ? 0.517 7.805 -6.223 1 94.12 93 PHE B CA 1
ATOM 2670 C C . PHE B 1 93 ? 1.256 8.859 -5.41 1 94.12 93 PHE B C 1
ATOM 2672 O O . PHE B 1 93 ? 1.83 8.562 -4.363 1 94.12 93 PHE B O 1
ATOM 2679 N N . GLU B 1 94 ? 1.211 10.102 -5.844 1 94.25 94 GLU B N 1
ATOM 2680 C CA . GLU B 1 94 ? 1.872 11.195 -5.133 1 94.25 94 GLU B CA 1
ATOM 2681 C C . GLU B 1 94 ? 1.304 11.359 -3.725 1 94.25 94 GLU B C 1
ATOM 2683 O O . GLU B 1 94 ? 2.053 11.57 -2.768 1 94.25 94 GLU B O 1
ATOM 2688 N N . PHE B 1 95 ? 0.013 11.25 -3.682 1 94.19 95 PHE B N 1
ATOM 2689 C CA . PHE B 1 95 ? -0.642 11.344 -2.381 1 94.19 95 PHE B CA 1
ATOM 2690 C C . PHE B 1 95 ? -0.151 10.25 -1.447 1 94.19 95 PHE B C 1
ATOM 2692 O O . PHE B 1 95 ? 0.126 10.5 -0.273 1 94.19 95 PHE B O 1
ATOM 2699 N N . GLN B 1 96 ? -0.025 9.039 -1.939 1 94.88 96 GLN B N 1
ATOM 2700 C CA . GLN B 1 96 ? 0.473 7.934 -1.127 1 94.88 96 GLN B CA 1
ATOM 2701 C C . GLN B 1 96 ? 1.904 8.195 -0.665 1 94.88 96 GLN B C 1
ATOM 2703 O O . GLN B 1 96 ? 2.27 7.852 0.463 1 94.88 96 GLN B O 1
ATOM 2708 N N . LEU B 1 97 ? 2.658 8.758 -1.523 1 95.81 97 LEU B N 1
ATOM 2709 C CA . LEU B 1 97 ? 4.027 9.109 -1.16 1 95.81 97 LEU B CA 1
ATOM 2710 C C . LEU B 1 97 ? 4.047 10.117 -0.021 1 95.81 97 LEU B C 1
ATOM 2712 O O . LEU B 1 97 ? 4.758 9.93 0.971 1 95.81 97 LEU B O 1
ATOM 2716 N N . ILE B 1 98 ? 3.26 11.109 -0.208 1 94.88 98 ILE B N 1
ATOM 2717 C CA . ILE B 1 98 ? 3.191 12.172 0.792 1 94.88 98 ILE B CA 1
ATOM 2718 C C . ILE B 1 98 ? 2.75 11.586 2.133 1 94.88 98 ILE B C 1
ATOM 2720 O O . ILE B 1 98 ? 3.357 11.867 3.17 1 94.88 98 ILE B O 1
ATOM 2724 N N . CYS B 1 99 ? 1.735 10.742 2.107 1 94.62 99 CYS B N 1
ATOM 2725 C CA . CYS B 1 99 ? 1.263 10.102 3.328 1 94.62 99 CYS B CA 1
ATOM 2726 C C . CYS B 1 99 ? 2.371 9.281 3.977 1 94.62 99 CYS B C 1
ATOM 2728 O O . CYS B 1 99 ? 2.627 9.406 5.176 1 94.62 99 CYS B O 1
ATOM 2730 N N . GLY B 1 100 ? 2.99 8.469 3.164 1 95.12 100 GLY B N 1
ATOM 2731 C CA . GLY B 1 100 ? 4.07 7.641 3.678 1 95.12 100 GLY B CA 1
ATOM 2732 C C . GLY B 1 100 ? 5.184 8.445 4.324 1 95.12 100 GLY B C 1
ATOM 2733 O O . GLY B 1 100 ? 5.703 8.07 5.375 1 95.12 100 GLY B O 1
ATOM 2734 N N . ILE B 1 101 ? 5.539 9.523 3.727 1 96.12 101 ILE B N 1
ATOM 2735 C CA . ILE B 1 101 ? 6.613 10.367 4.238 1 96.12 101 ILE B CA 1
ATOM 2736 C C . ILE B 1 101 ? 6.172 11.031 5.543 1 96.12 101 ILE B C 1
ATOM 2738 O O . ILE B 1 101 ? 6.844 10.914 6.566 1 96.12 101 ILE B O 1
ATOM 2742 N N . LYS B 1 102 ? 5.051 11.656 5.531 1 94.75 102 LYS B N 1
ATOM 2743 C CA . LYS B 1 102 ? 4.578 12.406 6.691 1 94.75 102 LYS B CA 1
ATOM 2744 C C . LYS B 1 102 ? 4.359 11.492 7.891 1 94.75 102 LYS B C 1
ATOM 2746 O O . LYS B 1 102 ? 4.625 11.875 9.031 1 94.75 102 LYS B O 1
ATOM 2751 N N . GLU B 1 103 ? 3.93 10.32 7.633 1 94.69 103 GLU B N 1
ATOM 2752 C CA . GLU B 1 103 ? 3.719 9.352 8.703 1 94.69 103 GLU B CA 1
ATOM 2753 C C . GLU B 1 103 ? 5.031 9.008 9.406 1 94.69 103 GLU B C 1
ATOM 2755 O O . GLU B 1 103 ? 5.035 8.648 10.578 1 94.69 103 GLU B O 1
ATOM 2760 N N . ASN B 1 104 ? 6.035 9.102 8.672 1 94.44 104 ASN B N 1
ATOM 2761 C CA . ASN B 1 104 ? 7.328 8.711 9.219 1 94.44 104 ASN B CA 1
ATOM 2762 C C . ASN B 1 104 ? 8.078 9.914 9.797 1 94.44 104 ASN B C 1
ATOM 2764 O O . ASN B 1 104 ? 9.164 9.766 10.352 1 94.44 104 ASN B O 1
ATOM 2768 N N . LEU B 1 105 ? 7.508 11.062 9.625 1 94.25 105 LEU B N 1
ATOM 2769 C CA . LEU B 1 105 ? 8.102 12.258 10.234 1 94.25 105 LEU B CA 1
ATOM 2770 C C . LEU B 1 105 ? 7.652 12.398 11.688 1 94.25 105 LEU B C 1
ATOM 2772 O O . LEU B 1 105 ? 6.973 13.367 12.031 1 94.25 105 LEU B O 1
ATOM 2776 N N . THR B 1 106 ? 8.039 11.414 12.445 1 89.56 106 THR B N 1
ATOM 2777 C CA . THR B 1 106 ? 7.777 11.367 13.883 1 89.56 106 THR B CA 1
ATOM 2778 C C . THR B 1 106 ? 9.086 11.414 14.664 1 89.56 106 THR B C 1
ATOM 2780 O O . THR B 1 106 ? 10.086 10.82 14.258 1 89.56 106 THR B O 1
ATOM 2783 N N . PRO B 1 107 ? 8.883 12.227 15.711 1 81.44 107 PRO B N 1
ATOM 2784 C CA . PRO B 1 107 ? 10.102 12.266 16.516 1 81.44 107 PRO B CA 1
ATOM 2785 C C . PRO B 1 107 ? 10.477 10.906 17.094 1 81.44 107 PRO B C 1
ATOM 2787 O O . PRO B 1 107 ? 9.602 10.078 17.359 1 81.44 107 PRO B O 1
ATOM 2790 N N . GLY B 1 108 ? 11.562 10.391 16.922 1 69.25 108 GLY B N 1
ATOM 2791 C CA . GLY B 1 108 ? 11.977 9.117 17.5 1 69.25 108 GLY B CA 1
ATOM 2792 C C . GLY B 1 108 ? 13.242 9.219 18.328 1 69.25 108 GLY B C 1
ATOM 2793 O O . GLY B 1 108 ? 14.047 10.133 18.141 1 69.25 108 GLY B O 1
ATOM 2794 N N . ARG B 1 109 ? 13.125 8.578 19.469 1 60.66 109 ARG B N 1
ATOM 2795 C CA . ARG B 1 109 ? 14.328 8.461 20.281 1 60.66 109 ARG B CA 1
ATOM 2796 C C . ARG B 1 109 ? 15.383 7.605 19.594 1 60.66 109 ARG B C 1
ATOM 2798 O O . ARG B 1 109 ? 16.5 7.465 20.094 1 60.66 109 ARG B O 1
ATOM 2805 N N . LYS B 1 110 ? 14.844 7.031 18.625 1 56.44 110 LYS B N 1
ATOM 2806 C CA . LYS B 1 110 ? 15.742 6.012 18.094 1 56.44 110 LYS B CA 1
ATOM 2807 C C . LYS B 1 110 ? 16.953 6.648 17.422 1 56.44 110 LYS B C 1
ATOM 2809 O O . LYS B 1 110 ? 16.875 7.77 16.906 1 56.44 110 LYS B O 1
ATOM 2814 N N . THR B 1 111 ? 18 5.969 17.578 1 58.19 111 THR B N 1
ATOM 2815 C CA . THR B 1 111 ? 19.297 6.297 17.031 1 58.19 111 THR B CA 1
ATOM 2816 C C . THR B 1 111 ? 19.266 6.309 15.508 1 58.19 111 THR B C 1
ATOM 2818 O O . THR B 1 111 ? 19.984 7.082 14.867 1 58.19 111 THR B O 1
ATOM 2821 N N . ASN B 1 112 ? 18.25 5.535 14.984 1 67.44 112 ASN B N 1
ATOM 2822 C CA . ASN B 1 112 ? 18.328 5.492 13.531 1 67.44 112 ASN B CA 1
ATOM 2823 C C . ASN B 1 112 ? 17.312 6.445 12.891 1 67.44 112 ASN B C 1
ATOM 2825 O O . ASN B 1 112 ? 16.109 6.246 13.008 1 67.44 112 ASN B O 1
ATOM 2829 N N . SER B 1 113 ? 17.797 7.441 12.242 1 87.56 113 SER B N 1
ATOM 2830 C CA . SER B 1 113 ? 17.031 8.531 11.633 1 87.56 113 SER B CA 1
ATOM 2831 C C . SER B 1 113 ? 16.719 8.234 10.172 1 87.56 113 SER B C 1
ATOM 2833 O O . SER B 1 113 ? 16.031 9.016 9.508 1 87.56 113 SER B O 1
ATOM 2835 N N . GLU B 1 114 ? 17.188 7.074 9.766 1 93.31 114 GLU B N 1
ATOM 2836 C CA . GLU B 1 114 ? 16.906 6.715 8.375 1 93.31 114 GLU B CA 1
ATOM 2837 C C . GLU B 1 114 ? 15.508 6.141 8.227 1 93.31 114 GLU B C 1
ATOM 2839 O O . GLU B 1 114 ? 15.07 5.328 9.039 1 93.31 114 GLU B O 1
ATOM 2844 N N . VAL B 1 115 ? 14.867 6.633 7.223 1 94.88 115 VAL B N 1
ATOM 2845 C CA . VAL B 1 115 ? 13.516 6.195 6.914 1 94.88 115 VAL B CA 1
ATOM 2846 C C . VAL B 1 115 ? 13.484 5.539 5.535 1 94.88 115 VAL B C 1
ATOM 2848 O O . VAL B 1 115 ? 14.062 6.059 4.582 1 94.88 115 VAL B O 1
ATOM 2851 N N . THR B 1 116 ? 12.898 4.379 5.391 1 97.12 116 THR B N 1
ATOM 2852 C CA . THR B 1 116 ? 12.641 3.719 4.117 1 97.12 116 THR B CA 1
ATOM 2853 C C . THR B 1 116 ? 11.156 3.406 3.963 1 97.12 116 THR B C 1
ATOM 2855 O O . THR B 1 116 ? 10.555 2.775 4.836 1 97.12 116 THR B O 1
ATOM 2858 N N . ILE B 1 117 ? 10.562 3.869 2.908 1 97.19 117 ILE B N 1
ATOM 2859 C CA . ILE B 1 117 ? 9.148 3.682 2.604 1 97.19 117 ILE B CA 1
ATOM 2860 C C . ILE B 1 117 ? 9 2.947 1.273 1 97.19 117 ILE B C 1
ATOM 2862 O O . ILE B 1 117 ? 9.727 3.232 0.316 1 97.19 117 ILE B O 1
ATOM 2866 N N . ALA B 1 118 ? 8.125 2.035 1.198 1 97.62 118 ALA B N 1
ATOM 2867 C CA . ALA B 1 118 ? 7.777 1.354 -0.046 1 97.62 118 ALA B CA 1
ATOM 2868 C C . ALA B 1 118 ? 6.32 1.603 -0.419 1 97.62 118 ALA B C 1
ATOM 2870 O O . ALA B 1 118 ? 5.418 1.372 0.389 1 97.62 118 ALA B O 1
ATOM 2871 N N . VAL B 1 119 ? 6.102 2.121 -1.592 1 97.25 119 VAL B N 1
ATOM 2872 C CA . VAL B 1 119 ? 4.758 2.383 -2.098 1 97.25 119 VAL B CA 1
ATOM 2873 C C . VAL B 1 119 ? 4.539 1.619 -3.402 1 97.25 119 VAL B C 1
ATOM 2875 O O . VAL B 1 119 ? 5.285 1.804 -4.367 1 97.25 119 VAL B O 1
ATOM 2878 N N . GLN B 1 120 ? 3.518 0.851 -3.475 1 94.25 120 GLN B N 1
ATOM 2879 C CA . GLN B 1 120 ? 3.229 0.113 -4.699 1 94.25 120 GLN B CA 1
ATOM 2880 C C . GLN B 1 120 ? 2.773 1.053 -5.812 1 94.25 120 GLN B C 1
ATOM 2882 O O . GLN B 1 120 ? 2.004 1.984 -5.57 1 94.25 120 GLN B O 1
ATOM 2887 N N . VAL B 1 121 ? 3.299 0.798 -7.027 1 95.12 121 VAL B N 1
ATOM 2888 C CA . VAL B 1 121 ? 2.998 1.683 -8.148 1 95.12 121 VAL B CA 1
ATOM 2889 C C . VAL B 1 121 ? 3.219 0.944 -9.461 1 95.12 121 VAL B C 1
ATOM 2891 O O . VAL B 1 121 ? 4.07 0.055 -9.547 1 95.12 121 VAL B O 1
ATOM 2894 N N . GLN B 1 122 ? 2.443 1.343 -10.445 1 92.31 122 GLN B N 1
ATOM 2895 C CA . GLN B 1 122 ? 2.693 0.857 -11.797 1 92.31 122 GLN B CA 1
ATOM 2896 C C . GLN B 1 122 ? 3.912 1.541 -12.414 1 92.31 122 GLN B C 1
ATOM 2898 O O . GLN B 1 122 ? 4.18 2.713 -12.133 1 92.31 122 GLN B O 1
ATOM 2903 N N . GLN B 1 123 ? 4.551 0.807 -13.266 1 89.38 123 GLN B N 1
ATOM 2904 C CA . GLN B 1 123 ? 5.785 1.315 -13.859 1 89.38 123 GLN B CA 1
ATOM 2905 C C . GLN B 1 123 ? 5.527 2.596 -14.648 1 89.38 123 GLN B C 1
ATOM 2907 O O . GLN B 1 123 ? 6.277 3.566 -14.531 1 89.38 123 GLN B O 1
ATOM 2912 N N . ASP B 1 124 ? 4.477 2.609 -15.484 1 89.94 124 ASP B N 1
ATOM 2913 C CA . ASP B 1 124 ? 4.191 3.764 -16.328 1 89.94 124 ASP B CA 1
ATOM 2914 C C . ASP B 1 124 ? 3.844 4.988 -15.492 1 89.94 124 ASP B C 1
ATOM 2916 O O . ASP B 1 124 ? 4.223 6.113 -15.836 1 89.94 124 ASP B O 1
ATOM 2920 N N . ILE B 1 125 ? 3.141 4.758 -14.422 1 93.62 125 ILE B N 1
ATOM 2921 C CA . ILE B 1 125 ? 2.781 5.852 -13.523 1 93.62 125 ILE B CA 1
ATOM 2922 C C . ILE B 1 125 ? 4.039 6.43 -12.883 1 93.62 125 ILE B C 1
ATOM 2924 O O . ILE B 1 125 ? 4.172 7.648 -12.742 1 93.62 125 ILE B O 1
ATOM 2928 N N . PHE B 1 126 ? 4.949 5.582 -12.547 1 94.69 126 PHE B N 1
ATOM 2929 C CA . PHE B 1 126 ? 6.199 6.047 -11.961 1 94.69 126 PHE B CA 1
ATOM 2930 C C . PHE B 1 126 ? 7.012 6.84 -12.977 1 94.69 126 PHE B C 1
ATOM 2932 O O . PHE B 1 126 ? 7.605 7.867 -12.641 1 94.69 126 PHE B O 1
ATOM 2939 N N . GLU B 1 127 ? 7.047 6.363 -14.086 1 92.25 127 GLU B N 1
ATOM 2940 C CA . GLU B 1 127 ? 7.781 7.066 -15.141 1 92.25 127 GLU B CA 1
ATOM 2941 C C . GLU B 1 127 ? 7.18 8.445 -15.398 1 92.25 127 GLU B C 1
ATOM 2943 O O . GLU B 1 127 ? 7.906 9.422 -15.578 1 92.25 127 GLU B O 1
ATOM 2948 N N . ASP B 1 128 ? 5.879 8.516 -15.422 1 93.5 128 ASP B N 1
ATOM 2949 C CA . ASP B 1 128 ? 5.207 9.805 -15.562 1 93.5 128 ASP B CA 1
ATOM 2950 C C . ASP B 1 128 ? 5.547 10.734 -14.398 1 93.5 128 ASP B C 1
ATOM 2952 O O . ASP B 1 128 ? 5.773 11.93 -14.602 1 93.5 128 ASP B O 1
ATOM 2956 N N . PHE B 1 129 ? 5.59 10.109 -13.273 1 95.25 129 PHE B N 1
ATOM 2957 C CA . PHE B 1 129 ? 5.957 10.844 -12.062 1 95.25 129 PHE B CA 1
ATOM 2958 C C . PHE B 1 129 ? 7.348 11.445 -12.195 1 95.25 129 PHE B C 1
ATOM 2960 O O . PHE B 1 129 ? 7.547 12.633 -11.922 1 95.25 129 PHE B O 1
ATOM 2967 N N . VAL B 1 130 ? 8.258 10.688 -12.602 1 94 130 VAL B N 1
ATOM 2968 C CA . VAL B 1 130 ? 9.641 11.117 -12.727 1 94 130 VAL B CA 1
ATOM 2969 C C . VAL B 1 130 ? 9.75 12.227 -13.773 1 94 130 VAL B C 1
ATOM 2971 O O . VAL B 1 130 ? 10.469 13.211 -13.57 1 94 130 VAL B O 1
ATOM 2974 N N . ARG B 1 131 ? 9.008 12.086 -14.805 1 93.38 131 ARG B N 1
ATOM 2975 C CA . ARG B 1 131 ? 9.039 13.078 -15.875 1 93.38 131 ARG B CA 1
ATOM 2976 C C . ARG B 1 131 ? 8.453 14.406 -15.406 1 93.38 131 ARG B C 1
ATOM 2978 O O . ARG B 1 131 ? 8.852 15.469 -15.891 1 93.38 131 ARG B O 1
ATOM 2985 N N . SER B 1 132 ? 7.559 14.32 -14.5 1 91.81 132 SER B N 1
ATOM 2986 C CA . SER B 1 132 ? 6.852 15.516 -14.062 1 91.81 132 SER B CA 1
ATOM 2987 C C . SER B 1 132 ? 7.664 16.297 -13.031 1 91.81 132 SER B C 1
ATOM 2989 O O . SER B 1 132 ? 7.312 17.422 -12.688 1 91.81 132 SER B O 1
ATOM 2991 N N . LYS B 1 133 ? 8.672 15.664 -12.562 1 90.31 133 LYS B N 1
ATOM 2992 C CA . LYS B 1 133 ? 9.484 16.297 -11.523 1 90.31 133 LYS B CA 1
ATOM 2993 C C . LYS B 1 133 ? 10.922 16.5 -11.992 1 90.31 133 LYS B C 1
ATOM 2995 O O . LYS B 1 133 ? 11.367 15.852 -12.938 1 90.31 133 LYS B O 1
ATOM 3000 N N . ALA B 1 134 ? 11.555 17.375 -11.359 1 87.56 134 ALA B N 1
ATOM 3001 C CA . ALA B 1 134 ? 12.953 17.672 -11.695 1 87.56 134 ALA B CA 1
ATOM 3002 C C . ALA B 1 134 ? 13.898 16.828 -10.844 1 87.56 134 ALA B C 1
ATOM 3004 O O . ALA B 1 134 ? 14.391 17.297 -9.805 1 87.56 134 ALA B O 1
ATOM 3005 N N . PHE B 1 135 ? 14.125 15.625 -11.32 1 92.81 135 PHE B N 1
ATOM 3006 C CA . PHE B 1 135 ? 15.039 14.734 -10.617 1 92.81 135 PHE B CA 1
ATOM 3007 C C . PHE B 1 135 ? 16.359 14.617 -11.367 1 92.81 135 PHE B C 1
ATOM 3009 O O . PHE B 1 135 ? 16.391 14.703 -12.594 1 92.81 135 PHE B O 1
ATOM 3016 N N . ASP B 1 136 ? 17.375 14.453 -10.578 1 92.19 136 ASP B N 1
ATOM 3017 C CA . ASP B 1 136 ? 18.641 13.93 -11.094 1 92.19 136 ASP B CA 1
ATOM 3018 C C . ASP B 1 136 ? 18.703 12.414 -10.93 1 92.19 136 ASP B C 1
ATOM 3020 O O . ASP B 1 136 ? 18.172 11.859 -9.961 1 92.19 136 ASP B O 1
ATOM 3024 N N . SER B 1 137 ? 19.266 11.836 -11.953 1 91.44 137 SER B N 1
ATOM 3025 C CA . SER B 1 137 ? 19.375 10.383 -11.906 1 91.44 137 SER B CA 1
ATOM 3026 C C . SER B 1 137 ? 20.828 9.945 -11.75 1 91.44 137 SER B C 1
ATOM 3028 O O . SER B 1 137 ? 21.719 10.492 -12.406 1 91.44 137 SER B O 1
ATOM 3030 N N . GLU B 1 138 ? 21.031 9.07 -10.797 1 88.88 138 GLU B N 1
ATOM 3031 C CA . GLU B 1 138 ? 22.344 8.445 -10.594 1 88.88 138 GLU B CA 1
ATOM 3032 C C . GLU B 1 138 ? 22.219 6.922 -10.633 1 88.88 138 GLU B C 1
ATOM 3034 O O . GLU B 1 138 ? 21.281 6.352 -10.078 1 88.88 138 GLU B O 1
ATOM 3039 N N . ASP B 1 139 ? 23.109 6.32 -11.273 1 84.5 139 ASP B N 1
ATOM 3040 C CA . ASP B 1 139 ? 23.109 4.863 -11.312 1 84.5 139 ASP B CA 1
ATOM 3041 C C . ASP B 1 139 ? 23.797 4.281 -10.07 1 84.5 139 ASP B C 1
ATOM 3043 O O . ASP B 1 139 ? 24.953 4.605 -9.781 1 84.5 139 ASP B O 1
ATOM 3047 N N . LYS B 1 140 ? 23.047 3.541 -9.391 1 80.44 140 LYS B N 1
ATOM 3048 C CA . LYS B 1 140 ? 23.609 2.824 -8.242 1 80.44 140 LYS B CA 1
ATOM 3049 C C . LYS B 1 140 ? 23.344 1.325 -8.352 1 80.44 140 LYS B C 1
ATOM 3051 O O . LYS B 1 140 ? 22.203 0.875 -8.234 1 80.44 140 LYS B O 1
ATOM 3056 N N . LEU B 1 141 ? 24.375 0.5 -8.484 1 72.19 141 LEU B N 1
ATOM 3057 C CA . LEU B 1 141 ? 24.312 -0.955 -8.562 1 72.19 141 LEU B CA 1
ATOM 3058 C C . LEU B 1 141 ? 23.359 -1.399 -9.656 1 72.19 141 LEU B C 1
ATOM 3060 O O . LEU B 1 141 ? 22.531 -2.287 -9.445 1 72.19 141 LEU B O 1
ATOM 3064 N N . GLY B 1 142 ? 23.328 -0.646 -10.672 1 70.5 142 GLY B N 1
ATOM 3065 C CA . GLY B 1 142 ? 22.562 -1.061 -11.836 1 70.5 142 GLY B CA 1
ATOM 3066 C C . GLY B 1 142 ? 21.125 -0.576 -11.812 1 70.5 142 GLY B C 1
ATOM 3067 O O . GLY B 1 142 ? 20.312 -1.014 -12.625 1 70.5 142 GLY B O 1
ATOM 3068 N N . ARG B 1 143 ? 20.812 0.251 -10.844 1 78.31 143 ARG B N 1
ATOM 3069 C CA . ARG B 1 143 ? 19.469 0.802 -10.812 1 78.31 143 ARG B CA 1
ATOM 3070 C C . ARG B 1 143 ? 19.5 2.326 -10.742 1 78.31 143 ARG B C 1
ATOM 3072 O O . ARG B 1 143 ? 20.328 2.904 -10.039 1 78.31 143 ARG B O 1
ATOM 3079 N N . PRO B 1 144 ? 18.625 2.891 -11.43 1 87.69 144 PRO B N 1
ATOM 3080 C CA . PRO B 1 144 ? 18.547 4.352 -11.344 1 87.69 144 PRO B CA 1
ATOM 3081 C C . PRO B 1 144 ? 17.984 4.836 -10.008 1 87.69 144 PRO B C 1
ATOM 3083 O O . PRO B 1 144 ? 16.922 4.383 -9.578 1 87.69 144 PRO B O 1
ATOM 3086 N N . VAL B 1 145 ? 18.75 5.656 -9.391 1 94.81 145 VAL B N 1
ATOM 3087 C CA . VAL B 1 145 ? 18.312 6.305 -8.156 1 94.81 145 VAL B CA 1
ATOM 3088 C C . VAL B 1 145 ? 18.109 7.801 -8.406 1 94.81 145 VAL B C 1
ATOM 3090 O O . VAL B 1 145 ? 19 8.477 -8.938 1 94.81 145 VAL B O 1
ATOM 3093 N N . LEU B 1 146 ? 16.969 8.25 -8.031 1 96.69 146 LEU B N 1
ATOM 3094 C CA . LEU B 1 146 ? 16.609 9.633 -8.305 1 96.69 146 LEU B CA 1
ATOM 3095 C C . LEU B 1 146 ? 16.75 10.5 -7.059 1 96.69 146 LEU B C 1
ATOM 3097 O O . LEU B 1 146 ? 16.406 10.062 -5.957 1 96.69 146 LEU B O 1
ATOM 3101 N N . ARG B 1 147 ? 17.266 11.688 -7.266 1 95.88 147 ARG B N 1
ATOM 3102 C CA . ARG B 1 147 ? 17.406 12.703 -6.23 1 95.88 147 ARG B CA 1
ATOM 3103 C C . ARG B 1 147 ? 16.938 14.062 -6.73 1 95.88 147 ARG B C 1
ATOM 3105 O O . ARG B 1 147 ? 17.016 14.352 -7.926 1 95.88 147 ARG B O 1
ATOM 3112 N N . PHE B 1 148 ? 16.484 14.75 -5.797 1 94.31 148 PHE B N 1
ATOM 3113 C CA . PHE B 1 148 ? 16.109 16.094 -6.211 1 94.31 148 PHE B CA 1
ATOM 3114 C C . PHE B 1 148 ? 17.359 16.906 -6.586 1 94.31 148 PHE B C 1
ATOM 3116 O O . PHE B 1 148 ? 18.406 16.781 -5.945 1 94.31 148 PHE B O 1
ATOM 3123 N N . GLN B 1 149 ? 17.188 17.812 -7.512 1 91.12 149 GLN B N 1
ATOM 3124 C CA . GLN B 1 149 ? 18.297 18.609 -8.023 1 91.12 149 GLN B CA 1
ATOM 3125 C C . GLN B 1 149 ? 18.75 19.656 -7.008 1 91.12 149 GLN B C 1
ATOM 3127 O O . GLN B 1 149 ? 19.922 20.031 -6.977 1 91.12 149 GLN B O 1
ATOM 3132 N N . SER B 1 150 ? 17.766 20.172 -6.32 1 90.38 150 SER B N 1
ATOM 3133 C CA . SER B 1 150 ? 18.047 21.203 -5.312 1 90.38 150 SER B CA 1
ATOM 3134 C C . SER B 1 150 ? 16.984 21.188 -4.215 1 90.38 150 SER B C 1
ATOM 3136 O O . SER B 1 150 ? 15.93 20.562 -4.363 1 90.38 150 SER B O 1
ATOM 3138 N N . ALA B 1 151 ? 17.359 21.859 -3.15 1 88.5 151 ALA B N 1
ATOM 3139 C CA . ALA B 1 151 ? 16.406 21.984 -2.053 1 88.5 151 ALA B CA 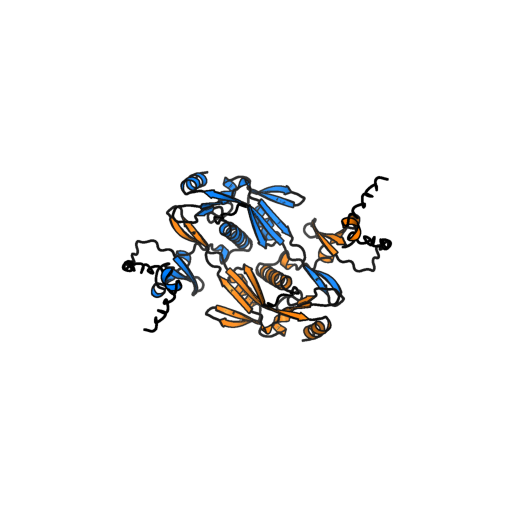1
ATOM 3140 C C . ALA B 1 151 ? 15.156 22.719 -2.498 1 88.5 151 ALA B C 1
ATOM 3142 O O . ALA B 1 151 ? 14.047 22.391 -2.064 1 88.5 151 ALA B O 1
ATOM 3143 N N . ALA B 1 152 ? 15.344 23.719 -3.312 1 88.81 152 ALA B N 1
ATOM 3144 C CA . ALA B 1 152 ? 14.219 24.5 -3.809 1 88.81 152 ALA B CA 1
ATOM 3145 C C . ALA B 1 152 ? 13.273 23.641 -4.637 1 88.81 152 ALA B C 1
ATOM 3147 O O . ALA B 1 152 ? 12.047 23.719 -4.48 1 88.81 152 ALA B O 1
ATOM 3148 N N . VAL B 1 153 ? 13.867 22.812 -5.43 1 91.31 153 VAL B N 1
ATOM 3149 C CA . VAL B 1 153 ? 13.086 21.891 -6.25 1 91.31 153 VAL B CA 1
ATOM 3150 C C . VAL B 1 153 ? 12.352 20.891 -5.359 1 91.31 153 VAL B C 1
ATOM 3152 O O . VAL B 1 153 ? 11.172 20.609 -5.582 1 91.31 153 VAL B O 1
ATOM 3155 N N . ALA B 1 154 ? 13.031 20.453 -4.371 1 93.56 154 ALA B N 1
ATOM 3156 C CA . ALA B 1 154 ? 12.43 19.484 -3.457 1 93.56 154 ALA B CA 1
ATOM 3157 C C . ALA B 1 154 ? 11.227 20.078 -2.738 1 93.56 154 ALA B C 1
ATOM 3159 O O . ALA B 1 154 ? 10.164 19.438 -2.66 1 93.56 154 ALA B O 1
ATOM 3160 N N . LYS B 1 155 ? 11.336 21.234 -2.254 1 91.19 155 LYS B N 1
ATOM 3161 C CA . LYS B 1 155 ? 10.281 21.891 -1.489 1 91.19 155 LYS B CA 1
ATOM 3162 C C . LYS B 1 155 ? 9.023 22.078 -2.334 1 91.19 155 LYS B C 1
ATOM 3164 O O . LYS B 1 155 ? 7.906 21.969 -1.826 1 91.19 155 LYS B O 1
ATOM 3169 N N . SER B 1 156 ? 9.219 22.25 -3.582 1 90.5 156 SER B N 1
ATOM 3170 C CA . SER B 1 156 ? 8.094 22.547 -4.453 1 90.5 156 SER B CA 1
ATOM 3171 C C . SER B 1 156 ? 7.613 21.297 -5.191 1 90.5 156 SER B C 1
ATOM 3173 O O . SER B 1 156 ? 6.695 21.375 -6.012 1 90.5 156 SER B O 1
ATOM 3175 N N . ALA B 1 157 ? 8.234 20.219 -4.906 1 90.81 157 ALA B N 1
ATOM 3176 C CA . ALA B 1 157 ? 7.977 19.016 -5.684 1 90.81 157 ALA B CA 1
ATOM 3177 C C . ALA B 1 157 ? 6.57 18.484 -5.422 1 90.81 157 ALA B C 1
ATOM 3179 O O . ALA B 1 157 ? 5.957 17.875 -6.305 1 90.81 157 ALA B O 1
ATOM 3180 N N . PHE B 1 158 ? 6.203 18.531 -4.152 1 88.44 158 PHE B N 1
ATOM 3181 C CA . PHE B 1 158 ? 4.867 18.078 -3.781 1 88.44 158 PHE B CA 1
ATOM 3182 C C . PHE B 1 158 ? 4.109 19.172 -3.045 1 88.44 158 PHE B C 1
ATOM 3184 O O . PHE B 1 158 ? 4.711 20.156 -2.598 1 88.44 158 PHE B O 1
ATOM 3191 N N . THR B 1 159 ? 2.842 18.969 -3.002 1 84.25 159 THR B N 1
ATOM 3192 C CA . THR B 1 159 ? 1.991 19.875 -2.246 1 84.25 159 THR B CA 1
ATOM 3193 C C . THR B 1 159 ? 1.966 19.5 -0.77 1 84.25 159 THR B C 1
ATOM 3195 O O . THR B 1 159 ? 2.75 18.656 -0.326 1 84.25 159 THR B O 1
ATOM 3198 N N . LEU B 1 160 ? 1.322 20.344 0.082 1 81.25 160 LEU B N 1
ATOM 3199 C CA . LEU B 1 160 ? 0.95 20.031 1.458 1 81.25 160 LEU B CA 1
ATOM 3200 C C . LEU B 1 160 ? 2.172 20.062 2.369 1 81.25 160 LEU B C 1
ATOM 3202 O O . LEU B 1 160 ? 2.262 19.266 3.314 1 81.25 160 LEU B O 1
ATOM 3206 N N . ASP B 1 161 ? 3.227 20.859 2.031 1 89.31 161 ASP B N 1
ATOM 3207 C CA . ASP B 1 161 ? 4.406 20.906 2.889 1 89.31 161 ASP B CA 1
ATOM 3208 C C . ASP B 1 161 ? 4.887 19.5 3.238 1 89.31 161 ASP B C 1
ATOM 3210 O O . ASP B 1 161 ? 5.125 19.203 4.406 1 89.31 161 ASP B O 1
ATOM 3214 N N . TRP B 1 162 ? 5.008 18.734 2.285 1 93.56 162 TRP B N 1
ATOM 3215 C CA . TRP B 1 162 ? 5.207 17.281 2.389 1 93.56 162 TRP B CA 1
ATOM 3216 C C . TRP B 1 162 ? 6.465 16.969 3.186 1 93.56 162 TRP B C 1
ATOM 3218 O O . TRP B 1 162 ? 6.578 15.883 3.768 1 93.56 162 TRP B O 1
ATOM 3228 N N . TRP B 1 163 ? 7.398 17.875 3.311 1 95.75 163 TRP B N 1
ATOM 3229 C CA . TRP B 1 163 ? 8.758 17.547 3.717 1 95.75 163 TRP B CA 1
ATOM 3230 C C . TRP B 1 163 ? 8.969 17.828 5.199 1 95.75 163 TRP B C 1
ATOM 3232 O O . TRP B 1 163 ? 10.039 17.562 5.746 1 95.75 163 TRP B O 1
ATOM 3242 N N . TYR B 1 164 ? 7.961 18.375 5.863 1 95.69 164 TYR B N 1
ATOM 3243 C CA . TYR B 1 164 ? 8.102 18.531 7.305 1 95.69 164 TYR B CA 1
ATOM 3244 C C . TYR B 1 164 ? 6.758 18.391 8.008 1 95.69 164 TYR B C 1
ATOM 3246 O O . TYR B 1 164 ? 5.707 18.438 7.367 1 95.69 164 TYR B O 1
ATOM 3254 N N . ARG B 1 165 ? 6.805 18.141 9.305 1 95 165 ARG B N 1
ATOM 3255 C CA . ARG B 1 165 ? 5.641 18.047 10.18 1 95 165 ARG B CA 1
ATOM 3256 C C . ARG B 1 165 ? 5.938 18.625 11.562 1 95 165 ARG B C 1
ATOM 3258 O O . ARG B 1 165 ? 6.906 18.219 12.211 1 95 165 ARG B O 1
ATOM 3265 N N . ILE B 1 166 ? 5.121 19.531 11.891 1 95 166 ILE B N 1
ATOM 3266 C CA . ILE B 1 166 ? 5.207 20.047 13.25 1 95 166 ILE B CA 1
ATOM 3267 C C . ILE B 1 166 ? 4.438 19.125 14.203 1 95 166 ILE B C 1
ATOM 3269 O O . ILE B 1 166 ? 3.23 18.938 14.031 1 95 166 ILE B O 1
ATOM 3273 N N . CYS B 1 167 ? 5.051 18.672 15.25 1 92.94 167 CYS B N 1
ATOM 3274 C CA . CYS B 1 167 ? 4.527 17.547 16 1 92.94 167 CYS B CA 1
ATOM 3275 C C . CYS B 1 167 ? 3.805 18.016 17.266 1 92.94 167 CYS B C 1
ATOM 3277 O O . CYS B 1 167 ? 3.068 17.25 17.891 1 92.94 167 CYS B O 1
ATOM 3279 N N . ASN B 1 168 ? 4.07 19.281 17.609 1 90.69 168 ASN B N 1
ATOM 3280 C CA . ASN B 1 168 ? 3.414 19.781 18.797 1 90.69 168 ASN B CA 1
ATOM 3281 C C . ASN B 1 168 ? 3.166 21.297 18.719 1 90.69 168 ASN B C 1
ATOM 3283 O O . ASN B 1 168 ? 3.6 21.938 17.766 1 90.69 168 ASN B O 1
ATOM 3287 N N . SER B 1 169 ? 2.482 21.844 19.781 1 90.75 169 SER B N 1
ATOM 3288 C CA . SER B 1 169 ? 2.096 23.25 19.781 1 90.75 169 SER B CA 1
ATOM 3289 C C . SER B 1 169 ? 3.303 24.156 20.016 1 90.75 169 SER B C 1
ATOM 3291 O O . SER B 1 169 ? 3.258 25.344 19.703 1 90.75 169 SER B O 1
ATOM 3293 N N . ALA B 1 170 ? 4.367 23.594 20.562 1 91 170 ALA B N 1
ATOM 3294 C CA . ALA B 1 170 ? 5.574 24.375 20.828 1 91 170 ALA B CA 1
ATOM 3295 C C . ALA B 1 170 ? 6.371 24.594 19.547 1 91 170 ALA B C 1
ATOM 3297 O O . ALA B 1 170 ? 7.262 25.453 19.5 1 91 170 ALA B O 1
ATOM 3298 N N . GLY B 1 171 ? 6.059 23.766 18.562 1 92.12 171 GLY B N 1
ATOM 3299 C CA . GLY B 1 171 ? 6.684 24.016 17.266 1 92.12 171 GLY B CA 1
ATOM 3300 C C . GLY B 1 171 ? 7.797 23.031 16.953 1 92.12 171 GLY B C 1
ATOM 3301 O O . GLY B 1 171 ? 8.539 23.219 15.992 1 92.12 171 GLY B O 1
ATOM 3302 N N . ASP B 1 172 ? 7.918 22.016 17.766 1 92 172 ASP B N 1
ATOM 3303 C CA . ASP B 1 172 ? 8.891 20.984 17.422 1 92 172 ASP B CA 1
ATOM 3304 C C . ASP B 1 172 ? 8.5 20.266 16.125 1 92 172 ASP B C 1
ATOM 3306 O O . ASP B 1 172 ? 7.34 19.891 15.945 1 92 172 ASP B O 1
ATOM 3310 N N . PHE B 1 173 ? 9.508 20.141 15.273 1 94.31 173 PHE B N 1
ATOM 3311 C CA . PHE B 1 173 ? 9.164 19.562 13.984 1 94.31 173 PHE B CA 1
ATOM 3312 C C . PHE B 1 173 ? 10.18 18.516 13.57 1 94.31 173 PHE B C 1
ATOM 3314 O O . PHE B 1 173 ? 11.258 18.406 14.164 1 94.31 173 PHE B O 1
ATOM 3321 N N . VAL B 1 174 ? 9.82 17.703 12.703 1 94.56 174 VAL B N 1
ATOM 3322 C CA . VAL B 1 174 ? 10.656 16.734 12 1 94.56 174 VAL B CA 1
ATOM 3323 C C . VAL B 1 174 ? 10.578 16.984 10.5 1 94.56 174 VAL B C 1
ATOM 3325 O O . VAL B 1 174 ? 9.516 17.312 9.969 1 94.56 174 VAL B O 1
ATOM 3328 N N . SER B 1 175 ? 11.711 16.875 9.852 1 95.06 175 SER B N 1
ATOM 3329 C CA . SER B 1 175 ? 11.734 17.172 8.422 1 95.06 175 SER B CA 1
ATOM 3330 C C . SER B 1 175 ? 12.586 16.172 7.664 1 95.06 175 SER B C 1
ATOM 3332 O O . SER B 1 175 ? 13.359 15.422 8.266 1 95.06 175 SER B O 1
ATOM 3334 N N . VAL B 1 176 ? 12.391 16.172 6.402 1 95.94 176 VAL B N 1
ATOM 3335 C CA . VAL B 1 176 ? 13.211 15.383 5.484 1 95.94 176 VAL B CA 1
ATOM 3336 C C . VAL B 1 176 ? 14.523 16.125 5.203 1 95.94 176 VAL B C 1
ATOM 3338 O O . VAL B 1 176 ? 14.516 17.312 4.859 1 95.94 176 VAL B O 1
ATOM 3341 N N . ASN B 1 177 ? 15.625 15.453 5.402 1 94.44 177 ASN B N 1
ATOM 3342 C CA . ASN B 1 177 ? 16.875 15.977 4.863 1 94.44 177 ASN B CA 1
ATOM 3343 C C . ASN B 1 177 ? 16.969 15.766 3.352 1 94.44 177 ASN B C 1
ATOM 3345 O O . ASN B 1 177 ? 17.266 14.664 2.891 1 94.44 177 ASN B O 1
ATOM 3349 N N . PHE B 1 178 ? 16.844 16.781 2.602 1 93.56 178 PHE B N 1
ATOM 3350 C CA . PHE B 1 178 ? 16.703 16.719 1.152 1 93.56 178 PHE B CA 1
ATOM 3351 C C . PHE B 1 178 ? 17.938 16.125 0.506 1 93.56 178 PHE B C 1
ATOM 3353 O O . PHE B 1 178 ? 17.859 15.469 -0.54 1 93.56 178 PHE B O 1
ATOM 3360 N N . GLU B 1 179 ? 19.047 16.344 1.118 1 92.44 179 GLU B N 1
ATOM 3361 C CA . GLU B 1 179 ? 20.297 15.875 0.543 1 92.44 179 GLU B CA 1
ATOM 3362 C C . GLU B 1 179 ? 20.375 14.344 0.551 1 92.44 179 GLU B C 1
ATOM 3364 O O . GLU B 1 179 ? 21.094 13.75 -0.242 1 92.44 179 GLU B O 1
ATOM 3369 N N . THR B 1 180 ? 19.609 13.844 1.392 1 94.94 180 THR B N 1
ATOM 3370 C CA . THR B 1 180 ? 19.688 12.398 1.562 1 94.94 180 THR B CA 1
ATOM 3371 C C . THR B 1 180 ? 18.5 11.711 0.884 1 94.94 180 THR B C 1
ATOM 3373 O O . THR B 1 180 ? 18.422 10.484 0.867 1 94.94 180 THR B O 1
ATOM 3376 N N . PHE B 1 181 ? 17.641 12.477 0.364 1 96.38 181 PHE B N 1
ATOM 3377 C CA . PHE B 1 181 ? 16.422 11.906 -0.222 1 96.38 181 PHE B CA 1
ATOM 3378 C C . PHE B 1 181 ? 16.75 11.117 -1.482 1 96.38 181 PHE B C 1
ATOM 3380 O O . PHE B 1 181 ? 17.453 11.609 -2.369 1 96.38 181 PHE B O 1
ATOM 3387 N N . GLN B 1 182 ? 16.234 9.922 -1.595 1 96.81 182 GLN B N 1
ATOM 3388 C CA . GLN B 1 182 ? 16.359 9.055 -2.764 1 96.81 182 GLN B CA 1
ATOM 3389 C C . GLN B 1 182 ? 15.031 8.367 -3.076 1 96.81 182 GLN B C 1
ATOM 3391 O O . GLN B 1 182 ? 14.305 7.957 -2.164 1 96.81 182 GLN B O 1
ATOM 3396 N N . ILE B 1 183 ? 14.742 8.273 -4.309 1 97.25 183 ILE B N 1
ATOM 3397 C CA . ILE B 1 183 ? 13.578 7.5 -4.734 1 97.25 183 ILE B CA 1
ATOM 3398 C C . ILE B 1 183 ? 13.938 6.676 -5.969 1 97.25 183 ILE B C 1
ATOM 3400 O O . ILE B 1 183 ? 14.695 7.125 -6.832 1 97.25 183 ILE B O 1
ATOM 3404 N N . TRP B 1 184 ? 13.469 5.465 -6.062 1 96.81 184 TRP B N 1
ATOM 3405 C CA . TRP B 1 184 ? 13.68 4.637 -7.246 1 96.81 184 TRP B CA 1
ATOM 3406 C C . TRP B 1 184 ? 12.586 3.578 -7.367 1 96.81 184 TRP B C 1
ATOM 3408 O O . TRP B 1 184 ? 11.875 3.293 -6.402 1 96.81 184 TRP B O 1
ATOM 3418 N N . LEU B 1 185 ? 12.43 3.096 -8.531 1 94.25 185 LEU B N 1
ATOM 3419 C CA . LEU B 1 185 ? 11.5 2.008 -8.805 1 94.25 185 LEU B CA 1
ATOM 3420 C C . LEU B 1 185 ? 12.148 0.654 -8.547 1 94.25 185 LEU B C 1
ATOM 3422 O O . LEU B 1 185 ? 13.281 0.413 -8.977 1 94.25 185 LEU B O 1
ATOM 3426 N N . SER B 1 186 ? 11.484 -0.129 -7.793 1 92.56 186 SER B N 1
ATOM 3427 C CA . SER B 1 186 ? 11.969 -1.477 -7.512 1 92.56 186 SER B CA 1
ATOM 3428 C C . SER B 1 186 ? 10.93 -2.527 -7.887 1 92.56 186 SER B C 1
ATOM 3430 O O . SER B 1 186 ? 9.734 -2.338 -7.648 1 92.56 186 SER B O 1
ATOM 3432 N N . GLU B 1 187 ? 11.406 -3.545 -8.5 1 90 187 GLU B N 1
ATOM 3433 C CA . GLU B 1 187 ? 10.555 -4.703 -8.758 1 90 187 GLU B CA 1
ATOM 3434 C C . GLU B 1 187 ? 10.516 -5.637 -7.551 1 90 187 GLU B C 1
ATOM 3436 O O . GLU B 1 187 ? 11.555 -5.992 -6.996 1 90 187 GLU B O 1
ATOM 3441 N N . ARG B 1 188 ? 9.344 -5.996 -7.168 1 91.31 188 ARG B N 1
ATOM 3442 C CA . ARG B 1 188 ? 9.219 -6.914 -6.043 1 91.31 188 ARG B CA 1
ATOM 3443 C C . ARG B 1 188 ? 9.594 -8.336 -6.449 1 91.31 188 ARG B C 1
ATOM 3445 O O . ARG B 1 188 ? 9.258 -8.781 -7.547 1 91.31 188 ARG B O 1
ATOM 3452 N N . ARG B 1 189 ? 10.227 -9 -5.547 1 90.5 189 ARG B N 1
ATOM 3453 C CA . ARG B 1 189 ? 10.586 -10.391 -5.809 1 90.5 189 ARG B CA 1
ATOM 3454 C C . ARG B 1 189 ? 9.344 -11.234 -6.074 1 90.5 189 ARG B C 1
ATOM 3456 O O . ARG B 1 189 ? 8.352 -11.125 -5.355 1 90.5 189 ARG B O 1
ATOM 3463 N N . PRO B 1 190 ? 9.445 -12.039 -7.062 1 92.75 190 PRO B N 1
ATOM 3464 C CA . PRO B 1 190 ? 8.281 -12.875 -7.371 1 92.75 190 PRO B CA 1
ATOM 3465 C C . PRO B 1 190 ? 7.914 -13.82 -6.234 1 92.75 190 PRO B C 1
ATOM 3467 O O . PRO B 1 190 ? 8.781 -14.188 -5.43 1 92.75 190 PRO B O 1
ATOM 3470 N N . LEU B 1 191 ? 6.723 -14.133 -6.195 1 93.19 191 LEU B N 1
ATOM 3471 C CA . LEU B 1 191 ? 6.219 -15.102 -5.227 1 93.19 191 LEU B CA 1
ATOM 3472 C C . LEU B 1 191 ? 6.293 -16.516 -5.781 1 93.19 191 LEU B C 1
ATOM 3474 O O . LEU B 1 191 ? 5.746 -16.797 -6.848 1 93.19 191 LEU B O 1
ATOM 3478 N N . GLU B 1 192 ? 6.887 -17.328 -5.027 1 93.56 192 GLU B N 1
ATOM 3479 C CA . GLU B 1 192 ? 7.039 -18.719 -5.449 1 93.56 192 GLU B CA 1
ATOM 3480 C C . GLU B 1 192 ? 5.797 -19.531 -5.121 1 93.56 192 GLU B C 1
ATOM 3482 O O . GLU B 1 192 ? 5.223 -19.391 -4.039 1 93.56 192 GLU B O 1
ATOM 3487 N N . GLY B 1 193 ? 5.441 -20.375 -6.121 1 93.38 193 GLY B N 1
ATOM 3488 C CA . GLY B 1 193 ? 4.398 -21.375 -5.984 1 93.38 193 GLY B CA 1
ATOM 3489 C C . GLY B 1 193 ? 4.59 -22.562 -6.91 1 93.38 193 GLY B C 1
ATOM 3490 O O . GLY B 1 193 ? 5.66 -22.734 -7.492 1 93.38 193 GLY B O 1
ATOM 3491 N N . TYR B 1 194 ? 3.518 -23.391 -6.91 1 92.81 194 TYR B N 1
ATOM 3492 C CA . TYR B 1 194 ? 3.525 -24.578 -7.773 1 92.81 194 TYR B CA 1
ATOM 3493 C C . TYR B 1 194 ? 2.164 -24.781 -8.43 1 92.81 194 TYR B C 1
ATOM 3495 O O . TYR B 1 194 ? 1.143 -24.328 -7.902 1 92.81 194 TYR B O 1
ATOM 3503 N N . ASN B 1 195 ? 2.211 -25.359 -9.57 1 91.44 195 ASN B N 1
ATOM 3504 C CA . ASN B 1 195 ? 0.946 -25.766 -10.172 1 91.44 195 ASN B CA 1
ATOM 3505 C C . ASN B 1 195 ? 0.549 -27.172 -9.742 1 91.44 195 ASN B C 1
ATOM 3507 O O . ASN B 1 195 ? 1.226 -27.781 -8.914 1 91.44 195 ASN B O 1
ATOM 3511 N N . THR B 1 196 ? -0.554 -27.672 -10.258 1 90.75 196 THR B N 1
ATOM 3512 C CA . THR B 1 196 ? -1.111 -28.953 -9.844 1 90.75 196 THR B CA 1
ATOM 3513 C C . THR B 1 196 ? -0.208 -30.094 -10.289 1 90.75 196 THR B C 1
ATOM 3515 O O . THR B 1 196 ? -0.299 -31.203 -9.75 1 90.75 196 THR B O 1
ATOM 3518 N N . GLU B 1 197 ? 0.673 -29.875 -11.312 1 89.69 197 GLU B N 1
ATOM 3519 C CA . GLU B 1 197 ? 1.597 -30.891 -11.805 1 89.69 197 GLU B CA 1
ATOM 3520 C C . GLU B 1 197 ? 2.896 -30.891 -11.008 1 89.69 197 GLU B C 1
ATOM 3522 O O . GLU B 1 197 ? 3.801 -31.688 -11.281 1 89.69 197 GLU B O 1
ATOM 3527 N N . GLY B 1 198 ? 3.02 -29.984 -10.07 1 90 198 GLY B N 1
ATOM 3528 C CA . GLY B 1 198 ? 4.199 -29.938 -9.219 1 90 198 GLY B CA 1
ATOM 3529 C C . GLY B 1 198 ? 5.309 -29.078 -9.797 1 90 198 GLY B C 1
ATOM 3530 O O . GLY B 1 198 ? 6.449 -29.125 -9.328 1 90 198 GLY B O 1
ATOM 3531 N N . ILE B 1 199 ? 4.984 -28.406 -10.812 1 90.75 199 ILE B N 1
ATOM 3532 C CA . ILE B 1 199 ? 5.973 -27.547 -11.453 1 90.75 199 ILE B CA 1
ATOM 3533 C C . ILE B 1 199 ? 5.969 -26.172 -10.797 1 90.75 199 ILE B C 1
ATOM 3535 O O . ILE B 1 199 ? 4.906 -25.609 -10.539 1 90.75 199 ILE B O 1
ATOM 3539 N N . GLN B 1 200 ? 7.098 -25.641 -10.562 1 92.62 200 GLN B N 1
ATOM 3540 C CA . GLN B 1 200 ? 7.246 -24.344 -9.93 1 92.62 200 GLN B CA 1
ATOM 3541 C C . GLN B 1 200 ? 6.68 -23.234 -10.812 1 92.62 200 GLN B C 1
ATOM 3543 O O . GLN B 1 200 ? 6.883 -23.234 -12.031 1 92.62 200 GLN B O 1
ATOM 3548 N N . THR B 1 201 ? 6.031 -22.375 -10.172 1 91.56 201 THR B N 1
ATOM 3549 C CA . THR B 1 201 ? 5.547 -21.156 -10.805 1 91.56 201 THR B CA 1
ATOM 3550 C C . THR B 1 201 ? 6.008 -19.922 -10.031 1 91.56 201 THR B C 1
ATOM 3552 O O . THR B 1 201 ? 6.16 -19.969 -8.805 1 91.56 201 THR B O 1
ATOM 3555 N N . LEU B 1 202 ? 6.262 -18.891 -10.734 1 92.75 202 LEU B N 1
ATOM 3556 C CA . LEU B 1 202 ? 6.641 -17.609 -10.133 1 92.75 202 LEU B CA 1
ATOM 3557 C C . LEU B 1 202 ? 5.625 -16.531 -10.469 1 92.75 202 LEU B C 1
ATOM 3559 O O . LEU B 1 202 ? 5.363 -16.266 -11.648 1 92.75 202 LEU B O 1
ATOM 3563 N N . PHE B 1 203 ? 5.113 -15.961 -9.414 1 91.25 203 PHE B N 1
ATOM 3564 C CA . PHE B 1 203 ? 4.09 -14.93 -9.562 1 91.25 203 PHE B CA 1
ATOM 3565 C C . PHE B 1 203 ? 4.688 -13.539 -9.406 1 91.25 203 PHE B C 1
ATOM 3567 O O . PHE B 1 203 ? 5.297 -13.234 -8.375 1 91.25 203 PHE B O 1
ATOM 3574 N N . HIS B 1 204 ? 4.473 -12.766 -10.453 1 91.88 204 HIS B N 1
ATOM 3575 C CA . HIS B 1 204 ? 4.953 -11.391 -10.398 1 91.88 204 HIS B CA 1
ATOM 3576 C C . HIS B 1 204 ? 4.148 -10.555 -9.406 1 91.88 204 HIS B C 1
ATOM 3578 O O . HIS B 1 204 ? 2.916 -10.578 -9.43 1 91.88 204 HIS B O 1
ATOM 3584 N N . ARG B 1 205 ? 4.848 -9.758 -8.57 1 91.94 205 ARG B N 1
ATOM 3585 C CA . ARG B 1 205 ? 4.156 -9.055 -7.492 1 91.94 205 ARG B CA 1
ATOM 3586 C C . ARG B 1 205 ? 4.109 -7.559 -7.758 1 91.94 205 ARG B C 1
ATOM 3588 O O . ARG B 1 205 ? 3.791 -6.773 -6.859 1 91.94 205 ARG B O 1
ATOM 3595 N N . GLY B 1 206 ? 4.531 -7.223 -8.961 1 90.5 206 GLY B N 1
ATOM 3596 C CA . GLY B 1 206 ? 4.449 -5.82 -9.344 1 90.5 206 GLY B CA 1
ATOM 3597 C C . GLY B 1 206 ? 5.66 -5.016 -8.914 1 90.5 206 GLY B C 1
ATOM 3598 O O . GLY B 1 206 ? 6.715 -5.578 -8.609 1 90.5 206 GLY B O 1
ATOM 3599 N N . PHE B 1 207 ? 5.484 -3.707 -9.016 1 91.81 207 PHE B N 1
ATOM 3600 C CA . PHE B 1 207 ? 6.559 -2.762 -8.734 1 91.81 207 PHE B CA 1
ATOM 3601 C C . PHE B 1 207 ? 6.219 -1.902 -7.52 1 91.81 207 PHE B C 1
ATOM 3603 O O . PHE B 1 207 ? 5.062 -1.842 -7.098 1 91.81 207 PHE B O 1
ATOM 3610 N N . GLN B 1 208 ? 7.27 -1.371 -6.973 1 95.12 208 GLN B N 1
ATOM 3611 C CA . GLN B 1 208 ? 7.105 -0.413 -5.883 1 95.12 208 GLN B CA 1
ATOM 3612 C C . GLN B 1 208 ? 8.133 0.71 -5.98 1 95.12 208 GLN B C 1
ATOM 3614 O O . GLN B 1 208 ? 9.258 0.49 -6.434 1 95.12 208 GLN B O 1
ATOM 3619 N N . ALA B 1 209 ? 7.727 1.868 -5.617 1 97.44 209 ALA B N 1
ATOM 3620 C CA . ALA B 1 209 ? 8.656 2.977 -5.418 1 97.44 209 ALA B CA 1
ATOM 3621 C C . ALA B 1 209 ? 9.25 2.943 -4.016 1 97.44 209 ALA B C 1
ATOM 3623 O O . ALA B 1 209 ? 8.523 2.912 -3.021 1 97.44 209 ALA B O 1
ATOM 3624 N N . ILE B 1 210 ? 10.516 2.891 -3.955 1 97.62 210 ILE B N 1
ATOM 3625 C CA . ILE B 1 210 ? 11.211 2.955 -2.674 1 97.62 210 ILE B CA 1
ATOM 3626 C C . ILE B 1 210 ? 11.711 4.379 -2.432 1 97.62 210 ILE B C 1
ATOM 3628 O O . ILE B 1 210 ? 12.383 4.957 -3.287 1 97.62 210 ILE B O 1
ATOM 3632 N N . VAL B 1 211 ? 11.383 4.934 -1.314 1 97.62 211 VAL B N 1
ATOM 3633 C CA . VAL B 1 211 ? 11.844 6.254 -0.892 1 97.62 211 VAL B CA 1
ATOM 3634 C C . VAL B 1 211 ? 12.727 6.117 0.349 1 97.62 211 VAL B C 1
ATOM 3636 O O . VAL B 1 211 ? 12.344 5.449 1.314 1 97.62 211 VAL B O 1
ATOM 3639 N N . ARG B 1 212 ? 13.812 6.723 0.289 1 97.19 212 ARG B N 1
ATOM 3640 C CA . ARG B 1 212 ? 14.734 6.703 1.423 1 97.19 212 ARG B CA 1
ATOM 3641 C C . ARG B 1 212 ? 15.234 8.109 1.751 1 97.19 212 ARG B C 1
ATOM 3643 O O . ARG B 1 212 ? 15.555 8.883 0.85 1 97.19 212 ARG B O 1
ATOM 3650 N N . PHE B 1 213 ? 15.273 8.422 3.008 1 96.19 213 PHE B N 1
ATOM 3651 C CA . PHE B 1 213 ? 15.812 9.703 3.457 1 96.19 213 PHE B CA 1
ATOM 3652 C C . PHE B 1 213 ? 16.156 9.656 4.941 1 96.19 213 PHE B C 1
ATOM 3654 O O . PHE B 1 213 ? 15.797 8.703 5.637 1 96.19 213 PHE B O 1
ATOM 3661 N N . VAL B 1 214 ? 16.938 10.57 5.344 1 94.94 214 VAL B N 1
ATOM 3662 C CA . VAL B 1 214 ? 17.203 10.789 6.758 1 94.94 214 VAL B CA 1
ATOM 3663 C C . VAL B 1 214 ? 16.328 11.922 7.285 1 94.94 214 VAL B C 1
ATOM 3665 O O . VAL B 1 214 ? 16.141 12.938 6.617 1 94.94 214 VAL B O 1
ATOM 3668 N N . LYS B 1 215 ? 15.742 11.648 8.398 1 94.62 215 LYS B N 1
ATOM 3669 C CA . LYS B 1 215 ? 14.922 12.711 8.984 1 94.62 215 LYS B CA 1
ATOM 3670 C C . LYS B 1 215 ? 15.742 13.57 9.945 1 94.62 215 LYS B C 1
ATOM 3672 O O . LYS B 1 215 ? 16.656 13.078 10.602 1 94.62 215 LYS B O 1
ATOM 3677 N N . THR B 1 216 ? 15.43 14.789 10.102 1 91.69 216 THR B N 1
ATOM 3678 C CA . THR B 1 216 ? 16.031 15.742 11.023 1 91.69 216 THR B CA 1
ATOM 3679 C C . THR B 1 216 ? 14.977 16.359 11.938 1 91.69 216 THR B C 1
ATOM 3681 O O . THR B 1 216 ? 13.789 16.359 11.609 1 91.69 216 THR B O 1
ATOM 3684 N N . GLN B 1 217 ? 15.445 16.734 13.055 1 91.94 217 GLN B N 1
ATOM 3685 C CA . GLN B 1 217 ? 14.547 17.344 14.031 1 91.94 217 GLN B CA 1
ATOM 3686 C C . GLN B 1 217 ? 15.008 18.734 14.406 1 91.94 217 GLN B C 1
ATOM 3688 O O . GLN B 1 217 ? 16.188 19.062 14.289 1 91.94 217 GLN B O 1
ATOM 3693 N N . GLY B 1 218 ? 14.039 19.562 14.773 1 91.44 218 GLY B N 1
ATOM 3694 C CA . GLY B 1 218 ? 14.336 20.938 15.18 1 91.44 218 GLY B CA 1
ATOM 3695 C C . GLY B 1 218 ? 13.18 21.594 15.922 1 91.44 218 GLY B C 1
ATOM 3696 O O . GLY B 1 218 ? 12.164 20.953 16.188 1 91.44 218 GLY B O 1
ATOM 3697 N N . ASN B 1 219 ? 13.5 22.781 16.281 1 91.81 219 ASN B N 1
ATOM 3698 C CA . ASN B 1 219 ? 12.469 23.547 16.953 1 91.81 219 ASN B CA 1
ATOM 3699 C C . ASN B 1 219 ? 11.883 24.625 16.047 1 91.81 219 ASN B C 1
ATOM 3701 O O . ASN B 1 219 ? 12.211 24.688 14.867 1 91.81 219 ASN B O 1
ATOM 3705 N N . ARG B 1 220 ? 10.984 25.422 16.609 1 91 220 ARG B N 1
ATOM 3706 C CA . ARG B 1 220 ? 10.242 26.422 15.859 1 91 220 ARG B CA 1
ATOM 3707 C C . ARG B 1 220 ? 11.195 27.391 15.148 1 91 220 ARG B C 1
ATOM 3709 O O . ARG B 1 220 ? 10.969 27.75 13.984 1 91 220 ARG B O 1
ATOM 3716 N N . TYR B 1 221 ? 12.273 27.781 15.812 1 88.88 221 TYR B N 1
ATOM 3717 C CA . TYR B 1 221 ? 13.203 28.734 15.227 1 88.88 221 TYR B CA 1
ATOM 3718 C C . TYR B 1 221 ? 13.953 28.125 14.055 1 88.88 221 TYR B C 1
ATOM 3720 O O . TYR B 1 221 ? 14.172 28.781 13.031 1 88.88 221 TYR B O 1
ATOM 3728 N N . ASP B 1 222 ? 14.258 26.906 14.188 1 90.06 222 ASP B N 1
ATOM 3729 C CA . ASP B 1 222 ? 14.93 26.188 13.102 1 90.06 222 ASP B CA 1
ATOM 3730 C C . ASP B 1 222 ? 14.039 26.109 11.867 1 90.06 222 ASP B C 1
ATOM 3732 O O . ASP B 1 222 ? 14.516 26.25 10.742 1 90.06 222 ASP B O 1
ATOM 3736 N N . LEU B 1 223 ? 12.797 25.922 12.117 1 90.25 223 LEU B N 1
ATOM 3737 C CA . LEU B 1 223 ? 11.852 25.75 11.016 1 90.25 223 LEU B CA 1
ATOM 3738 C C . LEU B 1 223 ? 11.695 27.062 10.234 1 90.25 223 LEU B C 1
ATOM 3740 O O . LEU B 1 223 ? 11.648 27.047 9 1 90.25 223 LEU B O 1
ATOM 3744 N N . GLU B 1 224 ? 11.555 28.125 10.93 1 88.62 224 GLU B N 1
ATOM 3745 C CA . GLU B 1 224 ? 11.422 29.422 10.273 1 88.62 224 GLU B CA 1
ATOM 3746 C C . GLU B 1 224 ? 12.602 29.688 9.336 1 88.62 224 GLU B C 1
ATOM 3748 O O . GLU B 1 224 ? 12.414 30.188 8.219 1 88.62 224 GLU B O 1
ATOM 3753 N N . SER B 1 225 ? 13.688 29.266 9.766 1 87.19 225 SER B N 1
ATOM 3754 C CA . SER B 1 225 ? 14.883 29.438 8.945 1 87.19 225 SER B CA 1
ATOM 3755 C C . SER B 1 225 ? 14.828 28.547 7.703 1 87.19 225 SER B C 1
ATOM 3757 O O . SER B 1 225 ? 15.234 28.969 6.617 1 87.19 225 SER B O 1
ATOM 3759 N N . LEU B 1 226 ? 14.273 27.406 7.875 1 85.5 226 LEU B N 1
ATOM 3760 C CA . LEU B 1 226 ? 14.211 26.438 6.785 1 85.5 226 LEU B CA 1
ATOM 3761 C C . LEU B 1 226 ? 13.156 26.844 5.758 1 85.5 226 LEU B C 1
ATOM 3763 O O . LEU B 1 226 ? 13.32 26.594 4.562 1 85.5 226 LEU B O 1
ATOM 3767 N N . LEU B 1 227 ? 12.148 27.438 6.23 1 87.19 227 LEU B N 1
ATOM 3768 C CA . LEU B 1 227 ? 11.062 27.844 5.344 1 87.19 227 LEU B CA 1
ATOM 3769 C C . LEU B 1 227 ? 11.484 29.031 4.484 1 87.19 227 LEU B C 1
ATOM 3771 O O . LEU B 1 227 ? 10.938 29.25 3.402 1 87.19 227 LEU B O 1
ATOM 3775 N N . GLN B 1 228 ? 12.5 29.75 4.863 1 81.69 228 GLN B N 1
ATOM 3776 C CA . GLN B 1 228 ? 12.961 30.938 4.156 1 81.69 228 GLN B CA 1
ATOM 3777 C C . GLN B 1 228 ? 14.016 30.594 3.113 1 81.69 228 GLN B C 1
ATOM 3779 O O . GLN B 1 228 ? 14.32 31.406 2.238 1 81.69 228 GLN B O 1
ATOM 3784 N N . GLN B 1 229 ? 14.523 29.453 3.174 1 76.88 229 GLN B N 1
ATOM 3785 C CA . GLN B 1 229 ? 15.508 29.016 2.189 1 76.88 229 GLN B CA 1
ATOM 3786 C C . GLN B 1 229 ? 14.82 28.484 0.932 1 76.88 229 GLN B C 1
ATOM 3788 O O . GLN B 1 229 ? 15.32 28.688 -0.18 1 76.88 229 GLN B O 1
#